Protein AF-A0AAE0H343-F1 (afdb_monomer)

Secondary structure (DSSP, 8-state):
-----------------S--SS---PPPP-GGG--GGGSHHHHHHSEEEEEEEEEEETTSSBP-TT-S----TT-TT--HHHHHHTT-------SSSEEEEEEEEEETTEEEEEEEEEEPPPPHHHHHHSGGGG---TT-----TTT--EEEEEE--EEE-STTS-EEEEESSGGG-EEEEEEEETTTEEEEEEE---TTTTT-GGGGGGSS-EEEEEEEE--SSSEEEEEEEEE-TTT--EEEEEEEEEEEESSHHHHHHHHHHHHHHTT--TTTTT-B-TTSSBPSS-HHHHH--TTS---TT--HHHHTTT-GGGGTT------PPP--------------------S--GGG--GGGSHHHHHHSEEEEEEEEEEETTSSBP-TT-S----TT-TT--HHHHHHT-PPPP---SSSEEEEEEEEEETTEEEEEEEEEEPPPPHHHHHHSTTTT---TT-----TTTS-EEEEEE--EEE-STTS-EEEEEEETTEEEEEEEEEETTTEEEEEEE---TTTTT-GGGGGGTT-EEEEEEEE--SSSEEEEEEEEE-TTT--EEEEEEEEEEEESSHHHHHHHHHHHHHHTT--TTTTT-B-TTSSB--S-HHHHH--TTS---TT--HHHHTTT-GGGG-S-----PPP-PPPP-PPPPPPPPPPPPPPPPPPPPPPPP---PPP---------------------------------------

pLDDT: mean 74.4, std 22.51, range [24.56, 97.81]

Radius of gyration: 32.83 Å; Cα contacts (8 Å, |Δi|>4): 1287; chains: 1; bounding box: 78×116×108 Å

Nearest PDB structures (foldseek):
  4tq2-assembly1_A-2  TM=5.229E-01  e=1.300E-02  Guillardia theta CCMP2712
  3ggn-assembly3_B  TM=2.375E-01  e=1.293E-01  Deinococcus radiodurans R1 = ATCC 13939 = DSM 20539
  1z94-assembly1_A  TM=2.124E-01  e=4.634E-01  Chromobacterium violaceum ATCC 12472
  4nbe-assembly1_A  TM=2.542E-01  e=1.049E+00  Janthinobacterium sp. J3
  2de6-assembly1_B  TM=1.798E-01  e=9.000E-01  Janthinobacterium

Mean predicted aligned error: 14.12 Å

Sequence (727 aa):
MKLRSALPYQAIAVAVLCCATTKTCQAACDPSTVNLLDFTQWQEEEGFWWGEYTFLDGAGDPYTTGNATVCPDDAEYCDAQDKVDSGYPTWNFPYDHYWGFIRMKIVDNKLVQRNVFVYPPQDPSTCEQSKNATAGHPSNTRGSCGINGNEKVFKADQTASDCMGNLAGPYGSGMTISDTTTTLIGNHSILYAVKTPDYAAMGVPSYSAYSELYIQNQLTTLPGNGIRVRTAQGFAFGTQQPNSVSYYREYRVADEDAWLEKLQEVRSSANIHSEDMCAFDSDGAVADPNCYEHFQMGDGTLDGSVTCEDMNGGDASRCSSSSALSSPPPSSTNASPSSSAQPSASVTIEDCDPSTVNLLDFTQWQEEEGFWWGEYTFLDGAGDPYTTGNATVCPDDAEYCDAQDKVDSGYPTWNFPYDHYWGFIRMKIVDNKLVQRNVFVYPPQDPSTCEQSKNATAGHPSNTRGSCGINGNEKVFKADQTASDCMGNLAGPYGSGMTISDTTTTLIGNHSILYAVKTPDYAAMGVPSYSAYSELYIQNQLTTLPGNGIRVRTAQGFAFGTQQPNSVSYYREYRVADEDAWLEKLQEVRSSANIHSEDMCAFDSDGAVADPNCYEHFQMGDGTLDGSVTCEDMNGGDASRCSSSSPSLPPPLPRAPSFPHPPPSPSPLLPRPPPPSPSPSTTPFSPPLVQCGNKYGIACSDNGSWCSLRAAHILLVFASLVVSVAF

Structure (mmCIF, N/CA/C/O backbone):
data_AF-A0AAE0H343-F1
#
_entry.id   AF-A0AAE0H343-F1
#
loop_
_atom_site.group_PDB
_atom_site.id
_atom_site.type_symbol
_atom_site.label_atom_id
_atom_site.label_alt_id
_atom_site.label_comp_id
_atom_site.label_asym_id
_atom_site.label_entity_id
_atom_site.label_seq_id
_atom_site.pdbx_PDB_ins_code
_atom_site.Cartn_x
_atom_site.Cartn_y
_atom_site.Cartn_z
_atom_site.occupancy
_atom_site.B_iso_or_equiv
_atom_site.auth_seq_id
_atom_site.auth_comp_id
_atom_site.auth_asym_id
_atom_site.auth_atom_id
_atom_site.pdbx_PDB_model_num
ATOM 1 N N . MET A 1 1 ? 28.003 79.803 -14.399 1.00 39.81 1 MET A N 1
ATOM 2 C CA . MET A 1 1 ? 27.004 80.266 -15.391 1.00 39.81 1 MET A CA 1
ATOM 3 C C . MET A 1 1 ? 27.313 79.642 -16.753 1.00 39.81 1 MET A C 1
ATOM 5 O O . MET A 1 1 ? 28.253 80.088 -17.391 1.00 39.81 1 MET A O 1
ATOM 9 N N . LYS A 1 2 ? 26.551 78.605 -17.140 1.00 36.12 2 LYS A N 1
ATOM 10 C CA . LYS A 1 2 ? 26.159 78.148 -18.498 1.00 36.12 2 LYS A CA 1
ATOM 11 C C . LYS A 1 2 ? 26.080 76.617 -18.569 1.00 36.12 2 LYS A C 1
ATOM 13 O O . LYS A 1 2 ? 27.077 75.924 -18.426 1.00 36.12 2 LYS A O 1
ATOM 18 N N . LEU A 1 3 ? 24.851 76.151 -18.791 1.00 39.78 3 LEU A N 1
ATOM 19 C CA . LEU A 1 3 ? 24.458 74.799 -19.186 1.00 39.78 3 LEU A CA 1
ATOM 20 C C . LEU A 1 3 ? 25.033 74.424 -20.567 1.00 39.78 3 LEU A C 1
ATOM 22 O O . LEU A 1 3 ? 25.027 75.281 -21.452 1.00 39.78 3 LEU A O 1
ATOM 26 N N . ARG A 1 4 ? 25.317 73.132 -20.809 1.00 41.75 4 ARG A N 1
ATOM 27 C CA . ARG A 1 4 ? 24.468 72.210 -21.612 1.00 41.75 4 ARG A CA 1
ATOM 28 C C . ARG A 1 4 ? 25.149 70.858 -21.900 1.00 41.75 4 ARG A C 1
ATOM 30 O O . ARG A 1 4 ? 26.367 70.775 -21.964 1.00 41.75 4 ARG A O 1
ATOM 37 N N . SER A 1 5 ? 24.280 69.890 -22.221 1.00 35.41 5 SER A N 1
ATOM 38 C CA . SER A 1 5 ? 24.470 68.552 -22.822 1.00 35.41 5 SER A CA 1
ATOM 39 C C . SER A 1 5 ? 24.813 67.437 -21.822 1.00 35.41 5 SER A C 1
ATOM 41 O O . SER A 1 5 ? 25.785 67.566 -21.096 1.00 35.41 5 SER A O 1
ATOM 43 N N . ALA A 1 6 ? 23.972 66.433 -21.543 1.00 36.34 6 ALA A N 1
ATOM 44 C CA . ALA A 1 6 ? 23.120 65.510 -22.323 1.00 36.34 6 ALA A CA 1
ATOM 45 C C . ALA A 1 6 ? 23.694 64.076 -22.212 1.00 36.34 6 ALA A C 1
ATOM 47 O O . ALA A 1 6 ? 24.827 63.821 -22.596 1.00 36.34 6 ALA A O 1
ATOM 48 N N . LEU A 1 7 ? 22.865 63.206 -21.627 1.00 39.62 7 LEU A N 1
ATOM 49 C CA . LEU A 1 7 ? 22.916 61.744 -21.412 1.00 39.62 7 LEU A CA 1
ATOM 50 C C . LEU A 1 7 ? 23.342 60.923 -22.667 1.00 39.62 7 LEU A C 1
ATOM 52 O O . LEU A 1 7 ? 23.186 61.448 -23.770 1.00 39.62 7 LEU A O 1
ATOM 56 N N . PRO A 1 8 ? 23.830 59.656 -22.546 1.00 47.38 8 PRO A N 1
ATOM 57 C CA . PRO A 1 8 ? 22.989 58.545 -22.071 1.00 47.38 8 PRO A CA 1
ATOM 58 C C . PRO A 1 8 ? 23.614 57.492 -21.137 1.00 47.38 8 PRO A C 1
ATOM 60 O O . PRO A 1 8 ? 24.764 57.087 -21.252 1.00 47.38 8 PRO A O 1
ATOM 63 N N . TYR A 1 9 ? 22.741 57.043 -20.229 1.00 45.16 9 TYR A N 1
ATOM 64 C CA . TYR A 1 9 ? 22.574 55.691 -19.696 1.00 45.16 9 TYR A CA 1
ATOM 65 C C . TYR A 1 9 ? 23.446 54.594 -20.333 1.00 45.16 9 TYR A C 1
ATOM 67 O O . TYR A 1 9 ? 23.238 54.216 -21.485 1.00 45.16 9 TYR A O 1
ATOM 75 N N . GLN A 1 10 ? 24.298 53.975 -19.515 1.00 37.31 10 GLN A N 1
ATOM 76 C CA . GLN A 1 10 ? 24.611 52.555 -19.636 1.00 37.31 10 GLN A CA 1
ATOM 77 C C . GLN A 1 10 ? 24.318 51.877 -18.300 1.00 37.31 10 GLN A C 1
ATOM 79 O O . GLN A 1 10 ? 24.795 52.296 -17.247 1.00 37.31 10 GLN A O 1
ATOM 84 N N . ALA A 1 11 ? 23.459 50.864 -18.380 1.00 40.16 11 ALA A N 1
ATOM 85 C CA . ALA A 1 11 ? 23.068 49.987 -17.298 1.00 40.16 11 ALA A CA 1
ATOM 86 C C . ALA A 1 11 ? 24.300 49.248 -16.762 1.00 40.16 11 ALA A C 1
ATOM 88 O O . ALA A 1 11 ? 24.875 48.403 -17.445 1.00 40.16 11 ALA A O 1
ATOM 89 N N . ILE A 1 12 ? 24.703 49.581 -15.538 1.00 37.00 12 ILE A N 1
ATOM 90 C CA . ILE A 1 12 ? 25.661 48.791 -14.771 1.00 37.00 12 ILE A CA 1
ATOM 91 C C . ILE A 1 12 ? 24.849 47.767 -13.982 1.00 37.00 12 ILE A C 1
ATOM 93 O O . ILE A 1 12 ? 24.055 48.121 -13.115 1.00 37.00 12 ILE A O 1
ATOM 97 N N . ALA A 1 13 ? 25.039 46.514 -14.387 1.00 38.81 13 ALA A N 1
ATOM 98 C CA . ALA A 1 13 ? 24.705 45.257 -13.732 1.00 38.81 13 ALA A CA 1
ATOM 99 C C . ALA A 1 13 ? 24.130 45.362 -12.305 1.00 38.81 13 ALA A C 1
ATOM 101 O O . ALA A 1 13 ? 24.859 45.507 -11.324 1.00 38.81 13 ALA A O 1
ATOM 102 N N . VAL A 1 14 ? 22.815 45.162 -12.194 1.00 38.62 14 VAL A N 1
ATOM 103 C CA . VAL A 1 14 ? 22.187 44.630 -10.980 1.00 38.62 14 VAL A CA 1
ATOM 104 C C . VAL A 1 14 ? 22.307 43.113 -11.072 1.00 38.62 14 VAL A C 1
ATOM 106 O O . VAL A 1 14 ? 21.448 42.449 -11.638 1.00 38.62 14 VAL A O 1
ATOM 109 N N . ALA A 1 15 ? 23.425 42.572 -10.597 1.00 44.25 15 ALA A N 1
ATOM 110 C CA . ALA A 1 15 ? 23.619 41.128 -10.501 1.00 44.25 15 ALA A CA 1
ATOM 111 C C . ALA A 1 15 ? 24.517 40.749 -9.320 1.00 44.25 15 ALA A C 1
ATOM 113 O O . ALA A 1 15 ? 25.361 39.883 -9.462 1.00 44.25 15 ALA A O 1
ATOM 114 N N . VAL A 1 16 ? 24.377 41.395 -8.158 1.00 45.94 16 VAL A N 1
ATOM 115 C CA . VAL A 1 16 ? 24.915 40.859 -6.895 1.00 45.94 16 VAL A CA 1
ATOM 116 C C . VAL A 1 16 ? 24.067 41.382 -5.735 1.00 45.94 16 VAL A C 1
ATOM 118 O O . VAL A 1 16 ? 24.443 42.355 -5.091 1.00 45.94 16 VAL A O 1
ATOM 121 N N . LEU A 1 17 ? 22.897 40.787 -5.477 1.00 46.62 17 LEU A N 1
ATOM 122 C CA . LEU A 1 17 ? 22.226 40.943 -4.178 1.00 46.62 17 LEU A CA 1
ATOM 123 C C . LEU A 1 17 ? 21.163 39.854 -3.942 1.00 46.62 17 LEU A C 1
ATOM 125 O O . LEU A 1 17 ? 19.974 40.136 -3.991 1.00 46.62 17 LEU A O 1
ATOM 129 N N . CYS A 1 18 ? 21.588 38.607 -3.706 1.00 41.28 18 CYS A N 1
ATOM 130 C CA . CYS A 1 18 ? 20.756 37.541 -3.114 1.00 41.28 18 CYS A CA 1
ATOM 131 C C . CYS A 1 18 ? 21.630 36.380 -2.584 1.00 41.28 18 CYS A C 1
ATOM 133 O O . CYS A 1 18 ? 21.561 35.273 -3.089 1.00 41.28 18 CYS A O 1
ATOM 135 N N . CYS A 1 19 ? 22.512 36.617 -1.608 1.00 41.75 19 CYS A N 1
ATOM 136 C CA . CYS A 1 19 ? 23.011 35.555 -0.704 1.00 41.75 19 CYS A CA 1
ATOM 137 C C . CYS A 1 19 ? 23.639 36.275 0.517 1.00 41.75 19 CYS A C 1
ATOM 139 O O . CYS A 1 19 ? 24.851 36.320 0.691 1.00 41.75 19 CYS A O 1
ATOM 141 N N . ALA A 1 20 ? 22.806 36.984 1.294 1.00 41.88 20 ALA A N 1
ATOM 142 C CA . ALA A 1 20 ? 23.193 37.652 2.547 1.00 41.88 20 ALA A CA 1
ATOM 143 C C . ALA A 1 20 ? 22.276 37.215 3.702 1.00 41.88 20 ALA A C 1
ATOM 145 O O . ALA A 1 20 ? 21.811 38.016 4.503 1.00 41.88 20 ALA A O 1
ATOM 146 N N . THR A 1 21 ? 22.017 35.916 3.755 1.00 49.59 21 THR A N 1
ATOM 147 C CA . THR A 1 21 ? 21.672 35.145 4.948 1.00 49.59 21 THR A CA 1
ATOM 148 C C . THR A 1 21 ? 22.441 33.835 4.797 1.00 49.59 21 THR A C 1
ATOM 150 O O . THR A 1 21 ? 22.607 33.345 3.684 1.00 49.59 21 THR A O 1
ATOM 153 N N . THR A 1 22 ? 22.997 33.310 5.881 1.00 46.59 22 THR A N 1
ATOM 154 C CA . THR A 1 22 ? 23.996 32.223 5.959 1.00 46.59 22 THR A CA 1
ATOM 155 C C . THR A 1 22 ? 23.553 30.846 5.436 1.00 46.59 22 THR A C 1
ATOM 157 O O . THR A 1 22 ? 24.187 29.844 5.754 1.00 46.59 22 THR A O 1
ATOM 160 N N . LYS A 1 23 ? 22.524 30.764 4.584 1.00 48.12 23 LYS A N 1
ATOM 161 C CA . LYS A 1 23 ? 22.318 29.597 3.727 1.00 48.12 23 LYS A CA 1
ATOM 162 C C . LYS A 1 23 ? 23.424 29.607 2.683 1.00 48.12 23 LYS A C 1
ATOM 164 O O . LYS A 1 23 ? 23.391 30.387 1.735 1.00 48.12 23 LYS A O 1
ATOM 169 N N . THR A 1 24 ? 24.427 28.759 2.885 1.00 49.50 24 THR A N 1
ATOM 170 C CA . THR A 1 24 ? 25.334 28.331 1.823 1.00 49.50 24 THR A CA 1
ATOM 171 C C . THR A 1 24 ? 24.496 28.050 0.585 1.00 49.50 24 THR A C 1
ATOM 173 O O . THR A 1 24 ? 23.651 27.159 0.606 1.00 49.50 24 THR A O 1
ATOM 176 N N . CYS A 1 25 ? 24.682 28.873 -0.446 1.00 49.59 25 CYS A N 1
ATOM 177 C CA . CYS A 1 25 ? 24.152 28.670 -1.782 1.00 49.59 25 CYS A CA 1
ATOM 178 C C . CYS A 1 25 ? 24.709 27.301 -2.257 1.00 49.59 25 CYS A C 1
ATOM 180 O O . CYS A 1 25 ? 25.812 27.231 -2.798 1.00 49.59 25 CYS A O 1
ATOM 182 N N . GLN A 1 26 ? 24.017 26.204 -1.922 1.00 57.53 26 GLN A N 1
ATOM 183 C CA . GLN A 1 26 ? 24.361 24.844 -2.331 1.00 57.53 26 GLN A CA 1
ATOM 184 C C . GLN A 1 26 ? 24.352 24.868 -3.858 1.00 57.53 26 GLN A C 1
ATOM 186 O O . GLN A 1 26 ? 23.385 25.347 -4.454 1.00 57.53 26 GLN A O 1
ATOM 191 N N . ALA A 1 27 ? 25.472 24.492 -4.481 1.00 71.31 27 ALA A N 1
ATOM 192 C CA . ALA A 1 27 ? 25.565 24.467 -5.933 1.00 71.31 27 ALA A CA 1
ATOM 193 C C . ALA A 1 27 ? 24.358 23.690 -6.472 1.00 71.31 27 ALA A C 1
ATOM 195 O O . ALA A 1 27 ? 24.044 22.622 -5.944 1.00 71.31 27 ALA A O 1
ATOM 196 N N . ALA A 1 28 ? 23.653 24.266 -7.450 1.00 81.75 28 ALA A N 1
ATOM 197 C CA . ALA A 1 28 ? 22.517 23.609 -8.079 1.00 81.75 28 ALA A CA 1
ATOM 198 C C . ALA A 1 28 ? 22.971 22.219 -8.531 1.00 81.75 28 ALA A C 1
ATOM 200 O O . ALA A 1 28 ? 23.944 22.105 -9.277 1.00 81.75 28 ALA A O 1
ATOM 201 N N . CYS A 1 29 ? 22.336 21.183 -7.995 1.00 90.12 29 CYS A N 1
ATOM 202 C CA . CYS A 1 29 ? 22.712 19.824 -8.322 1.00 90.12 29 CYS A CA 1
ATOM 203 C C . CYS A 1 29 ? 22.149 19.446 -9.697 1.00 90.12 29 CYS A C 1
ATOM 205 O O . CYS A 1 29 ? 21.059 19.893 -10.052 1.00 90.12 29 CYS A O 1
ATOM 207 N N . ASP A 1 30 ? 22.904 18.666 -10.470 1.00 94.88 30 ASP A N 1
ATOM 208 C CA . ASP A 1 30 ? 22.519 18.195 -11.799 1.00 94.88 30 ASP A CA 1
ATOM 209 C C . ASP A 1 30 ? 22.030 16.736 -11.710 1.00 94.88 30 ASP A C 1
ATOM 211 O O . ASP A 1 30 ? 22.864 15.835 -11.553 1.00 94.88 30 ASP A O 1
ATOM 215 N N . PRO A 1 31 ? 20.711 16.471 -11.831 1.00 95.25 31 PRO A N 1
ATOM 216 C CA . PRO A 1 31 ? 20.156 15.118 -11.744 1.00 95.25 31 PRO A CA 1
ATOM 217 C C . PRO A 1 31 ? 20.710 14.153 -12.800 1.00 95.25 31 PRO A C 1
ATOM 219 O O . PRO A 1 31 ? 20.667 12.940 -12.611 1.00 95.25 31 PRO A O 1
ATOM 222 N N . SER A 1 32 ? 21.266 14.663 -13.907 1.00 95.62 32 SER A N 1
ATOM 223 C CA . SER A 1 32 ? 21.888 13.823 -14.940 1.00 95.62 32 SER A CA 1
ATOM 224 C C . SER A 1 32 ? 23.198 13.170 -14.499 1.00 95.62 32 SER A C 1
ATOM 226 O O . SER A 1 32 ? 23.645 12.207 -15.115 1.00 95.62 32 SER A O 1
ATOM 228 N N . THR A 1 33 ? 23.799 13.672 -13.417 1.00 95.25 33 THR A N 1
ATOM 229 C CA . THR A 1 33 ? 25.069 13.176 -12.868 1.00 95.25 33 THR A CA 1
ATOM 230 C C . THR A 1 33 ? 24.889 12.227 -11.684 1.00 95.25 33 THR A C 1
ATOM 232 O O . THR A 1 33 ? 25.872 11.717 -11.149 1.00 95.25 33 THR A O 1
ATOM 235 N N . VAL A 1 34 ? 23.645 12.002 -11.259 1.00 96.12 34 VAL A N 1
ATOM 236 C CA . VAL A 1 34 ? 23.316 11.165 -10.105 1.00 96.12 34 VAL A CA 1
ATOM 237 C C . VAL A 1 34 ? 23.567 9.705 -10.444 1.00 96.12 34 VAL A C 1
ATOM 239 O O . VAL A 1 34 ? 23.012 9.182 -11.409 1.00 96.12 34 VAL A O 1
ATOM 242 N N . ASN A 1 35 ? 24.365 9.037 -9.616 1.00 95.94 35 ASN A N 1
ATOM 243 C CA . ASN A 1 35 ? 24.489 7.590 -9.644 1.00 95.94 35 ASN A CA 1
ATOM 244 C C . ASN A 1 35 ? 23.405 6.984 -8.747 1.00 95.94 35 ASN A C 1
ATOM 246 O O . ASN A 1 35 ? 23.486 7.078 -7.523 1.00 95.94 35 ASN A O 1
ATOM 250 N N . LEU A 1 36 ? 22.387 6.356 -9.338 1.00 95.94 36 LEU A N 1
ATOM 251 C CA . LEU A 1 36 ? 21.299 5.754 -8.558 1.00 95.94 36 LEU A CA 1
ATOM 252 C C . LEU A 1 36 ? 21.791 4.607 -7.664 1.00 95.94 36 LEU A C 1
ATOM 254 O O . LEU A 1 36 ? 21.212 4.366 -6.612 1.00 95.94 36 LEU A O 1
ATOM 258 N N . LEU A 1 37 ? 22.909 3.963 -8.005 1.00 96.06 37 LEU A N 1
ATOM 259 C CA . LEU A 1 37 ? 23.514 2.935 -7.159 1.00 96.06 37 LEU A CA 1
ATOM 260 C C . LEU A 1 37 ? 24.167 3.491 -5.889 1.00 96.06 37 LEU A C 1
ATOM 262 O O . LEU A 1 37 ? 24.632 2.705 -5.074 1.00 96.06 37 LEU A O 1
ATOM 266 N N . ASP A 1 38 ? 24.186 4.806 -5.667 1.00 95.69 38 ASP A N 1
ATOM 267 C CA . ASP A 1 38 ? 24.590 5.374 -4.375 1.00 95.69 38 ASP A CA 1
ATOM 268 C C . ASP A 1 38 ? 23.482 5.238 -3.306 1.00 95.69 38 ASP A C 1
ATOM 270 O O . ASP A 1 38 ? 23.733 5.471 -2.123 1.00 95.69 38 ASP A O 1
ATOM 274 N N . PHE A 1 39 ? 22.270 4.829 -3.701 1.00 95.81 39 PHE A N 1
ATOM 275 C CA . PHE A 1 39 ? 21.119 4.657 -2.816 1.00 95.81 39 PHE A CA 1
ATOM 276 C C . PHE A 1 39 ? 20.788 3.171 -2.643 1.00 95.81 39 PHE A C 1
ATOM 278 O O . PHE A 1 39 ? 20.558 2.457 -3.621 1.00 95.81 39 PHE A O 1
ATOM 285 N N . THR A 1 40 ? 20.720 2.708 -1.392 1.00 95.00 40 THR A N 1
ATOM 286 C CA . THR A 1 40 ? 20.466 1.298 -1.045 1.00 95.00 40 THR A CA 1
ATOM 287 C C . THR A 1 40 ? 19.197 0.757 -1.698 1.00 95.00 40 THR A C 1
ATOM 289 O O . THR A 1 40 ? 19.207 -0.349 -2.224 1.00 95.00 40 THR A O 1
ATOM 292 N N . GLN A 1 41 ? 18.134 1.558 -1.758 1.00 95.69 41 GLN A N 1
ATOM 293 C CA . GLN A 1 41 ? 16.867 1.173 -2.373 1.00 95.69 41 GLN A CA 1
ATOM 294 C C . GLN A 1 41 ? 17.024 0.766 -3.839 1.00 95.69 41 GLN A C 1
ATOM 296 O O . GLN A 1 41 ? 16.446 -0.229 -4.262 1.00 95.69 41 GLN A O 1
ATOM 301 N N . TRP A 1 42 ? 17.819 1.506 -4.615 1.00 96.44 42 TRP A N 1
ATOM 302 C CA . TRP A 1 42 ? 18.028 1.200 -6.030 1.00 96.44 42 TRP A CA 1
ATOM 303 C C . TRP A 1 42 ? 18.961 0.009 -6.235 1.00 96.44 42 TRP A C 1
ATOM 305 O O . TRP A 1 42 ? 18.756 -0.759 -7.171 1.00 96.44 42 TRP A O 1
ATOM 315 N N . GLN A 1 43 ? 19.936 -0.194 -5.342 1.00 95.12 43 GLN A N 1
ATOM 316 C CA . GLN A 1 43 ? 20.743 -1.422 -5.321 1.00 95.12 43 GLN A CA 1
ATOM 317 C C . GLN A 1 43 ? 19.882 -2.660 -5.014 1.00 95.12 43 GLN A C 1
ATOM 319 O O . GLN A 1 43 ? 20.091 -3.744 -5.570 1.00 95.12 43 GLN A O 1
ATOM 324 N N . GLU A 1 44 ? 18.924 -2.503 -4.097 1.00 94.62 44 GLU A N 1
ATOM 325 C CA . GLU A 1 44 ? 17.987 -3.552 -3.718 1.00 94.62 44 GLU A CA 1
ATOM 326 C C . GLU A 1 44 ? 17.018 -3.847 -4.860 1.00 94.62 44 GLU A C 1
ATOM 328 O O . GLU A 1 44 ? 16.874 -5.020 -5.186 1.00 94.62 44 GLU A O 1
ATOM 333 N N . GLU A 1 45 ? 16.442 -2.821 -5.500 1.00 94.56 45 GLU A N 1
ATOM 334 C CA . GLU A 1 45 ? 15.539 -2.932 -6.654 1.00 94.56 45 GLU A CA 1
ATOM 335 C C . GLU A 1 45 ? 16.209 -3.540 -7.892 1.00 94.56 45 GLU A C 1
ATOM 337 O O . GLU A 1 45 ? 15.607 -4.385 -8.546 1.00 94.56 45 GLU A O 1
ATOM 342 N N . GLU A 1 46 ? 17.438 -3.158 -8.242 1.00 94.88 46 GLU A N 1
ATOM 343 C CA . GLU A 1 46 ? 18.086 -3.649 -9.464 1.00 94.88 46 GLU A CA 1
ATOM 344 C C . GLU A 1 46 ? 18.142 -5.187 -9.524 1.00 94.88 46 GLU A C 1
ATOM 346 O O . GLU A 1 46 ? 18.550 -5.847 -8.570 1.00 94.88 46 GLU A O 1
ATOM 351 N N . GLY A 1 47 ? 17.777 -5.772 -10.671 1.00 94.81 47 GLY A N 1
ATOM 352 C CA . GLY A 1 47 ? 17.901 -7.207 -10.919 1.00 94.81 47 GLY A CA 1
ATOM 353 C C . GLY A 1 47 ? 16.655 -7.858 -11.513 1.00 94.81 47 GLY A C 1
ATOM 354 O O . GLY A 1 47 ? 15.864 -7.235 -12.227 1.00 94.81 47 GLY A O 1
ATOM 355 N N . PHE A 1 48 ? 16.521 -9.152 -11.230 1.00 95.94 48 PHE A N 1
ATOM 356 C CA . PHE A 1 48 ? 15.508 -10.034 -11.793 1.00 95.94 48 PHE A CA 1
ATOM 357 C C . PHE A 1 48 ? 14.557 -10.506 -10.705 1.00 95.94 48 PHE A C 1
ATOM 359 O O . PHE A 1 48 ? 14.980 -11.066 -9.692 1.00 95.94 48 PHE A O 1
ATOM 366 N N . TRP A 1 49 ? 13.271 -10.297 -10.937 1.00 97.56 49 TRP A N 1
ATOM 367 C CA . TRP A 1 49 ? 12.217 -10.548 -9.972 1.00 97.56 49 TRP A CA 1
ATOM 368 C C . TRP A 1 49 ? 11.112 -11.374 -10.600 1.00 97.56 49 TRP A C 1
ATOM 370 O O . TRP A 1 49 ? 10.776 -11.201 -11.773 1.00 97.56 49 TRP A O 1
ATOM 380 N N . TRP A 1 50 ? 10.509 -12.231 -9.794 1.00 97.56 50 TRP A N 1
ATOM 381 C CA . TRP A 1 50 ? 9.259 -12.898 -10.125 1.00 97.56 50 TRP A CA 1
ATOM 382 C C . TRP A 1 50 ? 8.367 -12.933 -8.889 1.00 97.56 50 TRP A C 1
ATOM 384 O O . TRP A 1 50 ? 8.860 -12.793 -7.769 1.00 97.56 50 TRP A O 1
ATOM 394 N N . GLY A 1 51 ? 7.064 -13.090 -9.061 1.00 95.75 51 GLY A N 1
ATOM 395 C CA . GLY A 1 51 ? 6.162 -13.049 -7.922 1.00 95.75 51 GLY A CA 1
ATOM 396 C C . GLY A 1 51 ? 4.706 -13.284 -8.258 1.00 95.75 51 GLY A C 1
ATOM 397 O O . GLY A 1 51 ? 4.338 -13.370 -9.430 1.00 95.75 51 GLY A O 1
ATOM 398 N N . GLU A 1 52 ? 3.900 -13.337 -7.206 1.00 94.25 52 GLU A N 1
ATOM 399 C CA . GLU A 1 52 ? 2.445 -13.456 -7.259 1.00 94.25 52 GLU A CA 1
ATOM 400 C C . GLU A 1 52 ? 1.800 -12.080 -7.127 1.00 94.25 52 GLU A C 1
ATOM 402 O O . GLU A 1 52 ? 2.248 -11.229 -6.348 1.00 94.25 52 GLU A O 1
ATOM 407 N N . TYR A 1 53 ? 0.757 -11.869 -7.923 1.00 93.62 53 TYR A N 1
ATOM 408 C CA . TYR A 1 53 ? 0.104 -10.588 -8.092 1.00 93.62 53 TYR A CA 1
ATOM 409 C C . TYR A 1 53 ? -1.405 -10.758 -7.985 1.00 93.62 53 TYR A C 1
ATOM 411 O O . TYR A 1 53 ? -1.996 -11.650 -8.597 1.00 93.62 53 TYR A O 1
ATOM 419 N N . THR A 1 54 ? -2.012 -9.822 -7.268 1.00 91.25 54 THR A N 1
ATOM 420 C CA . THR A 1 54 ? -3.459 -9.676 -7.154 1.00 91.25 54 THR A CA 1
ATOM 421 C C . THR A 1 54 ? -3.806 -8.214 -7.414 1.00 91.25 54 THR A C 1
ATOM 423 O O . THR A 1 54 ? -3.139 -7.309 -6.907 1.00 91.25 54 THR A O 1
ATOM 426 N N . PHE A 1 55 ? -4.823 -7.962 -8.233 1.00 90.94 55 PHE A N 1
ATOM 427 C CA . PHE A 1 55 ? -5.373 -6.638 -8.505 1.00 90.94 55 PHE A CA 1
ATOM 428 C C . PHE A 1 55 ? -6.895 -6.713 -8.426 1.00 90.94 55 PHE A C 1
ATOM 430 O O . PHE A 1 55 ? -7.550 -7.380 -9.223 1.00 90.94 55 PHE A O 1
ATOM 437 N N . LEU A 1 56 ? -7.433 -6.040 -7.418 1.00 88.19 56 LEU A N 1
ATOM 438 C CA . LEU A 1 56 ? -8.839 -6.018 -7.061 1.00 88.19 56 LEU A CA 1
ATOM 439 C C . LEU A 1 56 ? -9.438 -4.665 -7.444 1.00 88.19 56 LEU A C 1
ATOM 441 O O . LEU A 1 56 ? -8.740 -3.648 -7.473 1.00 88.19 56 LEU A O 1
ATOM 445 N N . ASP A 1 57 ? -10.731 -4.642 -7.723 1.00 86.50 57 ASP A N 1
ATOM 446 C CA . ASP A 1 57 ? -11.491 -3.420 -7.936 1.00 86.50 57 ASP A CA 1
ATOM 447 C C . ASP A 1 57 ? -11.921 -2.760 -6.607 1.00 86.50 57 ASP A C 1
ATOM 449 O O . ASP A 1 57 ? -11.455 -3.103 -5.517 1.00 86.50 57 ASP A O 1
ATOM 453 N N . GLY A 1 58 ? -12.781 -1.744 -6.696 1.00 81.19 58 GLY A N 1
ATOM 454 C CA . GLY A 1 58 ? -13.268 -0.996 -5.541 1.00 81.19 58 GLY A CA 1
ATOM 455 C C . GLY A 1 58 ? -14.171 -1.810 -4.610 1.00 81.19 58 GLY A C 1
ATOM 456 O O . GLY A 1 58 ? -14.306 -1.424 -3.453 1.00 81.19 58 GLY A O 1
ATOM 457 N N . ALA A 1 59 ? -14.757 -2.915 -5.080 1.00 79.81 59 ALA A N 1
ATOM 458 C CA . ALA A 1 59 ? -15.531 -3.840 -4.256 1.00 79.81 59 ALA A CA 1
ATOM 459 C C . ALA A 1 59 ? -14.633 -4.861 -3.536 1.00 79.81 59 ALA A C 1
ATOM 461 O O . ALA A 1 59 ? -15.053 -5.457 -2.548 1.00 79.81 59 ALA A O 1
ATOM 462 N N . GLY A 1 60 ? -13.374 -4.996 -3.964 1.00 78.50 60 GLY A N 1
ATOM 463 C CA . GLY A 1 60 ? -12.474 -6.052 -3.502 1.00 78.50 60 GLY A CA 1
ATOM 464 C C . GLY A 1 60 ? -12.570 -7.323 -4.345 1.00 78.50 60 GLY A C 1
ATOM 465 O O . GLY A 1 60 ? -11.903 -8.301 -4.024 1.00 78.50 60 GLY A O 1
ATOM 466 N N . ASP A 1 61 ? -13.340 -7.297 -5.435 1.00 82.00 61 ASP A N 1
ATOM 467 C CA . ASP A 1 61 ? -13.406 -8.396 -6.388 1.00 82.00 61 ASP A CA 1
ATOM 468 C C . ASP A 1 61 ? -12.208 -8.340 -7.346 1.00 82.00 61 ASP A C 1
ATOM 470 O O . ASP A 1 61 ? -11.676 -7.257 -7.612 1.00 82.00 61 ASP A O 1
ATOM 474 N N . PRO A 1 62 ? -11.770 -9.475 -7.917 1.00 83.50 62 PRO A N 1
ATOM 475 C CA . PRO A 1 62 ? -10.730 -9.488 -8.936 1.00 83.50 62 PRO A CA 1
ATOM 476 C C . PRO A 1 62 ? -11.070 -8.540 -10.083 1.00 83.50 62 PRO A C 1
ATOM 478 O O . PRO A 1 62 ? -12.118 -8.657 -10.725 1.00 83.50 62 PRO A O 1
ATOM 481 N N . TYR A 1 63 ? -10.166 -7.606 -10.372 1.00 83.06 63 TYR A N 1
ATOM 482 C CA . TYR A 1 63 ? -10.393 -6.635 -11.428 1.00 83.06 63 TYR A CA 1
ATOM 483 C C . TYR A 1 63 ? -10.568 -7.366 -12.761 1.00 83.06 63 TYR A C 1
ATOM 485 O O . TYR A 1 63 ? -9.819 -8.287 -13.085 1.00 83.06 63 TYR A O 1
ATOM 493 N N . THR A 1 64 ? -11.532 -6.939 -13.573 1.00 74.56 64 THR A N 1
ATOM 494 C CA . THR A 1 64 ? -11.663 -7.396 -14.958 1.00 74.56 64 THR A CA 1
ATOM 495 C C . THR A 1 64 ? -11.811 -6.184 -15.866 1.00 74.56 64 THR A C 1
ATOM 497 O O . THR A 1 64 ? -12.649 -5.307 -15.657 1.00 74.56 64 THR A O 1
ATOM 500 N N . THR A 1 65 ? -11.019 -6.131 -16.935 1.00 63.97 65 THR A N 1
ATOM 501 C CA . THR A 1 65 ? -11.072 -5.049 -17.936 1.00 63.97 65 THR A CA 1
ATOM 502 C C . THR A 1 65 ? -12.418 -4.975 -18.676 1.00 63.97 65 THR A C 1
ATOM 504 O O . THR A 1 65 ? -12.685 -4.001 -19.376 1.00 63.97 65 THR A O 1
ATOM 507 N N . GLY A 1 66 ? -13.281 -5.987 -18.516 1.00 54.56 66 GLY A N 1
ATOM 508 C CA . GLY A 1 66 ? -14.631 -6.050 -19.079 1.00 54.56 66 GLY A CA 1
ATOM 509 C C . GLY A 1 66 ? -15.747 -5.468 -18.200 1.00 54.56 66 GLY A C 1
ATOM 510 O O . GLY A 1 66 ? -16.785 -5.105 -18.753 1.00 54.56 66 GLY A O 1
ATOM 511 N N . ASN A 1 67 ? -15.550 -5.324 -16.881 1.00 45.03 67 ASN A N 1
ATOM 512 C CA . ASN A 1 67 ? -16.607 -4.887 -15.950 1.00 45.03 67 ASN A CA 1
ATOM 513 C C . ASN A 1 67 ? -16.834 -3.370 -15.909 1.00 45.03 67 ASN A C 1
ATOM 515 O O . ASN A 1 67 ? -17.780 -2.902 -15.275 1.00 45.03 67 ASN A O 1
ATOM 519 N N . ALA A 1 68 ? -16.042 -2.582 -16.643 1.00 39.94 68 ALA A N 1
ATOM 520 C CA . ALA A 1 68 ? -16.324 -1.169 -16.870 1.00 39.94 68 ALA A CA 1
ATOM 521 C C . ALA A 1 68 ? -17.488 -1.018 -17.865 1.00 39.94 68 ALA A C 1
ATOM 523 O O . ALA A 1 68 ? -17.309 -0.758 -19.059 1.00 39.94 68 ALA A O 1
ATOM 524 N N . THR A 1 69 ? -18.690 -1.329 -17.390 1.00 42.84 69 THR A N 1
ATOM 525 C CA . THR A 1 69 ? -19.937 -0.556 -17.423 1.00 42.84 69 THR A CA 1
ATOM 526 C C . THR A 1 69 ? -21.028 -1.588 -17.146 1.00 42.84 69 THR A C 1
ATOM 528 O O . THR A 1 69 ? -21.473 -2.275 -18.066 1.00 42.84 69 THR A O 1
ATOM 531 N N . VAL A 1 70 ? -21.456 -1.719 -15.884 1.00 42.47 70 VAL A N 1
ATOM 532 C CA . VAL A 1 70 ? -22.823 -2.182 -15.613 1.00 42.47 70 VAL A CA 1
ATOM 533 C C . VAL A 1 70 ? -23.691 -1.248 -16.435 1.00 42.47 70 VAL A C 1
ATOM 535 O O . VAL A 1 70 ? -23.737 -0.047 -16.168 1.00 42.47 70 VAL A O 1
ATOM 538 N N . CYS A 1 71 ? -24.248 -1.762 -17.525 1.00 45.19 71 CYS A N 1
ATOM 539 C CA . CYS A 1 71 ? -25.221 -1.010 -18.289 1.00 45.19 71 CYS A CA 1
ATOM 540 C C . CYS A 1 71 ? -26.330 -0.707 -17.285 1.00 45.19 71 CYS A C 1
ATOM 542 O O . CYS A 1 71 ? -26.839 -1.660 -16.692 1.00 45.19 71 CYS A O 1
ATOM 544 N N . PRO A 1 72 ? -26.654 0.570 -17.015 1.00 49.66 72 PRO A N 1
ATOM 545 C CA . PRO A 1 72 ? -27.854 0.877 -16.255 1.00 49.66 72 PRO A CA 1
ATOM 546 C C . PRO A 1 72 ? -28.992 0.059 -16.868 1.00 49.66 72 PRO A C 1
ATOM 548 O O . PRO A 1 72 ? -29.055 -0.031 -18.100 1.00 49.66 72 PRO A O 1
ATOM 551 N N . ASP A 1 73 ? -29.836 -0.571 -16.048 1.00 51.84 73 ASP A N 1
ATOM 552 C CA . ASP A 1 73 ? -30.904 -1.488 -16.491 1.00 51.84 73 ASP A CA 1
ATOM 553 C C . ASP A 1 73 ? -31.869 -0.862 -17.536 1.00 51.84 73 ASP A C 1
ATOM 555 O O . ASP A 1 73 ? -32.723 -1.531 -18.116 1.00 51.84 73 ASP A O 1
ATOM 559 N N . ASP A 1 74 ? -31.723 0.436 -17.790 1.00 51.06 74 ASP A N 1
ATOM 560 C CA . ASP A 1 74 ? -32.493 1.332 -18.634 1.00 51.06 74 ASP A CA 1
ATOM 561 C C . ASP A 1 74 ? -31.702 1.990 -19.795 1.00 51.06 74 ASP A C 1
ATOM 563 O O . ASP A 1 74 ? -32.279 2.753 -20.576 1.00 51.06 74 ASP A O 1
ATOM 567 N N . ALA A 1 75 ? -30.413 1.681 -19.992 1.00 53.88 75 ALA A N 1
ATOM 568 C CA . ALA A 1 75 ? -29.652 2.157 -21.152 1.00 53.88 75 ALA A CA 1
ATOM 569 C C . ALA A 1 75 ? -29.917 1.284 -22.398 1.00 53.88 75 ALA A C 1
ATOM 571 O O . ALA A 1 75 ? -29.189 0.338 -22.685 1.00 53.88 75 ALA A O 1
ATOM 572 N N . GLU A 1 76 ? -30.930 1.658 -23.188 1.00 57.62 76 GLU A N 1
ATOM 573 C CA . GLU A 1 76 ? -31.349 1.034 -24.467 1.00 57.62 76 GLU A CA 1
ATOM 574 C C . GLU A 1 76 ? -30.230 0.927 -25.543 1.00 57.62 76 GLU A C 1
ATOM 576 O O . GLU A 1 76 ? -30.452 0.360 -26.606 1.00 57.62 76 GLU A O 1
ATOM 581 N N . TYR A 1 77 ? -29.021 1.447 -25.287 1.00 51.97 77 TYR A N 1
ATOM 582 C CA . TYR A 1 77 ? -27.928 1.603 -26.262 1.00 51.97 77 TYR A CA 1
ATOM 583 C C . TYR A 1 77 ? -26.573 1.007 -25.845 1.00 51.97 77 TYR A C 1
ATOM 585 O O . TYR A 1 77 ? -25.554 1.312 -26.457 1.00 51.97 77 TYR A O 1
ATOM 593 N N . CYS A 1 78 ? -26.525 0.170 -24.811 1.00 51.03 78 CYS A N 1
ATOM 594 C CA . CYS A 1 78 ? -25.314 -0.580 -24.476 1.00 51.03 78 CYS A CA 1
ATOM 595 C C . CYS A 1 78 ? -25.620 -2.071 -24.510 1.00 51.03 78 CYS A C 1
ATOM 597 O O . CYS A 1 78 ? -25.594 -2.743 -23.480 1.00 51.03 78 CYS A O 1
ATOM 599 N N . ASP A 1 79 ? -25.957 -2.605 -25.685 1.00 50.47 79 ASP A N 1
ATOM 600 C CA . ASP A 1 79 ? -25.943 -4.053 -25.793 1.00 50.47 79 ASP A CA 1
ATOM 601 C C . ASP A 1 79 ? -24.475 -4.525 -25.756 1.00 50.47 79 ASP A C 1
ATOM 603 O O . ASP A 1 79 ? -23.543 -3.889 -26.252 1.00 50.47 79 ASP A O 1
ATOM 607 N N . ALA A 1 80 ? -24.230 -5.648 -25.089 1.00 52.19 80 ALA A N 1
ATOM 608 C CA . ALA A 1 80 ? -22.920 -6.288 -25.130 1.00 52.19 80 ALA A CA 1
ATOM 609 C C . ALA A 1 80 ? -22.530 -6.698 -26.570 1.00 52.19 80 ALA A C 1
ATOM 611 O O . ALA A 1 80 ? -21.369 -7.024 -26.813 1.00 52.19 80 ALA A O 1
ATOM 612 N N . GLN A 1 81 ? -23.484 -6.671 -27.510 1.00 52.75 81 GLN A N 1
ATOM 613 C CA . GLN A 1 81 ? -23.280 -6.977 -28.918 1.00 52.75 81 GLN A CA 1
ATOM 614 C C . GLN A 1 81 ? -22.458 -5.880 -29.606 1.00 52.75 81 GLN A C 1
ATOM 616 O O . GLN A 1 81 ? -21.581 -6.232 -30.372 1.00 52.75 81 GLN A O 1
ATOM 621 N N . ASP A 1 82 ? -22.591 -4.601 -29.251 1.00 55.12 82 ASP A N 1
ATOM 622 C CA . ASP A 1 82 ? -21.817 -3.494 -29.828 1.00 55.12 82 ASP A CA 1
ATOM 623 C C . ASP A 1 82 ? -20.324 -3.596 -29.473 1.00 55.12 82 ASP A C 1
ATOM 625 O O . ASP A 1 82 ? -19.461 -3.291 -30.298 1.00 55.12 82 ASP A O 1
ATOM 629 N N . LYS A 1 83 ? -19.974 -4.093 -28.274 1.00 52.16 83 LYS A N 1
ATOM 630 C CA . LYS A 1 83 ? -18.568 -4.394 -27.929 1.00 52.16 83 LYS A CA 1
ATOM 631 C C . LYS A 1 83 ? -18.044 -5.597 -28.720 1.00 52.16 83 LYS A C 1
ATOM 633 O O . LYS A 1 83 ? -16.920 -5.542 -29.213 1.00 52.16 83 LYS A O 1
ATOM 638 N N . VAL A 1 84 ? -18.857 -6.638 -28.901 1.00 52.31 84 VAL A N 1
ATOM 639 C CA . VAL A 1 84 ? -18.512 -7.806 -29.734 1.00 52.31 84 VAL A CA 1
ATOM 640 C C . VAL A 1 84 ? -18.372 -7.416 -31.216 1.00 52.31 84 VAL A C 1
ATOM 642 O O . VAL A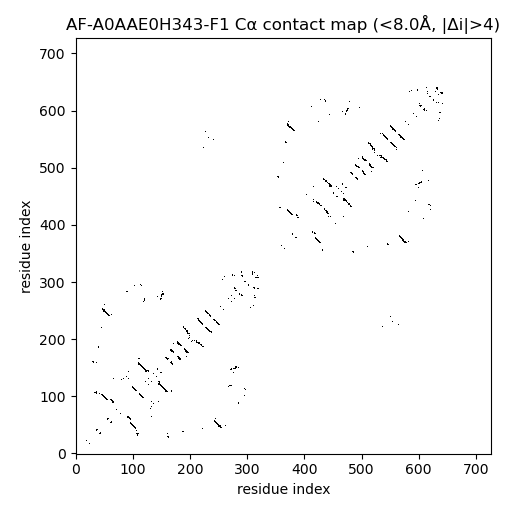 1 84 ? -17.426 -7.836 -31.881 1.00 52.31 84 VAL A O 1
ATOM 645 N N . ASP A 1 85 ? -19.251 -6.551 -31.715 1.00 54.81 85 ASP A N 1
ATOM 646 C CA . ASP A 1 85 ? -19.314 -6.090 -33.103 1.00 54.81 85 ASP A CA 1
ATOM 647 C C . ASP A 1 85 ? -18.216 -5.059 -33.413 1.00 54.81 85 ASP A C 1
ATOM 649 O O . ASP A 1 85 ? -17.785 -4.935 -34.562 1.00 54.81 85 ASP A O 1
ATOM 653 N N . SER A 1 86 ? -17.700 -4.361 -32.392 1.00 54.84 86 SER A N 1
ATOM 654 C CA . SER A 1 86 ? -16.577 -3.424 -32.531 1.00 54.84 86 SER A CA 1
ATOM 655 C C . SER A 1 86 ? -15.237 -4.099 -32.857 1.00 54.84 86 SER A C 1
ATOM 657 O O . SER A 1 86 ? -14.305 -3.423 -33.293 1.00 54.84 86 SER A O 1
ATOM 659 N N . GLY A 1 87 ? -15.129 -5.423 -32.674 1.00 54.44 87 GLY A N 1
ATOM 660 C CA . GLY A 1 87 ? -13.939 -6.201 -33.028 1.00 54.44 87 GLY A CA 1
ATOM 661 C C . GLY A 1 87 ? -12.690 -5.900 -32.190 1.00 54.44 87 GLY A C 1
ATOM 662 O O . GLY A 1 87 ? -11.605 -6.363 -32.540 1.00 54.44 87 GLY A O 1
ATOM 663 N N . TYR A 1 88 ? -12.802 -5.143 -31.095 1.00 53.97 88 TYR A N 1
ATOM 664 C CA . TYR A 1 88 ? -11.672 -4.919 -30.197 1.00 53.97 88 TYR A CA 1
ATOM 665 C C . TYR A 1 88 ? -11.428 -6.171 -29.341 1.00 53.97 88 TYR A C 1
ATOM 667 O O . TYR A 1 88 ? -12.366 -6.655 -28.706 1.00 53.97 88 TYR A O 1
ATOM 675 N N . PRO A 1 89 ? -10.194 -6.711 -29.300 1.00 55.41 89 PRO A N 1
ATOM 676 C CA . PRO A 1 89 ? -9.875 -7.818 -28.411 1.00 55.41 89 PRO A CA 1
ATOM 677 C C . PRO A 1 89 ? -10.086 -7.369 -26.961 1.00 55.41 89 PRO A C 1
ATOM 679 O O . PRO A 1 89 ? -9.413 -6.464 -26.475 1.00 55.41 89 PRO A O 1
ATOM 682 N N . THR A 1 90 ? -11.046 -7.978 -26.268 1.00 63.09 90 THR A N 1
ATOM 683 C CA . THR A 1 90 ? -11.267 -7.717 -24.845 1.00 63.09 90 THR A CA 1
ATOM 684 C C . THR A 1 90 ? -10.447 -8.694 -24.026 1.00 63.09 90 THR A C 1
ATOM 686 O O . THR A 1 90 ? -10.625 -9.906 -24.142 1.00 63.09 90 THR A O 1
ATOM 689 N N . TRP A 1 91 ? -9.580 -8.168 -23.168 1.00 74.56 91 TRP A N 1
ATOM 690 C CA . TRP A 1 91 ? -8.864 -8.978 -22.196 1.00 74.56 91 TRP A CA 1
ATOM 691 C C . TRP A 1 91 ? -9.849 -9.642 -21.227 1.00 74.56 91 TRP A C 1
ATOM 693 O O . TRP A 1 91 ? -10.634 -8.964 -20.559 1.00 74.56 91 TRP A O 1
ATOM 703 N N . ASN A 1 92 ? -9.835 -10.972 -21.197 1.00 72.56 92 ASN A N 1
ATOM 704 C CA . ASN A 1 92 ? -10.808 -11.783 -20.475 1.00 72.56 92 ASN A CA 1
ATOM 705 C C . ASN A 1 92 ? -10.277 -12.329 -19.146 1.00 72.56 92 ASN A C 1
ATOM 707 O O . ASN A 1 92 ? -11.098 -12.754 -18.345 1.00 72.56 92 ASN A O 1
ATOM 711 N N . PHE A 1 93 ? -8.964 -12.348 -18.899 1.00 79.12 93 PHE A N 1
ATOM 712 C CA . PHE A 1 93 ? -8.389 -12.962 -17.696 1.00 79.12 93 PHE A CA 1
ATOM 713 C C . PHE A 1 93 ? -8.601 -12.094 -16.444 1.00 79.12 93 PHE A C 1
ATOM 715 O O . PHE A 1 93 ? -8.281 -10.898 -16.492 1.00 79.12 93 PHE A O 1
ATOM 722 N N . PRO A 1 94 ? -9.118 -12.667 -15.338 1.00 81.69 94 PRO A N 1
ATOM 723 C CA . PRO A 1 94 ? -9.217 -11.970 -14.064 1.00 81.69 94 PRO A CA 1
ATOM 724 C C . PRO A 1 94 ? -7.829 -11.709 -13.477 1.00 81.69 94 PRO A C 1
ATOM 726 O O . PRO A 1 94 ? -6.832 -12.319 -13.865 1.00 81.69 94 PRO A O 1
ATOM 729 N N . TYR A 1 95 ? -7.778 -10.759 -12.551 1.00 86.06 95 TYR A N 1
ATOM 730 C CA . TYR A 1 95 ? -6.551 -10.348 -11.882 1.00 86.06 95 TYR A CA 1
ATOM 731 C C . TYR A 1 95 ? -6.498 -10.831 -10.415 1.00 86.06 95 TYR A C 1
ATOM 733 O O . TYR A 1 95 ? -5.962 -10.142 -9.551 1.00 86.06 95 TYR A O 1
ATOM 741 N N . ASP A 1 96 ? -7.054 -12.005 -10.119 1.00 78.56 96 ASP A N 1
ATOM 742 C CA . ASP A 1 96 ? -7.063 -12.616 -8.781 1.00 78.56 96 ASP A CA 1
ATOM 743 C C . ASP A 1 96 ? -5.701 -13.210 -8.401 1.00 78.56 96 ASP A C 1
ATOM 745 O O . ASP A 1 96 ? -5.156 -12.872 -7.349 1.00 78.56 96 ASP A O 1
ATOM 749 N N . HIS A 1 97 ? -5.123 -14.035 -9.279 1.00 83.62 97 HIS A N 1
ATOM 750 C CA . HIS A 1 97 ? -3.863 -14.743 -9.043 1.00 83.62 97 HIS A CA 1
ATOM 751 C C . HIS A 1 97 ? -3.078 -14.916 -10.346 1.00 83.62 97 HIS A C 1
ATOM 753 O O . HIS A 1 97 ? -3.167 -15.933 -11.039 1.00 83.62 97 HIS A O 1
ATOM 759 N N . TYR A 1 98 ? -2.282 -13.906 -10.684 1.00 92.75 98 TYR A N 1
ATOM 760 C CA . TYR A 1 98 ? -1.398 -13.942 -11.846 1.00 92.75 98 TYR A CA 1
ATOM 761 C C . TYR A 1 98 ? 0.061 -13.795 -11.424 1.00 92.75 98 TYR A C 1
ATOM 763 O O . TYR A 1 98 ? 0.383 -13.341 -10.324 1.00 92.75 98 TYR A O 1
ATOM 771 N N . TRP A 1 99 ? 0.962 -14.206 -12.307 1.00 96.38 99 TRP A N 1
ATOM 772 C CA . TRP A 1 99 ? 2.395 -14.133 -12.061 1.00 96.38 99 TRP A CA 1
ATOM 773 C C . TRP A 1 99 ? 2.976 -12.917 -12.753 1.00 96.38 99 TRP A C 1
ATOM 775 O O . TRP A 1 99 ? 2.593 -12.598 -13.874 1.00 96.38 99 TRP A O 1
ATOM 785 N N . GLY A 1 100 ? 3.928 -12.247 -12.120 1.00 96.25 100 GLY A N 1
ATOM 786 C CA . GLY A 1 100 ? 4.663 -11.146 -12.728 1.00 96.25 100 GLY A CA 1
ATOM 787 C C . GLY A 1 100 ? 6.150 -11.421 -12.700 1.00 96.25 100 GLY A C 1
ATOM 788 O O . GLY A 1 100 ? 6.683 -11.877 -11.694 1.00 96.25 100 GLY A O 1
ATOM 789 N N . PHE A 1 101 ? 6.810 -11.114 -13.805 1.00 97.19 101 PHE A N 1
ATOM 790 C CA . PHE A 1 101 ? 8.238 -11.266 -14.009 1.00 97.19 101 PHE A CA 1
ATOM 791 C C . PHE A 1 101 ? 8.802 -9.913 -14.420 1.00 97.19 101 PHE A C 1
ATOM 793 O O . PHE A 1 101 ? 8.418 -9.356 -15.449 1.00 97.19 101 PHE A O 1
ATOM 800 N N . ILE A 1 102 ? 9.689 -9.369 -13.593 1.00 96.06 102 ILE A N 1
ATOM 801 C CA . ILE A 1 102 ? 10.197 -8.007 -13.712 1.00 96.06 102 ILE A CA 1
ATOM 802 C C . ILE A 1 102 ? 11.716 -8.034 -13.841 1.00 96.06 102 ILE A C 1
ATOM 804 O O . ILE A 1 102 ? 12.418 -8.576 -12.991 1.00 96.06 102 ILE A O 1
ATOM 808 N N . ARG A 1 103 ? 12.216 -7.392 -14.894 1.00 94.38 103 ARG A N 1
ATOM 809 C CA . ARG A 1 103 ? 13.630 -7.082 -15.090 1.00 94.38 103 ARG A CA 1
ATOM 810 C C . ARG A 1 103 ? 13.825 -5.586 -14.897 1.00 94.38 103 ARG A C 1
ATOM 812 O O . ARG A 1 103 ? 13.189 -4.789 -15.591 1.00 94.38 103 ARG A O 1
ATOM 819 N N . MET A 1 104 ? 14.722 -5.206 -13.993 1.00 94.06 104 MET A N 1
ATOM 820 C CA . MET A 1 104 ? 15.116 -3.812 -13.796 1.00 94.06 104 MET A CA 1
ATOM 821 C C . MET A 1 104 ? 16.622 -3.663 -13.856 1.00 94.06 104 MET A C 1
ATOM 823 O O . MET A 1 104 ? 17.360 -4.492 -13.326 1.00 94.06 104 MET A O 1
ATOM 827 N N . LYS A 1 105 ? 17.063 -2.579 -14.485 1.00 93.69 105 LYS A N 1
ATOM 828 C CA . LYS A 1 105 ? 18.476 -2.233 -14.608 1.00 93.69 105 LYS A CA 1
ATOM 829 C C . LYS A 1 105 ? 18.654 -0.745 -14.378 1.00 93.69 105 LYS A C 1
ATOM 831 O O . LYS A 1 105 ? 17.881 0.055 -14.915 1.00 93.69 105 LYS A O 1
ATOM 836 N N . ILE A 1 106 ? 19.693 -0.392 -13.631 1.00 94.25 106 ILE A N 1
ATOM 837 C CA . ILE A 1 106 ? 20.137 0.990 -13.526 1.00 94.25 106 ILE A CA 1
ATOM 838 C C . ILE A 1 106 ? 21.105 1.266 -14.678 1.00 94.25 106 ILE A C 1
ATOM 840 O O . ILE A 1 106 ? 22.108 0.577 -14.860 1.00 94.25 106 ILE A O 1
ATOM 844 N N . VAL A 1 107 ? 20.785 2.268 -15.494 1.00 91.88 107 VAL A N 1
ATOM 845 C CA . VAL A 1 107 ? 21.634 2.724 -16.600 1.00 91.88 107 VAL A CA 1
ATOM 846 C C . VAL A 1 107 ? 21.854 4.217 -16.427 1.00 91.88 107 VAL A C 1
ATOM 848 O O . VAL A 1 107 ? 20.938 5.012 -16.631 1.00 91.88 107 VAL A O 1
ATOM 851 N N . ASP A 1 108 ? 23.070 4.588 -16.033 1.00 90.81 108 ASP A N 1
ATOM 852 C CA . ASP A 1 108 ? 23.423 5.953 -15.642 1.00 90.81 108 ASP A CA 1
ATOM 853 C C . ASP A 1 108 ? 22.489 6.469 -14.527 1.00 90.81 108 ASP A C 1
ATOM 855 O O . ASP A 1 108 ? 22.422 5.898 -13.439 1.00 90.81 108 ASP A O 1
ATOM 859 N N . ASN A 1 109 ? 21.733 7.530 -14.808 1.00 95.00 109 ASN A N 1
ATOM 860 C CA . ASN A 1 109 ? 20.762 8.133 -13.904 1.00 95.00 109 ASN A CA 1
ATOM 861 C C . ASN A 1 109 ? 19.321 7.645 -14.165 1.00 95.00 109 ASN A C 1
ATOM 863 O O . ASN A 1 109 ? 18.363 8.352 -13.842 1.00 95.00 109 ASN A O 1
ATOM 867 N N . LYS A 1 110 ? 19.145 6.483 -14.809 1.00 95.19 110 LYS A N 1
ATOM 868 C CA . LYS A 1 110 ? 17.839 5.946 -15.218 1.00 95.19 110 LYS A CA 1
ATOM 869 C C . LYS A 1 110 ? 17.569 4.572 -14.629 1.00 95.19 110 LYS A C 1
ATOM 871 O O . LYS A 1 110 ? 18.452 3.720 -14.605 1.00 95.19 110 LYS A O 1
ATOM 876 N N . LEU A 1 111 ? 16.313 4.346 -14.263 1.00 95.00 111 LEU A N 1
ATOM 877 C CA . LEU A 1 111 ? 15.752 3.025 -14.022 1.00 95.00 111 LEU A CA 1
ATOM 878 C C . LEU A 1 111 ? 15.054 2.572 -15.304 1.00 95.00 111 LEU A C 1
ATOM 880 O O . LEU A 1 111 ? 14.128 3.232 -15.777 1.00 95.00 111 LEU A O 1
ATOM 884 N N . VAL A 1 112 ? 15.507 1.456 -15.868 1.00 93.06 112 VAL A N 1
ATOM 885 C CA . VAL A 1 112 ? 14.859 0.809 -17.012 1.00 93.06 112 VAL A CA 1
ATOM 886 C C . VAL A 1 112 ? 14.128 -0.423 -16.506 1.00 93.06 112 VAL A C 1
ATOM 888 O O . VAL A 1 112 ? 14.765 -1.305 -15.932 1.00 93.06 112 VAL A O 1
ATOM 891 N N . GLN A 1 113 ? 12.816 -0.500 -16.733 1.00 93.12 113 GLN A N 1
ATOM 892 C CA . GLN A 1 113 ? 11.974 -1.588 -16.228 1.00 93.12 113 GLN A CA 1
ATOM 893 C C . GLN A 1 113 ? 11.188 -2.265 -17.352 1.00 93.12 113 GLN A C 1
ATOM 895 O O . GLN A 1 113 ? 10.522 -1.609 -18.161 1.00 93.12 113 GLN A O 1
ATOM 900 N N . ARG A 1 114 ? 11.234 -3.599 -17.380 1.00 92.44 114 ARG A N 1
ATOM 901 C CA . ARG A 1 114 ? 10.481 -4.455 -18.302 1.00 92.44 114 ARG A CA 1
ATOM 902 C C . ARG A 1 114 ? 9.761 -5.534 -17.513 1.00 92.44 114 ARG A C 1
ATOM 904 O O . ARG A 1 114 ? 10.397 -6.286 -16.780 1.00 92.44 114 ARG A O 1
ATOM 911 N N . ASN A 1 115 ? 8.452 -5.622 -17.699 1.00 94.38 115 ASN A N 1
ATOM 912 C CA . ASN A 1 115 ? 7.614 -6.596 -17.015 1.00 94.38 115 ASN A CA 1
ATOM 913 C C . ASN A 1 115 ? 6.917 -7.493 -18.037 1.00 94.38 115 ASN A C 1
ATOM 915 O O . ASN A 1 115 ? 6.520 -7.011 -19.103 1.00 94.38 115 ASN A O 1
ATOM 919 N N . VAL A 1 116 ? 6.711 -8.757 -17.679 1.00 94.12 116 VAL A N 1
ATOM 920 C CA . VAL A 1 116 ? 5.702 -9.630 -18.282 1.00 94.12 116 VAL A CA 1
ATOM 921 C C . VAL A 1 116 ? 4.835 -10.214 -17.176 1.00 94.12 116 VAL A C 1
ATOM 923 O O . VAL A 1 116 ? 5.337 -10.606 -16.126 1.00 94.12 116 VAL A O 1
ATOM 926 N N . PHE A 1 117 ? 3.533 -10.241 -17.405 1.00 94.94 117 PHE A N 1
ATOM 927 C CA . PHE A 1 117 ? 2.543 -10.811 -16.510 1.00 94.94 117 PHE A CA 1
ATOM 928 C C . PHE A 1 117 ? 1.925 -12.028 -17.179 1.00 94.94 117 PHE A C 1
ATOM 930 O O . PHE A 1 117 ? 1.460 -11.915 -18.310 1.00 94.94 117 PHE A O 1
ATOM 937 N N . VAL A 1 118 ? 1.939 -13.169 -16.496 1.00 94.81 118 VAL A N 1
ATOM 938 C CA . VAL A 1 118 ? 1.449 -14.459 -16.981 1.00 94.81 118 VAL A CA 1
ATOM 939 C C . VAL A 1 118 ? 0.144 -14.786 -16.273 1.00 94.81 118 VAL A C 1
ATOM 941 O O . VAL A 1 118 ? 0.094 -14.862 -15.044 1.00 94.81 118 VAL A O 1
ATOM 944 N N . TYR A 1 119 ? -0.901 -15.001 -17.060 1.00 92.38 119 TYR A N 1
ATOM 945 C CA . TYR A 1 119 ? -2.247 -15.269 -16.578 1.00 92.38 119 TYR A CA 1
ATOM 946 C C . TYR A 1 119 ? -2.619 -16.711 -16.903 1.00 92.38 119 TYR A C 1
ATOM 948 O O . TYR A 1 119 ? -2.511 -17.100 -18.069 1.00 92.38 119 TYR A O 1
ATOM 956 N N . PRO A 1 120 ? -3.041 -17.512 -15.913 1.00 91.12 120 PRO A N 1
ATOM 957 C CA . PRO A 1 120 ? -3.420 -18.898 -16.144 1.00 91.12 120 PRO A CA 1
ATOM 958 C C . PRO A 1 120 ? -4.699 -19.012 -16.992 1.00 91.12 120 PRO A C 1
ATOM 960 O O . PRO A 1 120 ? -5.460 -18.047 -17.107 1.00 91.12 120 PRO A O 1
ATOM 963 N N . PRO A 1 121 ? -4.971 -20.190 -17.585 1.00 86.94 121 PRO A N 1
ATOM 964 C CA . PRO A 1 121 ? -6.242 -20.452 -18.240 1.00 86.94 121 PRO A CA 1
ATOM 965 C C . PRO A 1 121 ? -7.381 -20.280 -17.234 1.00 86.94 121 PRO A C 1
ATOM 967 O O . PRO A 1 121 ? -7.285 -20.722 -16.090 1.00 86.94 121 PRO A O 1
ATOM 970 N N . GLN A 1 122 ? -8.474 -19.665 -17.670 1.00 80.62 122 GLN A N 1
ATOM 971 C CA . GLN A 1 122 ? -9.675 -19.569 -16.844 1.00 80.62 122 GLN A CA 1
ATOM 972 C C . GLN A 1 122 ? -10.383 -20.912 -16.709 1.00 80.62 122 GLN A C 1
ATOM 974 O O . GLN A 1 122 ? -10.227 -21.795 -17.551 1.00 80.62 122 GLN A O 1
ATOM 979 N N . ASP A 1 123 ? -11.230 -21.036 -15.691 1.00 81.38 123 ASP A N 1
ATOM 980 C CA . ASP A 1 123 ? -12.179 -22.138 -15.643 1.00 81.38 123 ASP A CA 1
ATOM 981 C C . ASP A 1 123 ? -13.141 -22.059 -16.852 1.00 81.38 123 ASP A C 1
ATOM 983 O O . ASP A 1 123 ? -13.686 -20.983 -17.139 1.00 81.38 123 ASP A O 1
ATOM 987 N N . PRO A 1 124 ? -13.380 -23.168 -17.578 1.00 78.69 124 PRO A N 1
ATOM 988 C CA . PRO A 1 124 ? -14.286 -23.178 -18.724 1.00 78.69 124 PRO A CA 1
ATOM 989 C C . PRO A 1 124 ? -15.695 -22.646 -18.418 1.00 78.69 124 PRO A C 1
ATOM 991 O O . PRO A 1 124 ? -16.312 -22.029 -19.284 1.00 78.69 124 PRO A O 1
ATOM 994 N N . SER A 1 125 ? -16.204 -22.824 -17.195 1.00 74.50 125 SER A N 1
ATOM 995 C CA . SER A 1 125 ? -17.520 -22.306 -16.802 1.00 74.50 125 SER A CA 1
ATOM 996 C C . SER A 1 125 ? -17.542 -20.778 -16.673 1.00 74.50 125 SER A C 1
ATOM 998 O O . SER A 1 125 ? -18.544 -20.150 -17.019 1.00 74.50 125 SER A O 1
ATOM 1000 N N . THR A 1 126 ? -16.427 -20.158 -16.275 1.00 70.69 126 THR A N 1
ATOM 1001 C CA . THR A 1 126 ? -16.252 -18.695 -16.265 1.00 70.69 126 THR A CA 1
ATOM 1002 C C . THR A 1 126 ? -16.202 -18.140 -17.689 1.00 70.69 126 THR A C 1
ATOM 1004 O O . THR A 1 126 ? -16.748 -17.070 -17.978 1.00 70.69 126 THR A O 1
ATOM 1007 N N . CYS A 1 127 ? -15.622 -18.900 -18.619 1.00 68.12 127 CYS A N 1
ATOM 1008 C CA . CYS A 1 127 ? -15.654 -18.572 -20.041 1.00 68.12 127 CYS A CA 1
ATOM 1009 C C . CYS A 1 127 ? -17.082 -18.611 -20.603 1.00 68.12 127 CYS A C 1
ATOM 1011 O O . CYS A 1 127 ? -17.479 -17.708 -21.323 1.00 68.12 127 CYS A O 1
ATOM 1013 N N . GLU A 1 128 ? -17.904 -19.597 -20.245 1.00 64.00 128 GLU A N 1
ATOM 1014 C CA . GLU A 1 128 ? -19.296 -19.645 -20.722 1.00 64.00 128 GLU A CA 1
ATOM 1015 C C . GLU A 1 128 ? -20.158 -18.485 -20.189 1.00 64.00 128 GLU A C 1
ATOM 1017 O O . GLU A 1 128 ? -21.057 -18.003 -20.884 1.00 64.00 128 GLU A O 1
ATOM 1022 N N . GLN A 1 129 ? -19.884 -18.023 -18.964 1.00 56.47 129 GLN A N 1
ATOM 1023 C CA . GLN A 1 129 ? -20.620 -16.931 -18.318 1.00 56.47 129 GLN A CA 1
ATOM 1024 C C . GLN A 1 129 ? -20.174 -15.548 -18.796 1.00 56.47 129 GLN A C 1
ATOM 1026 O O . GLN A 1 129 ? -21.002 -14.649 -18.982 1.00 56.47 129 GLN A O 1
ATOM 1031 N N . SER A 1 130 ? -18.875 -15.368 -19.037 1.00 56.69 130 SER A N 1
ATOM 1032 C CA . SER A 1 130 ? -18.376 -14.165 -19.684 1.00 56.69 130 SER A CA 1
ATOM 1033 C C . SER A 1 130 ? -18.755 -14.228 -21.164 1.00 56.69 130 SER A C 1
ATOM 1035 O O . SER A 1 130 ? -18.121 -14.889 -21.977 1.00 56.69 130 SER A O 1
ATOM 1037 N N . LYS A 1 131 ? -19.783 -13.477 -21.577 1.00 50.78 131 LYS A N 1
ATOM 1038 C CA . LYS A 1 131 ? -20.135 -13.314 -23.008 1.00 50.78 131 LYS A CA 1
ATOM 1039 C C . LYS A 1 131 ? -18.951 -12.844 -23.886 1.00 50.78 131 LYS A C 1
ATOM 1041 O O . LYS A 1 131 ? -19.044 -12.881 -25.110 1.00 50.78 131 LYS A O 1
ATOM 1046 N N . ASN A 1 132 ? -17.837 -12.458 -23.261 1.00 49.44 132 ASN A N 1
ATOM 1047 C CA . ASN A 1 132 ? -16.547 -12.125 -23.856 1.00 49.44 132 ASN A CA 1
ATOM 1048 C C . ASN A 1 132 ? -15.718 -13.342 -24.324 1.00 49.44 132 ASN A C 1
ATOM 1050 O O . ASN A 1 132 ? -14.766 -13.150 -25.075 1.00 49.44 132 ASN A O 1
ATOM 1054 N N . ALA A 1 133 ? -16.050 -14.586 -23.953 1.00 43.22 133 ALA A N 1
ATOM 1055 C CA . ALA A 1 133 ? -15.253 -15.764 -24.330 1.00 43.22 133 ALA A CA 1
ATOM 1056 C C . ALA A 1 133 ? -15.316 -16.140 -25.819 1.00 43.22 133 ALA A C 1
ATOM 1058 O O . ALA A 1 133 ? -14.489 -16.916 -26.293 1.00 43.22 133 ALA A O 1
ATOM 1059 N N . THR A 1 134 ? -16.268 -15.584 -26.575 1.00 40.75 134 THR A N 1
ATOM 1060 C CA . THR A 1 134 ? -16.447 -15.905 -28.004 1.00 40.75 134 THR A CA 1
ATOM 1061 C C . THR A 1 134 ? -15.810 -14.894 -28.958 1.00 40.75 134 THR A C 1
ATOM 1063 O O . THR A 1 134 ? -15.803 -15.129 -30.163 1.00 40.75 134 THR A O 1
ATOM 1066 N N . ALA A 1 135 ? -15.258 -13.786 -28.456 1.00 42.03 135 ALA A N 1
ATOM 1067 C CA . ALA A 1 135 ? -14.682 -12.727 -29.284 1.00 42.03 135 ALA A CA 1
ATOM 1068 C C . ALA A 1 135 ? -13.147 -12.794 -29.321 1.00 42.03 135 ALA A C 1
ATOM 1070 O O . ALA A 1 135 ? -12.456 -11.783 -29.207 1.00 42.03 135 ALA A O 1
ATOM 1071 N N . GLY A 1 136 ? -12.594 -13.989 -29.544 1.00 42.50 136 GLY A N 1
ATOM 1072 C CA . GLY A 1 136 ? -11.327 -14.050 -30.261 1.00 42.50 136 GLY A CA 1
ATOM 1073 C C . GLY A 1 136 ? -11.580 -13.401 -31.617 1.00 42.50 136 GLY A C 1
ATOM 1074 O O . GLY A 1 136 ? -12.387 -13.910 -32.398 1.00 42.50 136 GLY A O 1
ATOM 1075 N N . HIS A 1 137 ? -10.972 -12.242 -31.880 1.00 43.41 137 HIS A N 1
ATOM 1076 C CA . HIS A 1 137 ? -11.016 -11.651 -33.213 1.00 43.41 137 HIS A CA 1
ATOM 1077 C C . HIS A 1 137 ? -10.682 -12.774 -34.212 1.00 43.41 137 HIS A C 1
ATOM 1079 O O . HIS A 1 137 ? -9.699 -13.483 -33.994 1.00 43.41 137 HIS A O 1
ATOM 1085 N N . PRO A 1 138 ? -11.445 -12.988 -35.299 1.00 47.34 138 PRO A N 1
ATOM 1086 C CA . PRO A 1 138 ? -11.259 -14.148 -36.178 1.00 47.34 138 PRO A CA 1
ATOM 1087 C C . PRO A 1 138 ? -9.872 -14.218 -36.850 1.00 47.34 138 PRO A C 1
ATOM 1089 O O . PRO A 1 138 ? -9.559 -15.200 -37.517 1.00 47.34 138 PRO A O 1
ATOM 1092 N N . SER A 1 139 ? -9.030 -13.193 -36.674 1.00 49.69 139 SER A N 1
ATOM 1093 C CA . SER A 1 139 ? -7.622 -13.175 -37.088 1.00 49.69 139 SER A CA 1
ATOM 1094 C C . SER A 1 139 ? -6.593 -13.226 -35.944 1.00 49.69 139 SER A C 1
ATOM 1096 O O . SER A 1 139 ? -5.405 -13.124 -36.234 1.00 49.69 139 SER A O 1
ATOM 1098 N N . ASN A 1 140 ? -7.004 -13.330 -34.676 1.00 51.97 140 ASN A N 1
ATOM 1099 C CA . ASN A 1 140 ? -6.109 -13.410 -33.521 1.00 51.97 140 ASN A CA 1
ATOM 1100 C C . ASN A 1 140 ? -6.482 -14.620 -32.651 1.00 51.97 140 ASN A C 1
ATOM 1102 O O . ASN A 1 140 ? -7.338 -14.536 -31.778 1.00 51.97 140 ASN A O 1
ATOM 1106 N N . THR A 1 141 ? -5.842 -15.758 -32.916 1.00 54.41 141 THR A N 1
ATOM 1107 C CA . THR A 1 141 ? -6.010 -17.029 -32.188 1.00 54.41 141 THR A CA 1
ATOM 1108 C C . THR A 1 141 ? -5.261 -17.073 -30.849 1.00 54.41 141 THR A C 1
ATOM 1110 O O . THR A 1 141 ? -5.099 -18.155 -30.294 1.00 54.41 141 THR A O 1
ATOM 1113 N N . ARG A 1 142 ? -4.760 -15.935 -30.348 1.00 64.50 142 ARG A N 1
ATOM 1114 C CA . ARG A 1 142 ? -3.917 -15.870 -29.146 1.00 64.50 142 ARG A CA 1
ATOM 1115 C C . ARG A 1 142 ? -4.779 -15.835 -27.880 1.00 64.50 142 ARG A C 1
ATOM 1117 O O . ARG A 1 142 ? -5.540 -14.889 -27.689 1.00 64.50 142 ARG A O 1
ATOM 1124 N N . GLY A 1 143 ? -4.629 -16.848 -27.030 1.00 60.97 143 GLY A N 1
ATOM 1125 C CA . GLY A 1 143 ? -5.373 -17.080 -25.794 1.00 60.97 143 GLY A CA 1
ATOM 1126 C C . GLY A 1 143 ? -6.808 -17.531 -26.040 1.00 60.97 143 GLY A C 1
ATOM 1127 O O . GLY A 1 143 ? -7.710 -16.712 -26.195 1.00 60.97 143 GLY A O 1
ATOM 1128 N N . SER A 1 144 ? -7.049 -18.839 -26.038 1.00 68.06 144 SER A N 1
ATOM 1129 C CA . SER A 1 144 ? -8.402 -19.392 -26.016 1.00 68.06 144 SER A CA 1
ATOM 1130 C C . SER A 1 144 ? -8.863 -19.544 -24.566 1.00 68.06 144 SER A C 1
ATOM 1132 O O . SER A 1 144 ? -8.285 -20.313 -23.795 1.00 68.06 144 SER A O 1
ATOM 1134 N N . CYS A 1 145 ? -9.921 -18.816 -24.193 1.00 71.00 145 CYS A N 1
ATOM 1135 C CA . CYS A 1 145 ? -10.514 -18.903 -22.856 1.00 71.00 145 CYS A CA 1
ATOM 1136 C C . CYS A 1 145 ? -10.805 -20.366 -22.493 1.00 71.00 145 CYS A C 1
ATOM 1138 O O . CYS A 1 145 ? -11.389 -21.098 -23.293 1.00 71.00 145 CYS A O 1
ATOM 1140 N N . GLY A 1 146 ? -10.397 -20.795 -21.298 1.00 71.44 146 GLY A N 1
ATOM 1141 C CA . GLY A 1 146 ? -10.644 -22.157 -20.823 1.00 71.44 146 GLY A CA 1
ATOM 1142 C C . GLY A 1 146 ? -9.671 -23.207 -21.354 1.00 71.44 146 GLY A C 1
ATOM 1143 O O . GLY A 1 146 ? -9.769 -24.368 -20.963 1.00 71.44 146 GLY A O 1
ATOM 1144 N N . ILE A 1 147 ? -8.748 -22.830 -22.246 1.00 80.88 147 ILE A N 1
ATOM 1145 C CA . ILE A 1 147 ? -7.803 -23.755 -22.881 1.00 80.88 147 ILE A CA 1
ATOM 1146 C C . ILE A 1 147 ? -6.370 -23.403 -22.486 1.00 80.88 147 ILE A C 1
ATOM 1148 O O . ILE A 1 147 ? -5.665 -24.243 -21.932 1.00 80.88 147 ILE A O 1
ATOM 1152 N N . ASN A 1 148 ? -5.942 -22.172 -22.746 1.00 85.31 148 ASN A N 1
ATOM 1153 C CA . ASN A 1 148 ? -4.589 -21.680 -22.495 1.00 85.31 148 ASN A CA 1
ATOM 1154 C C . ASN A 1 148 ? -4.623 -20.321 -21.789 1.00 85.31 148 ASN A C 1
ATOM 1156 O O . ASN A 1 148 ? -5.605 -19.579 -21.867 1.00 85.31 148 ASN A O 1
ATOM 1160 N N . GLY A 1 149 ? -3.548 -20.030 -21.060 1.00 89.94 149 GLY A N 1
ATOM 1161 C CA . GLY A 1 149 ? -3.330 -18.732 -20.444 1.00 89.94 149 GLY A CA 1
ATOM 1162 C C . GLY A 1 149 ? -2.880 -17.678 -21.460 1.00 89.94 149 GLY A C 1
ATOM 1163 O O . GLY A 1 149 ? -2.902 -17.906 -22.671 1.00 89.94 149 GLY A O 1
ATOM 1164 N N . ASN A 1 150 ? -2.446 -16.517 -20.969 1.00 89.62 150 ASN A N 1
ATOM 1165 C CA . ASN A 1 150 ? -1.908 -15.457 -21.824 1.00 89.62 150 ASN A CA 1
ATOM 1166 C C . ASN A 1 150 ? -0.892 -14.562 -21.103 1.00 89.62 150 ASN A C 1
ATOM 1168 O O . ASN A 1 150 ? -0.723 -14.659 -19.887 1.00 89.62 150 ASN A O 1
ATOM 1172 N N . GLU A 1 151 ? -0.244 -13.661 -21.846 1.00 91.00 151 GLU A N 1
ATOM 1173 C CA . GLU A 1 151 ? 0.745 -12.728 -21.309 1.00 91.00 151 GLU A CA 1
ATOM 1174 C C . GLU A 1 151 ? 0.481 -11.264 -21.663 1.00 91.00 151 GLU A C 1
ATOM 1176 O O . GLU A 1 151 ? 0.160 -10.927 -22.806 1.00 91.00 151 GLU A O 1
ATOM 1181 N N . LYS A 1 152 ? 0.725 -10.382 -20.685 1.00 88.75 152 LYS A N 1
ATOM 1182 C CA . LYS A 1 152 ? 0.801 -8.928 -20.879 1.00 88.75 152 LYS A CA 1
ATOM 1183 C C . LYS A 1 152 ? 2.197 -8.401 -20.624 1.00 88.75 152 LYS A C 1
ATOM 1185 O O . LYS A 1 152 ? 2.801 -8.724 -19.607 1.00 88.75 152 LYS A O 1
ATOM 1190 N N . VAL A 1 153 ? 2.676 -7.524 -21.496 1.00 90.00 153 VAL A N 1
ATOM 1191 C CA . VAL A 1 153 ? 3.947 -6.822 -21.319 1.00 90.00 153 VAL A CA 1
ATOM 1192 C C . VAL A 1 153 ? 3.752 -5.366 -20.916 1.00 90.00 153 VAL A C 1
ATOM 1194 O O . VAL A 1 153 ? 2.828 -4.692 -21.364 1.00 90.00 153 VAL A O 1
ATOM 1197 N N . PHE A 1 154 ? 4.653 -4.864 -20.071 1.00 88.25 154 PHE A N 1
ATOM 1198 C CA . PHE A 1 154 ? 4.627 -3.486 -19.577 1.00 88.25 154 PHE A CA 1
ATOM 1199 C C . PHE A 1 154 ? 6.042 -2.903 -19.448 1.00 88.25 154 PHE A C 1
ATOM 1201 O O . PHE A 1 154 ? 6.997 -3.627 -19.150 1.00 88.25 154 PHE A O 1
ATOM 1208 N N . LYS A 1 155 ? 6.182 -1.593 -19.686 1.00 88.94 155 LYS A N 1
ATOM 1209 C CA . LYS A 1 155 ? 7.443 -0.839 -19.581 1.00 88.94 155 LYS A CA 1
ATOM 1210 C C . LYS A 1 155 ? 7.246 0.367 -18.666 1.00 88.94 155 LYS A C 1
ATOM 1212 O O . LYS A 1 155 ? 6.228 1.042 -18.777 1.00 88.94 155 LYS A O 1
ATOM 1217 N N . ALA A 1 156 ? 8.235 0.663 -17.827 1.00 89.38 156 ALA A N 1
ATOM 1218 C CA . ALA A 1 156 ? 8.230 1.850 -16.969 1.00 89.38 156 ALA A CA 1
ATOM 1219 C C . ALA A 1 156 ? 9.645 2.408 -16.803 1.00 89.38 156 ALA A C 1
ATOM 1221 O O . ALA A 1 156 ? 10.328 2.136 -15.823 1.00 89.38 156 ALA A O 1
ATOM 1222 N N . ASP A 1 157 ? 10.091 3.187 -17.784 1.00 92.00 157 ASP A N 1
ATOM 1223 C CA . ASP A 1 157 ? 11.397 3.837 -17.707 1.00 92.00 157 ASP A CA 1
ATOM 1224 C C . ASP A 1 157 ? 11.268 5.176 -16.982 1.00 92.00 157 ASP A C 1
ATOM 1226 O O . ASP A 1 157 ? 10.431 6.012 -17.334 1.00 92.00 157 ASP A O 1
ATOM 1230 N N . GLN A 1 158 ? 12.127 5.392 -15.989 1.00 94.75 158 GLN A N 1
ATOM 1231 C CA . GLN A 1 158 ? 12.186 6.630 -15.221 1.00 94.75 158 GLN A CA 1
ATOM 1232 C C . GLN A 1 158 ? 13.623 7.150 -15.156 1.00 94.75 158 GLN A C 1
ATOM 1234 O O . GLN A 1 158 ? 14.594 6.412 -15.308 1.00 94.75 158 GLN A O 1
ATOM 1239 N N . THR A 1 159 ? 13.768 8.454 -14.963 1.00 96.44 159 THR A N 1
ATOM 1240 C CA . THR A 1 159 ? 15.056 9.153 -14.884 1.00 96.44 159 THR A CA 1
ATOM 1241 C C . THR A 1 159 ? 15.122 9.945 -13.586 1.00 96.44 159 THR A C 1
ATOM 1243 O O . THR A 1 159 ? 14.093 10.424 -13.115 1.00 96.44 159 THR A O 1
ATOM 1246 N N . ALA A 1 160 ? 16.318 10.103 -13.021 1.00 96.94 160 ALA A N 1
ATOM 1247 C CA . ALA A 1 160 ? 16.538 10.923 -11.838 1.00 96.94 160 ALA A CA 1
ATOM 1248 C C . ALA A 1 160 ? 15.956 12.331 -12.027 1.00 96.94 160 ALA A C 1
ATOM 1250 O O . ALA A 1 160 ? 16.309 13.044 -12.971 1.00 96.94 160 ALA A O 1
ATOM 1251 N N . SER A 1 161 ? 15.055 12.719 -11.127 1.00 95.19 161 SER A N 1
ATOM 1252 C CA . SER A 1 161 ? 14.416 14.037 -11.097 1.00 95.19 161 SER A CA 1
ATOM 1253 C C . SER A 1 161 ? 15.156 15.014 -10.187 1.00 95.19 161 SER A C 1
ATOM 1255 O O . SER A 1 161 ? 15.041 16.227 -10.348 1.00 95.19 161 SER A O 1
ATOM 1257 N N . ASP A 1 162 ? 15.928 14.492 -9.235 1.00 94.81 162 ASP A N 1
ATOM 1258 C CA . ASP A 1 162 ? 16.763 15.262 -8.324 1.00 94.81 162 ASP A CA 1
ATOM 1259 C C . ASP A 1 162 ? 18.011 14.473 -7.897 1.00 94.81 162 ASP A C 1
ATOM 1261 O O . ASP A 1 162 ? 18.269 13.368 -8.367 1.00 94.81 162 ASP A O 1
ATOM 1265 N N . CYS A 1 163 ? 18.800 15.061 -6.999 1.00 94.62 163 CYS A N 1
ATOM 1266 C CA . CYS A 1 163 ? 20.013 14.448 -6.460 1.00 94.62 163 CYS A CA 1
ATOM 1267 C C . CYS A 1 163 ? 19.825 13.687 -5.153 1.00 94.62 163 CYS A C 1
ATOM 1269 O O . CYS A 1 163 ? 20.806 13.273 -4.540 1.00 94.62 163 CYS A O 1
ATOM 1271 N N . MET A 1 164 ? 18.577 13.514 -4.732 1.00 95.38 164 MET A N 1
ATOM 1272 C CA . MET A 1 164 ? 18.209 12.665 -3.605 1.00 95.38 164 MET A CA 1
ATOM 1273 C C . MET A 1 164 ? 17.841 11.255 -4.076 1.00 95.38 164 MET A C 1
ATOM 1275 O O . MET A 1 164 ? 17.376 10.454 -3.274 1.00 95.38 164 MET A O 1
ATOM 1279 N N . GLY A 1 165 ? 18.054 10.956 -5.364 1.00 95.56 165 GLY A N 1
ATOM 1280 C CA . GLY A 1 165 ? 17.772 9.655 -5.956 1.00 95.56 165 GLY A CA 1
ATOM 1281 C C . GLY A 1 165 ? 16.306 9.470 -6.334 1.00 95.56 165 GLY A C 1
ATOM 1282 O O . GLY A 1 165 ? 15.927 8.354 -6.675 1.00 95.56 165 GLY A O 1
ATOM 1283 N N . ASN A 1 166 ? 15.483 10.523 -6.288 1.00 96.75 166 ASN A N 1
ATOM 1284 C CA . ASN A 1 166 ? 14.096 10.429 -6.731 1.00 96.75 166 ASN A CA 1
ATOM 1285 C C . ASN A 1 166 ? 14.037 10.337 -8.259 1.00 96.75 166 ASN A C 1
ATOM 1287 O O . ASN A 1 166 ? 14.874 10.921 -8.955 1.00 96.75 166 ASN A O 1
ATOM 1291 N N . LEU A 1 167 ? 13.045 9.616 -8.780 1.00 96.88 167 LEU A N 1
ATOM 1292 C CA . LEU A 1 167 ? 12.842 9.420 -10.214 1.00 96.88 167 LEU A CA 1
ATOM 1293 C C . LEU A 1 167 ? 11.528 10.039 -10.687 1.00 96.88 167 LEU A C 1
ATOM 1295 O O . LEU A 1 167 ? 10.562 10.150 -9.931 1.00 96.88 167 LEU A O 1
ATOM 1299 N N . ALA A 1 168 ? 11.480 10.374 -11.973 1.00 94.88 168 ALA A N 1
ATOM 1300 C CA . ALA A 1 168 ? 10.258 10.703 -12.686 1.00 94.88 168 ALA A CA 1
ATOM 1301 C C . ALA A 1 168 ? 10.281 10.143 -14.113 1.00 94.88 168 ALA A C 1
ATOM 1303 O O . ALA A 1 168 ? 11.340 9.895 -14.695 1.00 94.88 168 ALA A O 1
ATOM 1304 N N . GLY A 1 169 ? 9.105 9.943 -14.693 1.00 90.94 169 GLY A N 1
ATOM 1305 C CA . GLY A 1 169 ? 8.958 9.418 -16.049 1.00 90.94 169 GLY A CA 1
ATOM 1306 C C . GLY A 1 169 ? 7.513 9.489 -16.534 1.00 90.94 169 GLY A C 1
ATOM 1307 O O . GLY A 1 169 ? 6.613 9.638 -15.712 1.00 90.94 169 GLY A O 1
ATOM 1308 N N . PRO A 1 170 ? 7.264 9.377 -17.843 1.00 87.88 170 PRO A N 1
ATOM 1309 C CA . PRO A 1 170 ? 5.920 9.505 -18.392 1.00 87.88 170 PRO A CA 1
ATOM 1310 C C . PRO A 1 170 ? 5.021 8.314 -18.017 1.00 87.88 170 PRO A C 1
ATOM 1312 O O . PRO A 1 170 ? 5.461 7.165 -18.003 1.00 87.88 170 PRO A O 1
ATOM 1315 N N . TYR A 1 171 ? 3.740 8.593 -17.787 1.00 83.50 171 TYR A N 1
ATOM 1316 C CA . TYR A 1 171 ? 2.659 7.628 -17.599 1.00 83.50 171 TYR A CA 1
ATOM 1317 C C . TYR A 1 171 ? 1.518 7.905 -18.576 1.00 83.50 171 TYR A C 1
ATOM 1319 O O . TYR A 1 171 ? 1.017 9.027 -18.654 1.00 83.50 171 TYR A O 1
ATOM 1327 N N . GLY A 1 172 ? 1.064 6.864 -19.274 1.00 75.81 172 GLY A N 1
ATOM 1328 C CA . GLY A 1 172 ? -0.031 6.946 -20.239 1.00 75.81 172 GLY A CA 1
ATOM 1329 C C . GLY A 1 172 ? 0.380 7.504 -21.605 1.00 75.81 172 GLY A C 1
ATOM 1330 O O . GLY A 1 172 ? 1.556 7.722 -21.899 1.00 75.81 172 GLY A O 1
ATOM 1331 N N . SER A 1 173 ? -0.613 7.713 -22.471 1.00 61.69 173 SER A N 1
ATOM 1332 C CA . SER A 1 173 ? -0.434 8.229 -23.831 1.00 61.69 173 SER A CA 1
ATOM 1333 C C . SER A 1 173 ? -1.393 9.394 -24.123 1.00 61.69 173 SER A C 1
ATOM 1335 O O . SER A 1 173 ? -2.436 9.552 -23.490 1.00 61.69 173 SER A O 1
ATOM 1337 N N . GLY A 1 174 ? -1.038 10.254 -25.082 1.00 64.25 174 GLY A N 1
ATOM 1338 C CA . GLY A 1 174 ? -1.906 11.347 -25.542 1.00 64.25 174 GLY A CA 1
ATOM 1339 C C . GLY A 1 174 ? -1.959 12.573 -24.618 1.00 64.25 174 GLY A C 1
ATOM 1340 O O . GLY A 1 174 ? -0.941 13.021 -24.104 1.00 64.25 174 GLY A O 1
ATOM 1341 N N . MET A 1 175 ? -3.144 13.181 -24.464 1.00 50.81 175 MET A N 1
ATOM 1342 C CA . MET A 1 175 ? -3.334 14.402 -23.651 1.00 50.81 175 MET A CA 1
ATOM 1343 C C . MET A 1 175 ? -3.351 14.143 -22.135 1.00 50.81 175 MET A C 1
ATOM 1345 O O . MET A 1 175 ? -3.414 15.092 -21.361 1.00 50.81 175 MET A O 1
ATOM 1349 N N . THR A 1 176 ? -3.297 12.878 -21.719 1.00 63.00 176 THR A N 1
ATOM 1350 C CA . THR A 1 176 ? -3.300 12.425 -20.321 1.00 63.00 176 THR A CA 1
ATOM 1351 C C . THR A 1 176 ? -1.933 11.889 -19.899 1.00 63.00 176 THR A C 1
ATOM 1353 O O . THR A 1 176 ? -1.866 10.998 -19.059 1.00 63.00 176 THR A O 1
ATOM 1356 N N . ILE A 1 177 ? -0.843 12.385 -20.502 1.00 71.75 177 ILE A N 1
ATOM 1357 C CA . ILE A 1 177 ? 0.501 12.058 -20.018 1.00 71.75 177 ILE A CA 1
ATOM 1358 C C . ILE A 1 177 ? 0.663 12.707 -18.646 1.00 71.75 177 ILE A C 1
ATOM 1360 O O . ILE A 1 177 ? 0.729 13.929 -18.525 1.00 71.75 177 ILE A O 1
ATOM 1364 N N . SER A 1 178 ? 0.688 11.857 -17.633 1.00 80.56 178 SER A N 1
ATOM 1365 C CA . SER A 1 178 ? 1.016 12.201 -16.259 1.00 80.56 178 SER A CA 1
ATOM 1366 C C . SER A 1 178 ? 2.481 11.890 -16.016 1.00 80.56 178 SER A C 1
ATOM 1368 O O . SER A 1 178 ? 2.983 10.896 -16.534 1.00 80.56 178 SER A O 1
ATOM 1370 N N . ASP A 1 179 ? 3.166 12.685 -15.204 1.00 82.44 179 ASP A N 1
ATOM 1371 C CA . ASP A 1 179 ? 4.476 12.269 -14.719 1.00 82.44 179 ASP A CA 1
ATOM 1372 C C . ASP A 1 179 ? 4.280 11.330 -13.527 1.00 82.44 179 ASP A C 1
ATOM 1374 O O . ASP A 1 179 ? 3.578 11.625 -12.556 1.00 82.44 179 ASP A O 1
ATOM 1378 N N . THR A 1 180 ? 4.901 10.164 -13.627 1.00 91.50 180 THR A N 1
ATOM 1379 C CA . THR A 1 180 ? 5.203 9.329 -12.473 1.00 91.50 180 THR A CA 1
ATOM 1380 C C . THR A 1 180 ? 6.227 10.047 -11.612 1.00 91.50 180 THR A C 1
ATOM 1382 O O . THR A 1 180 ? 7.148 10.686 -12.125 1.00 91.50 180 THR A O 1
ATOM 1385 N N . THR A 1 181 ? 6.105 9.897 -10.304 1.00 94.38 181 THR A N 1
ATOM 1386 C CA . THR A 1 181 ? 7.141 10.277 -9.352 1.00 94.38 181 THR A CA 1
ATOM 1387 C C . THR A 1 181 ? 7.487 9.073 -8.505 1.00 94.38 181 THR A C 1
ATOM 1389 O O . THR A 1 181 ? 6.638 8.238 -8.190 1.00 94.38 181 THR A O 1
ATOM 1392 N N . THR A 1 182 ? 8.762 8.928 -8.172 1.00 96.44 182 THR A N 1
ATOM 1393 C CA . THR A 1 182 ? 9.225 7.846 -7.316 1.00 96.44 182 THR A CA 1
ATOM 1394 C C . THR A 1 182 ? 10.199 8.382 -6.294 1.00 96.44 182 THR A C 1
ATOM 1396 O O . THR A 1 182 ? 11.241 8.929 -6.643 1.00 96.44 182 THR A O 1
ATOM 1399 N N . THR A 1 183 ? 9.818 8.265 -5.027 1.00 95.81 183 THR A N 1
ATOM 1400 C CA . THR A 1 183 ? 10.507 8.883 -3.900 1.00 95.81 183 THR A CA 1
ATOM 1401 C C . THR A 1 183 ? 11.081 7.826 -2.976 1.00 95.81 183 THR A C 1
ATOM 1403 O O . THR A 1 183 ? 10.401 6.862 -2.618 1.00 95.81 183 THR A O 1
ATOM 1406 N N . LEU A 1 184 ? 12.329 8.028 -2.566 1.00 95.38 184 LEU A N 1
ATOM 1407 C CA . LEU A 1 184 ? 12.988 7.180 -1.581 1.00 95.38 184 LEU A CA 1
ATOM 1408 C C . LEU A 1 184 ? 12.487 7.508 -0.171 1.00 95.38 184 LEU A C 1
ATOM 1410 O O . LEU A 1 184 ? 12.466 8.672 0.229 1.00 95.38 184 LEU A O 1
ATOM 1414 N N . ILE A 1 185 ? 12.101 6.484 0.595 1.00 92.31 185 ILE A N 1
ATOM 1415 C CA . ILE A 1 185 ? 11.642 6.641 1.980 1.00 92.31 185 ILE A CA 1
ATOM 1416 C C . ILE A 1 185 ? 12.456 5.740 2.903 1.00 92.31 185 ILE A C 1
ATOM 1418 O O . ILE A 1 185 ? 12.483 4.516 2.756 1.00 92.31 185 ILE A O 1
ATOM 1422 N N . GLY A 1 186 ? 13.117 6.348 3.886 1.00 88.88 186 GLY A N 1
ATOM 1423 C CA . GLY A 1 186 ? 14.045 5.628 4.755 1.00 88.88 186 GLY A CA 1
ATOM 1424 C C . GLY A 1 186 ? 15.169 4.987 3.939 1.00 88.88 186 GLY A C 1
ATOM 1425 O O . GLY A 1 186 ? 15.699 5.630 3.040 1.00 88.88 186 GLY A O 1
ATOM 1426 N N . ASN A 1 187 ? 15.508 3.731 4.244 1.00 89.00 187 ASN A N 1
ATOM 1427 C CA . ASN A 1 187 ? 16.515 2.946 3.510 1.00 89.00 187 ASN A CA 1
ATOM 1428 C C . ASN A 1 187 ? 15.922 1.765 2.726 1.00 89.00 187 ASN A C 1
ATOM 1430 O O . ASN A 1 187 ? 16.612 1.184 1.900 1.00 89.00 187 ASN A O 1
ATOM 1434 N N . HIS A 1 188 ? 14.663 1.413 2.998 1.00 90.94 188 HIS A N 1
ATOM 1435 C CA . HIS A 1 188 ? 14.060 0.126 2.625 1.00 90.94 188 HIS A CA 1
ATOM 1436 C C . HIS A 1 188 ? 12.621 0.290 2.127 1.00 90.94 188 HIS A C 1
ATOM 1438 O O . HIS A 1 188 ? 11.779 -0.605 2.242 1.00 90.94 188 HIS A O 1
ATOM 1444 N N . SER A 1 189 ? 12.275 1.482 1.646 1.00 95.06 189 SER A N 1
ATOM 1445 C CA . SER A 1 189 ? 10.960 1.745 1.080 1.00 95.06 189 SER A CA 1
ATOM 1446 C C . SER A 1 189 ? 11.037 2.758 -0.053 1.00 95.06 189 SER A C 1
ATOM 1448 O O . SER A 1 189 ? 11.882 3.657 -0.063 1.00 95.06 189 SER A O 1
ATOM 1450 N N . ILE A 1 190 ? 10.136 2.594 -1.013 1.00 96.06 190 ILE A N 1
ATOM 1451 C CA . ILE A 1 190 ? 9.989 3.463 -2.177 1.00 96.06 190 ILE A CA 1
ATOM 1452 C C . ILE A 1 190 ? 8.501 3.762 -2.352 1.00 96.06 190 ILE A C 1
ATOM 1454 O O . ILE A 1 190 ? 7.671 2.858 -2.252 1.00 96.06 190 ILE A O 1
ATOM 1458 N N . LEU A 1 191 ? 8.161 5.020 -2.626 1.00 96.44 191 LEU A N 1
ATOM 1459 C CA . LEU A 1 191 ? 6.806 5.436 -2.981 1.00 96.44 191 LEU A CA 1
ATOM 1460 C C . LEU A 1 191 ? 6.759 5.831 -4.446 1.00 96.44 191 LEU A C 1
ATOM 1462 O O . LEU A 1 191 ? 7.423 6.781 -4.842 1.00 96.44 191 LEU A O 1
ATOM 1466 N N . TYR A 1 192 ? 5.953 5.126 -5.227 1.00 96.12 192 TYR A N 1
ATOM 1467 C CA . TYR A 1 192 ? 5.624 5.474 -6.602 1.00 96.12 192 TYR A CA 1
ATOM 1468 C C . TYR A 1 192 ? 4.243 6.128 -6.637 1.00 96.12 192 TYR A C 1
ATOM 1470 O O . TYR A 1 192 ? 3.284 5.560 -6.125 1.00 96.12 192 TYR A O 1
ATOM 1478 N N . ALA A 1 193 ? 4.115 7.290 -7.265 1.00 94.88 193 ALA A N 1
ATOM 1479 C CA . ALA A 1 193 ? 2.841 7.977 -7.417 1.00 94.88 193 ALA A CA 1
ATOM 1480 C C . ALA A 1 193 ? 2.636 8.446 -8.856 1.00 94.88 193 ALA A C 1
ATOM 1482 O O . ALA A 1 193 ? 3.577 8.796 -9.566 1.00 94.88 193 ALA A O 1
ATOM 1483 N N . VAL A 1 194 ? 1.373 8.490 -9.267 1.00 93.12 194 VAL A N 1
ATOM 1484 C CA . VAL A 1 194 ? 0.939 9.066 -10.537 1.00 93.12 194 VAL A CA 1
ATOM 1485 C C . VAL A 1 194 ? -0.161 10.062 -10.239 1.00 93.12 194 VAL A C 1
ATOM 1487 O O . VAL A 1 194 ? -1.176 9.712 -9.628 1.00 93.12 194 VAL A O 1
ATOM 1490 N N . LYS A 1 195 ? 0.031 11.299 -10.693 1.00 91.75 195 LYS A N 1
ATOM 1491 C CA . LYS A 1 195 ? -0.960 12.365 -10.575 1.00 91.75 195 LYS A CA 1
ATOM 1492 C C . LYS A 1 195 ? -1.264 12.969 -11.928 1.00 91.75 195 LYS A C 1
ATOM 1494 O O . LYS A 1 195 ? -0.408 13.022 -12.807 1.00 91.75 195 LYS A O 1
ATOM 1499 N N . THR A 1 196 ? -2.483 13.448 -12.105 1.00 90.81 196 THR A N 1
ATOM 1500 C CA . THR A 1 196 ? -2.820 14.308 -13.240 1.00 90.81 196 THR A CA 1
ATOM 1501 C C . THR A 1 196 ? -1.936 15.559 -13.233 1.00 90.81 196 THR A C 1
ATOM 1503 O O . THR A 1 196 ? -1.701 16.099 -12.148 1.00 90.81 196 THR A O 1
ATOM 1506 N N . PRO A 1 197 ? -1.500 16.063 -14.399 1.00 89.25 197 PRO A N 1
ATOM 1507 C CA . PRO A 1 197 ? -0.680 17.268 -14.464 1.00 89.25 197 PRO A CA 1
ATOM 1508 C C . PRO A 1 197 ? -1.351 18.471 -13.804 1.00 89.25 197 PRO A C 1
ATOM 1510 O O . PRO A 1 197 ? -2.581 18.567 -13.788 1.00 89.25 197 PRO A O 1
ATOM 1513 N N . ASP A 1 198 ? -0.562 19.446 -13.357 1.00 90.50 198 ASP A N 1
ATOM 1514 C CA . ASP A 1 198 ? -1.105 20.756 -13.013 1.00 90.50 198 ASP A CA 1
ATOM 1515 C C . ASP A 1 198 ? -1.543 21.519 -14.281 1.00 90.50 198 ASP A C 1
ATOM 1517 O O . ASP A 1 198 ? -0.820 22.342 -14.854 1.00 90.50 198 ASP A O 1
ATOM 1521 N N . TYR A 1 199 ? -2.779 21.267 -14.713 1.00 88.50 199 TYR A N 1
ATOM 1522 C CA . TYR A 1 199 ? -3.403 21.917 -15.862 1.00 88.50 199 TYR A CA 1
ATOM 1523 C C . TYR A 1 199 ? -3.464 23.443 -15.734 1.00 88.50 199 TYR A C 1
ATOM 1525 O O . TYR A 1 199 ? -3.458 24.141 -16.752 1.00 88.50 199 TYR A O 1
ATOM 1533 N N . ALA A 1 200 ? -3.502 23.989 -14.513 1.00 89.38 200 ALA A N 1
ATOM 1534 C CA . ALA A 1 200 ? -3.464 25.431 -14.305 1.00 89.38 200 ALA A CA 1
ATOM 1535 C C . ALA A 1 200 ? -2.079 25.994 -14.653 1.00 89.38 200 ALA A C 1
ATOM 1537 O O . ALA A 1 200 ? -1.994 26.959 -15.420 1.00 89.38 200 ALA A O 1
ATOM 1538 N N . ALA A 1 201 ? -1.007 25.357 -14.171 1.00 90.19 201 ALA A N 1
ATOM 1539 C CA . ALA A 1 201 ? 0.367 25.719 -14.527 1.00 90.19 201 ALA A CA 1
ATOM 1540 C C . ALA A 1 201 ? 0.658 25.530 -16.025 1.00 90.19 201 ALA A C 1
ATOM 1542 O O . ALA A 1 201 ? 1.396 26.319 -16.617 1.00 90.19 201 ALA A O 1
ATOM 1543 N N . MET A 1 202 ? 0.017 24.549 -16.668 1.00 89.31 202 MET A N 1
ATOM 1544 C CA . MET A 1 202 ? 0.105 24.327 -18.118 1.00 89.31 202 MET A CA 1
ATOM 1545 C C . MET A 1 202 ? -0.709 25.327 -18.960 1.00 89.31 202 MET A C 1
ATOM 1547 O O . MET A 1 202 ? -0.666 25.276 -20.189 1.00 89.31 202 MET A O 1
ATOM 1551 N N . GLY A 1 203 ? -1.460 26.244 -18.338 1.00 92.06 203 GLY A N 1
ATOM 1552 C CA . GLY A 1 203 ? -2.263 27.239 -19.053 1.00 92.06 203 GLY A CA 1
ATOM 1553 C C . GLY A 1 203 ? -3.565 26.690 -19.643 1.00 92.06 203 GLY A C 1
ATOM 1554 O O . GLY A 1 203 ? -4.112 27.284 -20.574 1.00 92.06 203 GLY A O 1
ATOM 1555 N N . VAL A 1 204 ? -4.089 25.591 -19.090 1.00 90.94 204 VAL A N 1
ATOM 1556 C CA . VAL A 1 204 ? -5.363 24.967 -19.479 1.00 90.94 204 VAL A CA 1
ATOM 1557 C C . VAL A 1 204 ? -6.382 25.055 -18.326 1.00 90.94 204 VAL A C 1
ATOM 1559 O O . VAL A 1 204 ? -6.844 24.041 -17.800 1.00 90.94 204 VAL A O 1
ATOM 1562 N N . PRO A 1 205 ? -6.784 26.272 -17.907 1.00 90.06 205 PRO A N 1
ATOM 1563 C CA . PRO A 1 205 ? -7.562 26.486 -16.684 1.00 90.06 205 PRO A CA 1
ATOM 1564 C C . PRO A 1 205 ? -8.957 25.847 -16.699 1.00 90.06 205 PRO A C 1
ATOM 1566 O O . PRO A 1 205 ? -9.557 25.690 -15.644 1.00 90.06 205 PRO A O 1
ATOM 1569 N N . SER A 1 206 ? -9.487 25.447 -17.861 1.00 92.19 206 SER A N 1
ATOM 1570 C CA . SER A 1 206 ? -10.740 24.683 -17.933 1.00 92.19 206 SER A CA 1
ATOM 1571 C C . SER A 1 206 ? -10.655 23.309 -17.257 1.00 92.19 206 SER A C 1
ATOM 1573 O O . SER A 1 206 ? -11.697 22.734 -16.961 1.00 92.19 206 SER A O 1
ATOM 1575 N N . TYR A 1 207 ? -9.442 22.797 -17.014 1.00 89.19 207 TYR A N 1
ATOM 1576 C CA . TYR A 1 207 ? -9.188 21.515 -16.355 1.00 89.19 207 TYR A CA 1
ATOM 1577 C C . TYR A 1 207 ? -8.512 21.656 -14.985 1.00 89.19 207 TYR A C 1
ATOM 1579 O O . TYR A 1 207 ? -8.089 20.655 -14.425 1.00 89.19 207 TYR A O 1
ATOM 1587 N N . SER A 1 208 ? -8.429 22.858 -14.400 1.00 89.88 208 SER A N 1
ATOM 1588 C CA . SER A 1 208 ? -7.740 23.051 -13.111 1.00 89.88 208 SER A CA 1
ATOM 1589 C C . SER A 1 208 ? -8.375 22.288 -11.943 1.00 89.88 208 SER A C 1
ATOM 1591 O O . SER A 1 208 ? -7.688 21.956 -10.986 1.00 89.88 208 SER A O 1
ATOM 1593 N N . ALA A 1 209 ? -9.672 21.971 -12.023 1.00 89.81 209 ALA A N 1
ATOM 1594 C CA . ALA A 1 209 ? -10.347 21.102 -11.054 1.00 89.81 209 ALA A CA 1
ATOM 1595 C C . ALA A 1 209 ? -9.833 19.648 -11.085 1.00 89.81 209 ALA A C 1
ATOM 1597 O O . ALA A 1 209 ? -10.095 18.887 -10.161 1.00 89.81 209 ALA A O 1
ATOM 1598 N N . TYR A 1 210 ? -9.113 19.281 -12.147 1.00 89.38 210 TYR A N 1
ATOM 1599 C CA . TYR A 1 210 ? -8.481 17.984 -12.340 1.00 89.38 210 TYR A CA 1
ATOM 1600 C C . TYR A 1 210 ? -6.956 18.063 -12.236 1.00 89.38 210 TYR A C 1
ATOM 1602 O O . TYR A 1 210 ? -6.297 17.154 -12.717 1.00 89.38 210 TYR A O 1
ATOM 1610 N N . SER A 1 211 ? -6.385 19.145 -11.695 1.00 90.44 211 SER A N 1
ATOM 1611 C CA . SER A 1 211 ? -4.945 19.226 -11.428 1.00 90.44 211 SER A CA 1
ATOM 1612 C C . SER A 1 211 ? -4.576 18.381 -10.208 1.00 90.44 211 SER A C 1
ATOM 1614 O O . SER A 1 211 ? -5.322 18.373 -9.232 1.00 90.44 211 SER A O 1
ATOM 1616 N N . GLU A 1 212 ? -3.403 17.736 -10.231 1.00 89.44 212 GLU A N 1
ATOM 1617 C CA . GLU A 1 212 ? -2.794 17.063 -9.064 1.00 89.44 212 GLU A CA 1
ATOM 1618 C C . GLU A 1 212 ? -3.643 15.959 -8.396 1.00 89.44 212 GLU A C 1
ATOM 1620 O O . GLU A 1 212 ? -3.362 15.528 -7.275 1.00 89.44 212 GLU A O 1
ATOM 1625 N N . LEU A 1 213 ? -4.662 15.464 -9.095 1.00 90.94 213 LEU A N 1
ATOM 1626 C CA . LEU A 1 213 ? -5.483 14.334 -8.697 1.00 90.94 213 LEU A CA 1
ATOM 1627 C C . LEU A 1 213 ? -4.679 13.035 -8.793 1.00 90.94 213 LEU A C 1
ATOM 1629 O O . LEU A 1 213 ? -4.032 12.774 -9.808 1.00 90.94 213 LEU A O 1
ATOM 1633 N N . TYR A 1 214 ? -4.749 12.189 -7.767 1.00 91.62 214 TYR A N 1
ATOM 1634 C CA . TYR A 1 214 ? -4.142 10.864 -7.802 1.00 91.62 214 TYR A CA 1
ATOM 1635 C C . TYR A 1 214 ? -4.805 9.998 -8.871 1.00 91.62 214 TYR A C 1
ATOM 1637 O O . TYR A 1 214 ? -6.027 9.942 -8.987 1.00 91.62 214 TYR A O 1
ATOM 1645 N N . ILE A 1 215 ? -3.982 9.300 -9.642 1.00 91.94 215 ILE A N 1
ATOM 1646 C CA . ILE A 1 215 ? -4.396 8.192 -10.506 1.00 91.94 215 ILE A CA 1
ATOM 1647 C C . ILE A 1 215 ? -4.018 6.886 -9.814 1.00 91.94 215 ILE A C 1
ATOM 1649 O O . ILE A 1 215 ? -4.833 5.971 -9.705 1.00 91.94 215 ILE A O 1
ATOM 1653 N N . GLN A 1 216 ? -2.791 6.834 -9.295 1.00 93.06 216 GLN A N 1
ATOM 1654 C CA . GLN A 1 216 ? -2.257 5.683 -8.589 1.00 93.06 216 GLN A CA 1
ATOM 1655 C C . GLN A 1 216 ? -1.270 6.126 -7.507 1.00 93.06 216 GLN A C 1
ATOM 1657 O O . GLN A 1 216 ? -0.550 7.111 -7.679 1.00 93.06 216 GLN A O 1
ATOM 1662 N N . ASN A 1 217 ? -1.206 5.375 -6.413 1.00 95.31 217 ASN A N 1
ATOM 1663 C CA . ASN A 1 217 ? -0.158 5.497 -5.405 1.00 95.31 217 ASN A CA 1
ATOM 1664 C C . ASN A 1 217 ? 0.294 4.104 -4.957 1.00 95.31 217 ASN A C 1
ATOM 1666 O O . ASN A 1 217 ? -0.551 3.246 -4.728 1.00 95.31 217 ASN A O 1
ATOM 1670 N N . GLN A 1 218 ? 1.594 3.848 -4.848 1.00 96.25 218 GLN A N 1
ATOM 1671 C CA . GLN A 1 218 ? 2.151 2.524 -4.580 1.00 96.25 218 GLN A CA 1
ATOM 1672 C C . GLN A 1 218 ? 3.317 2.593 -3.600 1.00 96.25 218 GLN A C 1
ATOM 1674 O O . GLN A 1 218 ? 4.309 3.271 -3.851 1.00 96.25 218 GLN A O 1
ATOM 1679 N N . LEU A 1 219 ? 3.237 1.800 -2.535 1.00 97.50 219 LEU A N 1
ATOM 1680 C CA . LEU A 1 219 ? 4.335 1.572 -1.602 1.00 97.50 219 LEU A CA 1
ATOM 1681 C C . LEU A 1 219 ? 5.051 0.268 -1.938 1.00 97.50 219 LEU A C 1
ATOM 1683 O O . LEU A 1 219 ? 4.413 -0.785 -1.959 1.00 97.50 219 LEU A O 1
ATOM 1687 N N . THR A 1 220 ? 6.368 0.336 -2.105 1.00 97.12 220 THR A N 1
ATOM 1688 C CA . THR A 1 220 ? 7.266 -0.821 -2.142 1.00 97.12 220 THR A CA 1
ATOM 1689 C C . THR A 1 220 ? 8.060 -0.896 -0.844 1.00 97.12 220 THR A C 1
ATOM 1691 O O . THR A 1 220 ? 8.702 0.083 -0.466 1.00 97.12 220 THR A O 1
ATOM 1694 N N . THR A 1 221 ? 8.054 -2.055 -0.189 1.00 96.62 221 THR A N 1
ATOM 1695 C CA . THR A 1 221 ? 8.903 -2.368 0.968 1.00 96.62 221 THR A CA 1
ATOM 1696 C C . THR A 1 221 ? 9.979 -3.365 0.556 1.00 96.62 221 THR A C 1
ATOM 1698 O O . THR A 1 221 ? 9.674 -4.368 -0.093 1.00 96.62 221 THR A O 1
ATOM 1701 N N . LEU A 1 222 ? 11.221 -3.101 0.966 1.00 93.56 222 LEU A N 1
ATOM 1702 C CA . LEU A 1 222 ? 12.418 -3.867 0.624 1.00 93.56 222 LEU A CA 1
ATOM 1703 C C . LEU A 1 222 ? 13.095 -4.392 1.904 1.00 93.56 222 LEU A C 1
ATOM 1705 O O . LEU A 1 222 ? 13.989 -3.743 2.437 1.00 93.56 222 LEU A O 1
ATOM 1709 N N . PRO A 1 223 ? 12.705 -5.559 2.445 1.00 88.12 223 PRO A N 1
ATOM 1710 C CA . PRO A 1 223 ? 13.283 -6.071 3.693 1.00 88.12 223 PRO A CA 1
ATOM 1711 C C . PRO A 1 223 ? 14.760 -6.513 3.605 1.00 88.12 223 PRO A C 1
ATOM 1713 O O . PRO A 1 223 ? 15.297 -7.019 4.588 1.00 88.12 223 PRO A O 1
ATOM 1716 N N . GLY A 1 224 ? 15.419 -6.385 2.446 1.00 85.88 224 GLY A N 1
ATOM 1717 C CA . GLY A 1 224 ? 16.845 -6.697 2.263 1.00 85.88 224 GLY A CA 1
ATOM 1718 C C . GLY A 1 224 ? 17.196 -8.191 2.156 1.00 85.88 224 GLY A C 1
ATOM 1719 O O . GLY A 1 224 ? 18.368 -8.550 2.076 1.00 85.88 224 GLY A O 1
ATOM 1720 N N . ASN A 1 225 ? 16.208 -9.087 2.123 1.00 87.38 225 ASN A N 1
ATOM 1721 C CA . ASN A 1 225 ? 16.385 -10.548 2.087 1.00 87.38 225 ASN A CA 1
ATOM 1722 C C . ASN A 1 225 ? 16.083 -11.171 0.708 1.00 87.38 225 ASN A C 1
ATOM 1724 O O . ASN A 1 225 ? 15.732 -12.347 0.623 1.00 87.38 225 ASN A O 1
ATOM 1728 N N . GLY A 1 226 ? 16.192 -10.387 -0.370 1.00 92.50 226 GLY A N 1
ATOM 1729 C CA . GLY A 1 226 ? 15.812 -10.825 -1.719 1.00 92.50 226 GLY A CA 1
ATOM 1730 C C . GLY A 1 226 ? 14.299 -10.959 -1.909 1.00 92.50 226 GLY A C 1
ATOM 1731 O O . GLY A 1 226 ? 13.856 -11.614 -2.846 1.00 92.50 226 GLY A O 1
ATOM 1732 N N . ILE A 1 227 ? 13.511 -10.349 -1.028 1.00 92.88 227 ILE A N 1
ATOM 1733 C CA . ILE A 1 227 ? 12.059 -10.246 -1.137 1.00 92.88 227 ILE A CA 1
ATOM 1734 C C . ILE A 1 227 ? 11.712 -8.775 -1.254 1.00 92.88 227 ILE A C 1
ATOM 1736 O O . ILE A 1 227 ? 12.405 -7.915 -0.707 1.00 92.88 227 ILE A O 1
ATOM 1740 N N . ARG A 1 228 ? 10.615 -8.486 -1.939 1.00 94.31 228 ARG A N 1
ATOM 1741 C CA . ARG A 1 228 ? 9.957 -7.194 -1.837 1.00 94.31 228 ARG A CA 1
ATOM 1742 C C . ARG A 1 228 ? 8.456 -7.356 -1.922 1.00 94.31 228 ARG A C 1
ATOM 1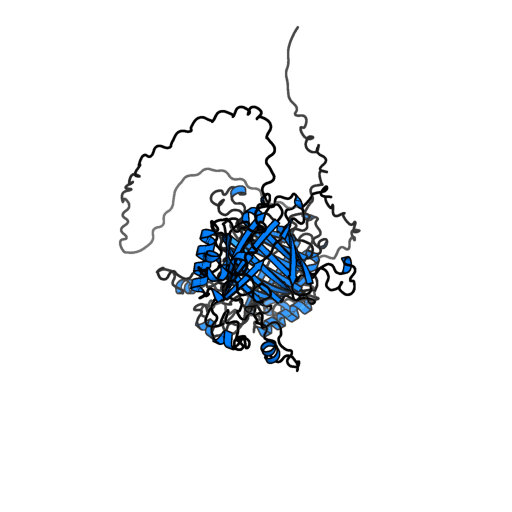744 O O . ARG A 1 228 ? 7.935 -8.344 -2.441 1.00 94.31 228 ARG A O 1
ATOM 1751 N N . VAL A 1 229 ? 7.775 -6.362 -1.382 1.00 95.12 229 VAL A N 1
ATOM 1752 C CA . VAL A 1 229 ? 6.324 -6.348 -1.292 1.00 95.12 229 VAL A CA 1
ATOM 1753 C C . VAL A 1 229 ? 5.830 -5.009 -1.785 1.00 95.12 229 VAL A C 1
ATOM 1755 O O . VAL A 1 229 ? 6.369 -3.970 -1.403 1.00 95.12 229 VAL A O 1
ATOM 1758 N N . ARG A 1 230 ? 4.799 -5.022 -2.627 1.00 95.31 230 ARG A N 1
ATOM 1759 C CA . ARG A 1 230 ? 4.178 -3.800 -3.125 1.00 95.31 230 ARG A CA 1
ATOM 1760 C C . ARG A 1 230 ? 2.687 -3.802 -2.889 1.00 95.31 230 ARG A C 1
ATOM 1762 O O . ARG A 1 230 ? 2.022 -4.811 -3.084 1.00 95.31 230 ARG A O 1
ATOM 1769 N N . THR A 1 231 ? 2.164 -2.639 -2.539 1.00 96.00 231 THR A N 1
ATOM 1770 C CA . THR A 1 231 ? 0.727 -2.380 -2.511 1.00 96.00 231 THR A CA 1
ATOM 1771 C C . THR A 1 231 ? 0.448 -1.113 -3.284 1.00 96.00 231 THR A C 1
ATOM 1773 O O . THR A 1 231 ? 1.060 -0.090 -2.969 1.00 96.00 231 THR A O 1
ATOM 1776 N N . ALA A 1 232 ? -0.464 -1.157 -4.252 1.00 95.12 232 ALA A N 1
ATOM 1777 C CA . ALA A 1 232 ? -0.902 0.036 -4.970 1.00 95.12 232 ALA A CA 1
ATOM 1778 C C . ALA A 1 232 ? -2.386 0.318 -4.763 1.00 95.12 232 ALA A C 1
ATOM 1780 O O . ALA A 1 232 ? -3.187 -0.595 -4.602 1.00 95.12 232 ALA A O 1
ATOM 1781 N N . GLN A 1 233 ? -2.734 1.594 -4.810 1.00 94.94 233 GLN A N 1
ATOM 1782 C CA . GLN A 1 233 ? -4.065 2.160 -4.657 1.00 94.94 233 GLN A CA 1
ATOM 1783 C C . GLN A 1 233 ? -4.394 2.892 -5.956 1.00 94.94 233 GLN A C 1
ATOM 1785 O O . GLN A 1 233 ? -3.612 3.748 -6.376 1.00 94.94 233 GLN A O 1
ATOM 1790 N N . GLY A 1 234 ? -5.510 2.553 -6.595 1.00 93.31 234 GLY A N 1
ATOM 1791 C CA . GLY A 1 234 ? -6.003 3.233 -7.790 1.00 93.31 234 GLY A CA 1
ATOM 1792 C C . GLY A 1 234 ? -7.204 4.122 -7.486 1.00 93.31 234 GLY A C 1
ATOM 1793 O O . GLY A 1 234 ? -8.027 3.818 -6.615 1.00 93.31 234 GLY A O 1
ATOM 1794 N N . PHE A 1 235 ? -7.299 5.227 -8.221 1.00 92.56 235 PHE A N 1
ATOM 1795 C CA . PHE A 1 235 ? -8.339 6.233 -8.047 1.00 92.56 235 PHE A CA 1
ATOM 1796 C C . PHE A 1 235 ? -9.055 6.499 -9.369 1.00 92.56 235 PHE A C 1
ATOM 1798 O O . PHE A 1 235 ? -8.441 6.647 -10.427 1.00 92.56 235 PHE A O 1
ATOM 1805 N N . ALA A 1 236 ? -10.380 6.601 -9.307 1.00 88.75 236 ALA A N 1
ATOM 1806 C CA . ALA A 1 236 ? -11.190 6.965 -10.453 1.00 88.75 236 ALA A CA 1
ATOM 1807 C C . ALA A 1 236 ? -10.896 8.409 -10.886 1.00 88.75 236 ALA A C 1
ATOM 1809 O O . ALA A 1 236 ? -10.934 9.356 -10.086 1.00 88.75 236 ALA A O 1
ATOM 1810 N N . PHE A 1 237 ? -10.634 8.576 -12.183 1.00 84.25 237 PHE A N 1
ATOM 1811 C CA . PHE A 1 237 ? -10.370 9.879 -12.778 1.00 84.25 237 PHE A CA 1
ATOM 1812 C C . PHE A 1 237 ? -11.550 10.835 -12.545 1.00 84.25 237 PHE A C 1
ATOM 1814 O O . PHE A 1 237 ? -12.711 10.489 -12.762 1.00 84.25 237 PHE A O 1
ATOM 1821 N N . GLY A 1 238 ? -11.249 12.051 -12.088 1.00 83.12 238 GLY A N 1
ATOM 1822 C CA . GLY A 1 238 ? -12.227 13.115 -11.856 1.00 83.12 238 GLY A CA 1
ATOM 1823 C C . GLY A 1 238 ? -12.995 13.056 -10.533 1.00 83.12 238 GLY A C 1
ATOM 1824 O O . GLY A 1 238 ? -13.355 14.112 -10.023 1.00 83.12 238 GLY A O 1
ATOM 1825 N N . THR A 1 239 ? -13.216 11.876 -9.945 1.00 84.88 239 THR A N 1
ATOM 1826 C CA . THR A 1 239 ? -13.938 11.751 -8.661 1.00 84.88 239 THR A CA 1
ATOM 1827 C C . THR A 1 239 ? -13.020 11.525 -7.466 1.00 84.88 239 THR A C 1
ATOM 1829 O O . THR A 1 239 ? -13.437 11.787 -6.339 1.00 84.88 239 THR A O 1
ATOM 1832 N N . GLN A 1 240 ? -11.791 11.038 -7.697 1.00 89.19 240 GLN A N 1
ATOM 1833 C CA . GLN A 1 240 ? -10.858 10.619 -6.639 1.00 89.19 240 GLN A CA 1
ATOM 1834 C C . GLN A 1 240 ? -11.432 9.538 -5.712 1.00 89.19 240 GLN A C 1
ATOM 1836 O O . GLN A 1 240 ? -10.962 9.361 -4.590 1.00 89.19 240 GLN A O 1
ATOM 1841 N N . GLN A 1 241 ? -12.448 8.806 -6.178 1.00 90.25 241 GLN A N 1
ATOM 1842 C CA . GLN A 1 241 ? -12.951 7.637 -5.468 1.00 90.25 241 GLN A CA 1
ATOM 1843 C C . GLN A 1 241 ? -11.944 6.493 -5.623 1.00 90.25 241 GLN A C 1
ATOM 1845 O O . GLN A 1 241 ? -11.509 6.247 -6.754 1.00 90.25 241 GLN A O 1
ATOM 1850 N N . PRO A 1 242 ? -11.574 5.785 -4.544 1.00 90.56 242 PRO A N 1
ATOM 1851 C CA . PRO A 1 242 ? -10.826 4.542 -4.665 1.00 90.56 242 PRO A CA 1
ATOM 1852 C C . PRO A 1 242 ? -11.590 3.578 -5.565 1.00 90.56 242 PRO A C 1
ATOM 1854 O O . PRO A 1 242 ? -12.785 3.363 -5.372 1.00 90.56 242 PRO A O 1
ATOM 1857 N N . ASN A 1 243 ? -10.912 3.015 -6.558 1.00 89.75 243 ASN A N 1
ATOM 1858 C CA . ASN A 1 243 ? -11.546 2.103 -7.511 1.00 89.75 243 ASN A CA 1
ATOM 1859 C C . ASN A 1 243 ? -10.800 0.784 -7.684 1.00 89.75 243 ASN A C 1
ATOM 1861 O O . ASN A 1 243 ? -11.274 -0.071 -8.427 1.00 89.75 243 ASN A O 1
ATOM 1865 N N . SER A 1 244 ? -9.624 0.655 -7.076 1.00 90.94 244 SER A N 1
ATOM 1866 C CA . SER A 1 244 ? -8.825 -0.553 -7.169 1.00 90.94 244 SER A CA 1
ATOM 1867 C C . SER A 1 244 ? -7.694 -0.579 -6.147 1.00 90.94 244 SER A C 1
ATOM 1869 O O . SER A 1 244 ? -7.235 0.458 -5.652 1.00 90.94 244 SER A O 1
ATOM 1871 N N . VAL A 1 245 ? -7.224 -1.786 -5.856 1.00 92.75 245 VAL A N 1
ATOM 1872 C CA . VAL A 1 245 ? -6.050 -2.056 -5.031 1.00 92.75 245 VAL A CA 1
ATOM 1873 C C . VAL A 1 245 ? -5.266 -3.203 -5.643 1.00 92.75 245 VAL A C 1
ATOM 1875 O O . VAL A 1 245 ? -5.835 -4.108 -6.236 1.00 92.75 245 VAL A O 1
ATOM 1878 N N . SER A 1 246 ? -3.949 -3.193 -5.500 1.00 92.75 246 SER A N 1
ATOM 1879 C CA . SER A 1 246 ? -3.123 -4.338 -5.874 1.00 92.75 246 SER A CA 1
ATOM 1880 C C . SER A 1 246 ? -2.131 -4.696 -4.790 1.00 92.75 246 SER A C 1
ATOM 1882 O O . SER A 1 246 ? -1.718 -3.836 -4.009 1.00 92.75 246 SER A O 1
ATOM 1884 N N . TYR A 1 247 ? -1.746 -5.966 -4.777 1.00 93.19 247 TYR A N 1
ATOM 1885 C CA . TYR A 1 247 ? -0.767 -6.531 -3.871 1.00 93.19 247 TYR A CA 1
ATOM 1886 C C . TYR A 1 247 ? 0.175 -7.460 -4.626 1.00 93.19 247 TYR A C 1
ATOM 1888 O O . TYR A 1 247 ? -0.280 -8.371 -5.319 1.00 93.19 247 TYR A O 1
ATOM 1896 N N . TYR A 1 248 ? 1.480 -7.223 -4.490 1.00 93.88 248 TYR A N 1
ATOM 1897 C CA . TYR A 1 248 ? 2.526 -7.971 -5.180 1.00 93.88 248 TYR A CA 1
ATOM 1898 C C . TYR A 1 248 ? 3.543 -8.496 -4.170 1.00 93.88 248 TYR A C 1
ATOM 1900 O O . TYR A 1 248 ? 4.050 -7.734 -3.341 1.00 93.88 248 TYR A O 1
ATOM 1908 N N . ARG A 1 249 ? 3.856 -9.790 -4.266 1.00 93.25 249 ARG A N 1
ATOM 1909 C CA . ARG A 1 249 ? 4.881 -10.469 -3.463 1.00 93.25 249 ARG A CA 1
ATOM 1910 C C . ARG A 1 249 ? 5.936 -11.004 -4.402 1.00 93.25 249 ARG A C 1
ATOM 1912 O O . ARG A 1 249 ? 5.629 -11.849 -5.237 1.00 93.25 249 ARG A O 1
ATOM 1919 N N . GLU A 1 250 ? 7.160 -10.514 -4.284 1.00 95.44 250 GLU A N 1
ATOM 1920 C CA . GLU A 1 250 ? 8.188 -10.811 -5.271 1.00 95.44 250 GLU A CA 1
ATOM 1921 C C . GLU A 1 250 ? 9.488 -11.272 -4.646 1.00 95.44 250 GLU A C 1
ATOM 1923 O O . GLU A 1 250 ? 9.907 -10.808 -3.586 1.00 95.44 250 GLU A O 1
ATOM 1928 N N . TYR A 1 251 ? 10.154 -12.141 -5.391 1.00 96.19 251 TYR A N 1
ATOM 1929 C CA . TYR A 1 251 ? 11.386 -12.801 -5.031 1.00 96.19 251 TYR A CA 1
ATOM 1930 C C . TYR A 1 251 ? 12.445 -12.477 -6.075 1.00 96.19 251 TYR A C 1
ATOM 1932 O O . TYR A 1 251 ? 12.229 -12.626 -7.283 1.00 96.19 251 TYR A O 1
ATOM 1940 N N . ARG A 1 252 ? 13.601 -12.031 -5.594 1.00 96.38 252 ARG A N 1
ATOM 1941 C CA . ARG A 1 252 ? 14.783 -11.792 -6.409 1.00 96.38 252 ARG A CA 1
ATOM 1942 C C . ARG A 1 252 ? 15.438 -13.126 -6.726 1.00 96.38 252 ARG A C 1
ATOM 1944 O O . ARG A 1 252 ? 15.609 -13.968 -5.845 1.00 96.38 252 ARG A O 1
ATOM 1951 N N . VAL A 1 253 ? 15.843 -13.302 -7.973 1.00 95.44 253 VAL A N 1
ATOM 1952 C CA . VAL A 1 253 ? 16.671 -14.437 -8.398 1.00 95.44 253 VAL A CA 1
ATOM 1953 C C . VAL A 1 253 ? 18.091 -13.974 -8.698 1.00 95.44 253 VAL A C 1
ATOM 1955 O O . VAL A 1 253 ? 18.356 -12.779 -8.837 1.00 95.44 253 VAL A O 1
ATOM 1958 N N . ALA A 1 254 ? 19.022 -14.928 -8.709 1.00 91.56 254 ALA A N 1
ATOM 1959 C CA . ALA A 1 254 ? 20.451 -14.637 -8.764 1.00 91.56 254 ALA A CA 1
ATOM 1960 C C . ALA A 1 254 ? 20.876 -13.990 -10.091 1.00 91.56 254 ALA A C 1
ATOM 1962 O O . ALA A 1 254 ? 21.707 -13.083 -10.087 1.00 91.56 254 ALA A O 1
ATOM 1963 N N . ASP A 1 255 ? 20.302 -14.449 -11.202 1.00 92.25 255 ASP A N 1
ATOM 1964 C CA . ASP A 1 255 ? 20.694 -14.069 -12.555 1.00 92.25 255 ASP A CA 1
ATOM 1965 C C . ASP A 1 255 ? 19.541 -14.235 -13.563 1.00 92.25 255 ASP A C 1
ATOM 1967 O O . ASP A 1 255 ? 18.428 -14.652 -13.222 1.00 92.25 255 ASP A O 1
ATOM 1971 N N . GLU A 1 256 ? 19.819 -13.839 -14.806 1.00 91.94 256 GLU A N 1
ATOM 1972 C CA . GLU A 1 256 ? 18.868 -13.842 -15.919 1.00 91.94 256 GLU A CA 1
ATOM 1973 C C . GLU A 1 256 ? 18.444 -15.263 -16.325 1.00 91.94 256 GLU A C 1
ATOM 1975 O O . GLU A 1 256 ? 17.280 -15.480 -16.663 1.00 91.94 256 GLU A O 1
ATOM 1980 N N . ASP A 1 257 ? 19.352 -16.238 -16.232 1.00 92.31 257 ASP A N 1
ATOM 1981 C CA . ASP A 1 257 ? 19.085 -17.629 -16.605 1.00 92.31 257 ASP A CA 1
ATOM 1982 C C . ASP A 1 257 ? 18.088 -18.268 -15.621 1.00 92.31 257 ASP A C 1
ATOM 1984 O O . ASP A 1 257 ? 17.095 -18.859 -16.047 1.00 92.31 257 ASP A O 1
ATOM 1988 N N . ALA A 1 258 ? 18.286 -18.084 -14.308 1.00 94.75 258 ALA A N 1
ATOM 1989 C CA . ALA A 1 258 ? 17.353 -18.559 -13.281 1.00 94.75 258 ALA A CA 1
ATOM 1990 C C . ALA A 1 258 ? 15.978 -17.875 -13.381 1.00 94.75 258 ALA A C 1
ATOM 1992 O O . ALA A 1 258 ? 14.937 -18.496 -13.146 1.00 94.75 258 ALA A O 1
ATOM 1993 N N . TRP A 1 259 ? 15.960 -16.590 -13.745 1.00 95.69 259 TRP A N 1
ATOM 1994 C CA . TRP A 1 259 ? 14.722 -15.854 -14.000 1.00 95.69 259 TRP A CA 1
ATOM 1995 C C . TRP A 1 259 ? 13.953 -16.429 -15.190 1.00 95.69 259 TRP A C 1
ATOM 1997 O O . TRP A 1 259 ? 12.744 -16.650 -15.099 1.00 95.69 259 TRP A O 1
ATOM 2007 N N . LEU A 1 260 ? 14.656 -16.708 -16.289 1.00 94.38 260 LEU A N 1
ATOM 2008 C CA . LEU A 1 260 ? 14.062 -17.262 -17.496 1.00 94.38 260 LEU A CA 1
ATOM 2009 C C . LEU A 1 260 ? 13.601 -18.708 -17.298 1.00 94.38 260 LEU A C 1
ATOM 2011 O O . LEU A 1 260 ? 12.514 -19.058 -17.752 1.00 94.38 260 LEU A O 1
ATOM 2015 N N . GLU A 1 261 ? 14.372 -19.529 -16.581 1.00 95.25 261 GLU A N 1
ATOM 2016 C CA . GLU A 1 261 ? 13.961 -20.880 -16.183 1.00 95.25 261 GLU A CA 1
ATOM 2017 C C . GLU A 1 261 ? 12.627 -20.830 -15.432 1.00 95.25 261 GLU A C 1
ATOM 2019 O O . GLU A 1 261 ? 11.684 -21.542 -15.788 1.00 95.25 261 GLU A O 1
ATOM 2024 N N . LYS A 1 262 ? 12.501 -19.916 -14.459 1.00 97.12 262 LYS A N 1
ATOM 2025 C CA . LYS A 1 262 ? 11.259 -19.752 -13.703 1.00 97.12 262 LYS A CA 1
ATOM 2026 C C . LYS A 1 262 ? 10.104 -19.236 -14.563 1.00 97.12 262 LYS A C 1
ATOM 2028 O O . LYS A 1 262 ? 8.973 -19.698 -14.408 1.00 97.12 262 LYS A O 1
ATOM 2033 N N . LEU A 1 263 ? 10.370 -18.312 -15.488 1.00 96.25 263 LEU A N 1
ATOM 2034 C CA . LEU A 1 263 ? 9.370 -17.834 -16.446 1.00 96.25 263 LEU A CA 1
ATOM 2035 C C . LEU A 1 263 ? 8.853 -18.980 -17.321 1.00 96.25 263 LEU A C 1
ATOM 2037 O O . LEU A 1 263 ? 7.645 -19.108 -17.510 1.00 96.25 263 LEU A O 1
ATOM 2041 N N . GLN A 1 264 ? 9.740 -19.849 -17.808 1.00 95.56 264 GLN A N 1
ATOM 2042 C CA . GLN A 1 264 ? 9.351 -21.008 -18.612 1.00 95.56 264 GLN A CA 1
ATOM 2043 C C . GLN A 1 264 ? 8.590 -22.064 -17.799 1.00 95.56 264 GLN A C 1
ATOM 2045 O O . GLN A 1 264 ? 7.619 -22.634 -18.298 1.00 95.56 264 GLN A O 1
ATOM 2050 N N . GLU A 1 265 ? 8.962 -22.283 -16.535 1.00 96.50 265 GLU A N 1
ATOM 2051 C CA . GLU A 1 265 ? 8.210 -23.139 -15.610 1.00 96.50 265 GLU A CA 1
ATOM 2052 C C . GLU A 1 265 ? 6.755 -22.657 -15.464 1.00 96.50 265 GLU A C 1
ATOM 2054 O O . GLU A 1 265 ? 5.819 -23.441 -15.642 1.00 96.50 265 GLU A O 1
ATOM 2059 N N . VAL A 1 266 ? 6.556 -21.358 -15.205 1.00 96.62 266 VAL A N 1
ATOM 2060 C CA . VAL A 1 266 ? 5.219 -20.763 -15.034 1.00 96.62 266 VAL A CA 1
ATOM 2061 C C . VAL A 1 266 ? 4.434 -20.735 -16.346 1.00 96.62 266 VAL A C 1
ATOM 2063 O O . VAL A 1 266 ? 3.245 -21.043 -16.356 1.00 96.62 266 VAL A O 1
ATOM 2066 N N . ARG A 1 267 ? 5.080 -20.442 -17.480 1.00 95.38 267 ARG A N 1
ATOM 2067 C CA . ARG A 1 267 ? 4.454 -20.558 -18.810 1.00 95.38 267 ARG A CA 1
ATOM 2068 C C . ARG A 1 267 ? 3.935 -21.966 -19.064 1.00 95.38 267 ARG A C 1
ATOM 2070 O O . ARG A 1 267 ? 2.804 -22.136 -19.513 1.00 95.38 267 ARG A O 1
ATOM 2077 N N . SER A 1 268 ? 4.741 -22.977 -18.742 1.00 95.31 268 SER A N 1
ATOM 2078 C CA . SER A 1 268 ? 4.347 -24.374 -18.902 1.00 95.31 268 SER A CA 1
ATOM 2079 C C . SER A 1 268 ? 3.181 -24.749 -17.987 1.00 95.31 268 SER A C 1
ATOM 2081 O O . SER A 1 268 ? 2.295 -25.479 -18.429 1.00 95.31 268 SER A O 1
ATOM 2083 N N . SER A 1 269 ? 3.159 -24.283 -16.733 1.00 94.62 269 SER A N 1
ATOM 2084 C CA . SER A 1 269 ? 2.061 -24.582 -15.801 1.00 94.62 269 SER A CA 1
ATOM 2085 C C . SER A 1 269 ? 0.763 -23.857 -16.173 1.00 94.62 269 SER A C 1
ATOM 2087 O O . SER A 1 269 ? -0.318 -24.423 -16.023 1.00 94.62 269 SER A O 1
ATOM 2089 N N . ALA A 1 270 ? 0.869 -22.655 -16.744 1.00 93.12 270 ALA A N 1
ATOM 2090 C CA . ALA A 1 270 ? -0.244 -21.871 -17.276 1.00 93.12 270 ALA A CA 1
ATOM 2091 C C . ALA A 1 270 ? -0.639 -22.252 -18.720 1.00 93.12 270 ALA A C 1
ATOM 2093 O O . ALA A 1 270 ? -1.488 -21.591 -19.322 1.00 93.12 270 ALA A O 1
ATOM 2094 N N . ASN A 1 271 ? -0.053 -23.313 -19.290 1.00 93.38 271 ASN A N 1
ATOM 2095 C CA . ASN A 1 271 ? -0.318 -23.767 -20.660 1.00 93.38 271 ASN A CA 1
ATOM 2096 C C . ASN A 1 271 ? -0.195 -22.630 -21.703 1.00 93.38 271 ASN A C 1
ATOM 2098 O O . ASN A 1 271 ? -1.030 -22.521 -22.595 1.00 93.38 271 ASN A O 1
ATOM 2102 N N . ILE A 1 272 ? 0.811 -21.759 -21.568 1.00 90.56 272 ILE A N 1
ATOM 2103 C CA . ILE A 1 272 ? 1.084 -20.644 -22.492 1.00 90.56 272 ILE A CA 1
ATOM 2104 C C . ILE A 1 272 ? 1.810 -21.176 -23.725 1.00 90.56 272 ILE A C 1
ATOM 2106 O O . ILE A 1 272 ? 2.875 -21.787 -23.597 1.00 90.56 272 ILE A O 1
ATOM 2110 N N . HIS A 1 273 ? 1.268 -20.943 -24.922 1.00 89.25 273 HIS A N 1
ATOM 2111 C CA . HIS A 1 273 ? 1.912 -21.364 -26.171 1.00 89.25 273 HIS A CA 1
ATOM 2112 C C . HIS A 1 273 ? 2.762 -20.229 -26.740 1.00 89.25 273 HIS A C 1
ATOM 2114 O O . HIS A 1 273 ? 2.637 -19.073 -26.326 1.00 89.25 273 HIS A O 1
ATOM 2120 N N . SER A 1 274 ? 3.670 -20.537 -27.671 1.00 86.50 274 SER A N 1
ATOM 2121 C CA . SER A 1 274 ? 4.602 -19.530 -28.191 1.00 86.50 274 SER A CA 1
ATOM 2122 C C . SER A 1 274 ? 3.875 -18.375 -28.873 1.00 86.50 274 SER A C 1
ATOM 2124 O O . SER A 1 274 ? 4.376 -17.259 -28.839 1.00 86.50 274 SER A O 1
ATOM 2126 N N . GLU A 1 275 ? 2.690 -18.586 -29.443 1.00 83.06 275 GLU A N 1
ATOM 2127 C CA . GLU A 1 275 ? 1.843 -17.535 -30.008 1.00 83.06 275 GLU A CA 1
ATOM 2128 C C . GLU A 1 275 ? 1.224 -16.590 -28.963 1.00 83.06 275 GLU A C 1
ATOM 2130 O O . GLU A 1 275 ? 0.942 -15.440 -29.303 1.00 83.06 275 GLU A O 1
ATOM 2135 N N . ASP A 1 276 ? 1.057 -17.031 -27.712 1.00 86.12 276 ASP A N 1
ATOM 2136 C CA . ASP A 1 276 ? 0.448 -16.257 -26.618 1.00 86.12 276 ASP A CA 1
ATOM 2137 C C . ASP A 1 276 ? 1.482 -15.455 -25.818 1.00 86.12 276 ASP A C 1
ATOM 2139 O O . ASP A 1 276 ? 1.144 -14.513 -25.099 1.00 86.12 276 ASP A O 1
ATOM 2143 N N . MET A 1 277 ? 2.764 -15.806 -25.947 1.00 89.50 277 MET A N 1
ATOM 2144 C CA . MET A 1 277 ? 3.835 -15.135 -25.216 1.00 89.50 277 MET A CA 1
ATOM 2145 C C . MET A 1 277 ? 3.989 -13.680 -25.670 1.00 89.50 277 MET A C 1
ATOM 2147 O O . MET A 1 277 ? 4.141 -13.395 -26.867 1.00 89.50 277 MET A O 1
ATOM 2151 N N . CYS A 1 278 ? 3.986 -12.760 -24.707 1.00 86.62 278 CYS A N 1
ATOM 2152 C CA . CYS A 1 278 ? 3.986 -11.312 -24.914 1.00 86.62 278 CYS A CA 1
ATOM 2153 C C . CYS A 1 278 ? 2.986 -10.860 -25.987 1.00 86.62 278 CYS A C 1
ATOM 2155 O O . CYS A 1 278 ? 3.302 -10.006 -26.810 1.00 86.62 278 CYS A O 1
ATOM 2157 N N . ALA A 1 279 ? 1.809 -11.486 -26.044 1.00 81.88 279 ALA A N 1
ATOM 2158 C CA . ALA A 1 279 ? 0.838 -11.209 -27.092 1.00 81.88 279 ALA A CA 1
ATOM 2159 C C . ALA A 1 279 ? 0.149 -9.850 -26.921 1.00 81.88 279 ALA A C 1
ATOM 2161 O O . ALA A 1 279 ? -0.293 -9.281 -27.922 1.00 81.88 279 ALA A O 1
ATOM 2162 N N . PHE A 1 280 ? 0.074 -9.340 -25.688 1.00 81.75 280 PHE A N 1
ATOM 2163 C CA . PHE A 1 280 ? -0.667 -8.132 -25.343 1.00 81.75 280 PHE A CA 1
ATOM 2164 C C . PHE A 1 280 ? 0.215 -7.096 -24.653 1.00 81.75 280 PHE A C 1
ATOM 2166 O O . PHE A 1 280 ? 1.069 -7.441 -23.838 1.00 81.75 280 PHE A O 1
ATOM 2173 N N . ASP A 1 281 ? -0.007 -5.822 -24.957 1.00 79.81 281 ASP A N 1
ATOM 2174 C CA . ASP A 1 281 ? 0.566 -4.713 -24.200 1.00 79.81 281 ASP A CA 1
ATOM 2175 C C . ASP A 1 281 ? -0.308 -4.346 -22.985 1.00 79.81 281 ASP A C 1
ATOM 2177 O O . ASP A 1 281 ? -1.283 -5.030 -22.645 1.00 79.81 281 ASP A O 1
ATOM 2181 N N . SER A 1 282 ? 0.061 -3.263 -22.300 1.00 72.62 282 SER A N 1
ATOM 2182 C CA . SER A 1 282 ? -0.646 -2.773 -21.117 1.00 72.62 282 SER A CA 1
ATOM 2183 C C . SER A 1 282 ? -2.089 -2.362 -21.390 1.00 72.62 282 SER A C 1
ATOM 2185 O O . SER A 1 282 ? -2.936 -2.512 -20.509 1.00 72.62 282 SER A O 1
ATOM 2187 N N . ASP A 1 283 ? -2.372 -1.897 -22.606 1.00 65.75 283 ASP A N 1
ATOM 2188 C CA . ASP A 1 283 ? -3.694 -1.434 -23.027 1.00 65.75 283 ASP A CA 1
ATOM 2189 C C . ASP A 1 283 ? -4.554 -2.600 -23.547 1.00 65.75 283 ASP A C 1
ATOM 2191 O O . ASP A 1 283 ? -5.722 -2.423 -23.896 1.00 65.75 283 ASP A O 1
ATOM 2195 N N . GLY A 1 284 ? -3.997 -3.819 -23.576 1.00 60.62 284 GLY A N 1
ATOM 2196 C CA . GLY A 1 284 ? -4.649 -4.995 -24.143 1.00 60.62 284 GLY A CA 1
ATOM 2197 C C . GLY A 1 284 ? -4.683 -4.979 -25.671 1.00 60.62 284 GLY A C 1
ATOM 2198 O O . GLY A 1 284 ? -5.413 -5.772 -26.268 1.00 60.62 284 GLY A O 1
ATOM 2199 N N . ALA A 1 285 ? -3.900 -4.109 -26.314 1.00 66.31 285 ALA A N 1
ATOM 2200 C CA . ALA A 1 285 ? -3.660 -4.188 -27.744 1.00 66.31 285 ALA A CA 1
ATOM 2201 C C . ALA A 1 285 ? -2.619 -5.275 -28.034 1.00 66.31 285 ALA A C 1
ATOM 2203 O O . ALA A 1 285 ? -1.871 -5.705 -27.156 1.00 66.31 285 ALA A O 1
ATOM 2204 N N . VAL A 1 286 ? -2.587 -5.754 -29.278 1.00 66.44 286 VAL A N 1
ATOM 2205 C CA . VAL A 1 286 ? -1.571 -6.724 -29.697 1.00 66.44 286 VAL A CA 1
ATOM 2206 C C . VAL A 1 286 ? -0.202 -6.057 -29.595 1.00 66.44 286 VAL A C 1
ATOM 2208 O O . VAL A 1 286 ? 0.051 -5.069 -30.283 1.00 66.44 286 VAL A O 1
ATOM 2211 N N . ALA A 1 287 ? 0.672 -6.598 -28.749 1.00 64.31 287 ALA A N 1
ATOM 2212 C CA . ALA A 1 287 ? 2.032 -6.101 -28.618 1.00 64.31 287 ALA A CA 1
ATOM 2213 C C . ALA A 1 287 ? 2.826 -6.444 -29.890 1.00 64.31 287 ALA A C 1
ATOM 2215 O O . ALA A 1 287 ? 2.907 -7.605 -30.300 1.00 64.31 287 ALA A O 1
ATOM 2216 N N . ASP A 1 288 ? 3.378 -5.412 -30.533 1.00 57.09 288 ASP A N 1
ATOM 2217 C CA . ASP A 1 288 ? 4.128 -5.526 -31.793 1.00 57.09 288 ASP A CA 1
ATOM 2218 C C . ASP A 1 288 ? 5.634 -5.872 -31.652 1.00 57.09 288 ASP A C 1
ATOM 2220 O O . ASP A 1 288 ? 6.283 -6.083 -32.674 1.00 57.09 288 ASP A O 1
ATOM 2224 N N . PRO A 1 289 ? 6.228 -6.020 -30.447 1.00 64.12 289 PRO A N 1
ATOM 2225 C CA . PRO A 1 289 ? 7.466 -6.774 -30.288 1.00 64.12 289 PRO A CA 1
ATOM 2226 C C . PRO A 1 289 ? 7.207 -8.185 -29.745 1.00 64.12 289 PRO A C 1
ATOM 2228 O O . PRO A 1 289 ? 6.402 -8.400 -28.838 1.00 64.12 289 PRO A O 1
ATOM 2231 N N . ASN A 1 290 ? 7.968 -9.159 -30.246 1.00 77.44 290 ASN A N 1
ATOM 2232 C CA . ASN A 1 290 ? 8.141 -10.436 -29.552 1.00 77.44 290 ASN A CA 1
ATOM 2233 C C . ASN A 1 290 ? 8.743 -10.208 -28.144 1.00 77.44 290 ASN A C 1
ATOM 2235 O O . ASN A 1 290 ? 9.242 -9.124 -27.826 1.00 77.44 290 ASN A O 1
ATOM 2239 N N . CYS A 1 291 ? 8.736 -11.234 -27.290 1.00 85.31 291 CYS A N 1
ATOM 2240 C CA . CYS A 1 291 ? 9.239 -11.079 -25.922 1.00 85.31 291 CYS A CA 1
ATOM 2241 C C . CYS A 1 291 ? 10.691 -10.581 -25.867 1.00 85.31 291 CYS A C 1
ATOM 2243 O O . CYS A 1 291 ? 11.044 -9.781 -25.006 1.00 85.31 291 CYS A O 1
ATOM 2245 N N . TYR A 1 292 ? 11.529 -11.013 -26.808 1.00 87.06 292 TYR A N 1
ATOM 2246 C CA . TYR A 1 292 ? 12.937 -10.631 -26.857 1.00 87.06 292 TYR A CA 1
ATOM 2247 C C . TYR A 1 292 ? 13.126 -9.117 -27.016 1.00 87.06 292 TYR A C 1
ATOM 2249 O O . TYR A 1 292 ? 13.854 -8.503 -26.243 1.00 87.06 292 TYR A O 1
ATOM 2257 N N . GLU A 1 293 ? 12.435 -8.497 -27.973 1.00 84.44 293 GLU A N 1
ATOM 2258 C CA . GLU A 1 293 ? 12.505 -7.049 -28.203 1.00 84.44 293 GLU A CA 1
ATOM 2259 C C . GLU A 1 293 ? 11.934 -6.243 -27.034 1.00 84.44 293 GLU A C 1
ATOM 2261 O O . GLU A 1 293 ? 12.448 -5.172 -26.704 1.00 84.44 293 GLU A O 1
ATOM 2266 N N . HIS A 1 294 ? 10.890 -6.754 -26.374 1.00 87.44 294 HIS A N 1
ATOM 2267 C CA . HIS A 1 294 ? 10.358 -6.115 -25.174 1.00 87.44 294 HIS A CA 1
ATOM 2268 C C . HIS A 1 294 ? 11.414 -6.031 -24.071 1.00 87.44 294 HIS A C 1
ATOM 2270 O O . HIS A 1 294 ? 11.612 -4.956 -23.507 1.00 87.44 294 HIS A O 1
ATOM 2276 N N . PHE A 1 295 ? 12.118 -7.131 -23.799 1.00 88.12 295 PHE A N 1
ATOM 2277 C CA . PHE A 1 295 ? 13.052 -7.225 -22.678 1.00 88.12 295 PHE A CA 1
ATOM 2278 C C . PHE A 1 295 ? 14.448 -6.642 -22.936 1.00 88.12 295 PHE A C 1
ATOM 2280 O O . PHE A 1 295 ? 15.273 -6.644 -22.020 1.00 88.12 295 PHE A O 1
ATOM 2287 N N . GLN A 1 296 ? 14.725 -6.083 -24.117 1.00 84.44 296 GLN A N 1
ATOM 2288 C CA . GLN A 1 296 ? 15.954 -5.318 -24.345 1.00 84.44 296 GLN A CA 1
ATOM 2289 C C . GLN A 1 296 ? 16.023 -4.098 -23.407 1.00 84.44 296 GLN A C 1
ATOM 2291 O O . GLN A 1 296 ? 15.075 -3.306 -23.313 1.00 84.44 296 GLN A O 1
ATOM 2296 N N . MET A 1 297 ? 17.163 -3.928 -22.725 1.00 81.31 297 MET A N 1
ATOM 2297 C CA . MET A 1 297 ? 17.442 -2.708 -21.952 1.00 81.31 297 MET A CA 1
ATOM 2298 C C . MET A 1 297 ? 18.023 -1.627 -22.864 1.00 81.31 297 MET A C 1
ATOM 2300 O O . MET A 1 297 ? 18.322 -1.884 -24.025 1.00 81.31 297 MET A O 1
ATOM 2304 N N . GLY A 1 298 ? 18.185 -0.402 -22.356 1.00 67.69 298 GLY A N 1
ATOM 2305 C CA . GLY A 1 298 ? 18.645 0.761 -23.133 1.00 67.69 298 GLY A CA 1
ATOM 2306 C C . GLY A 1 298 ? 19.994 0.619 -23.864 1.00 67.69 298 GLY A C 1
ATOM 2307 O O . GLY A 1 298 ? 20.311 1.471 -24.688 1.00 67.69 298 GLY A O 1
ATOM 2308 N N . ASP A 1 299 ? 20.766 -0.442 -23.612 1.00 67.56 299 ASP A N 1
ATOM 2309 C CA . ASP A 1 299 ? 21.978 -0.812 -24.361 1.00 67.56 299 ASP A CA 1
ATOM 2310 C C . ASP A 1 299 ? 21.704 -1.728 -25.577 1.00 67.56 299 ASP A C 1
ATOM 2312 O O . ASP A 1 299 ? 22.626 -2.079 -26.312 1.00 67.56 299 ASP A O 1
ATOM 2316 N N . GLY A 1 300 ? 20.441 -2.098 -25.811 1.00 63.22 300 GLY A N 1
ATOM 2317 C CA . GLY A 1 300 ? 20.009 -3.004 -26.874 1.00 63.22 300 GLY A CA 1
ATOM 2318 C C . GLY A 1 300 ? 20.335 -4.475 -26.608 1.00 63.22 300 GLY A C 1
ATOM 2319 O O . GLY A 1 300 ? 20.200 -5.289 -27.519 1.00 63.22 300 GLY A O 1
ATOM 2320 N N . THR A 1 301 ? 20.770 -4.830 -25.393 1.00 57.47 301 THR A N 1
ATOM 2321 C CA . THR A 1 301 ? 21.229 -6.183 -25.062 1.00 57.47 301 THR A CA 1
ATOM 2322 C C . THR A 1 301 ? 20.406 -6.817 -23.932 1.00 57.47 301 THR A C 1
ATOM 2324 O O . THR A 1 301 ? 20.168 -6.243 -22.866 1.00 57.47 301 THR A O 1
ATOM 2327 N N . LEU A 1 302 ? 19.923 -8.033 -24.182 1.00 66.88 302 LEU A N 1
ATOM 2328 C CA . LEU A 1 302 ? 19.757 -9.038 -23.127 1.00 66.88 302 LEU A CA 1
ATOM 2329 C C . LEU A 1 302 ? 21.160 -9.518 -22.739 1.00 66.88 302 LEU A C 1
ATOM 2331 O O . LEU A 1 302 ? 22.073 -9.387 -23.564 1.00 66.88 302 LEU A O 1
ATOM 2335 N N . ASP A 1 303 ? 21.376 -9.981 -21.502 1.00 64.81 303 ASP A N 1
ATOM 2336 C CA . ASP A 1 303 ? 22.697 -10.542 -21.197 1.00 64.81 303 ASP A CA 1
ATOM 2337 C C . ASP A 1 303 ? 22.973 -11.674 -22.200 1.00 64.81 303 ASP A C 1
ATOM 2339 O O . ASP A 1 303 ? 22.060 -12.382 -22.626 1.00 64.81 303 ASP A O 1
ATOM 2343 N N . GLY A 1 304 ? 24.211 -11.774 -22.682 1.00 60.72 304 GLY A N 1
ATOM 2344 C CA . GLY A 1 304 ? 24.555 -12.505 -23.907 1.00 60.72 304 GLY A CA 1
ATOM 2345 C C . GLY A 1 304 ? 24.279 -14.016 -23.877 1.00 60.72 304 GLY A C 1
ATOM 2346 O O . GLY A 1 304 ? 24.577 -14.684 -24.870 1.00 60.72 304 GLY A O 1
ATOM 2347 N N . SER A 1 305 ? 23.754 -14.556 -22.770 1.00 72.88 305 SER A N 1
ATOM 2348 C CA . SER A 1 305 ? 23.285 -15.936 -22.624 1.00 72.88 305 SER A CA 1
ATOM 2349 C C . SER A 1 305 ? 21.871 -16.166 -23.166 1.00 72.88 305 SER A C 1
ATOM 2351 O O . SER A 1 305 ? 21.619 -17.251 -23.685 1.00 72.88 305 SER A O 1
ATOM 2353 N N . VAL A 1 306 ? 20.972 -15.172 -23.114 1.00 82.69 306 VAL A N 1
ATOM 2354 C CA . VAL A 1 306 ? 19.558 -15.349 -23.484 1.00 82.69 306 VAL A CA 1
ATOM 2355 C C . VAL A 1 306 ? 19.322 -15.033 -24.957 1.00 82.69 306 VAL A C 1
ATOM 2357 O O . VAL A 1 306 ? 19.514 -13.908 -25.432 1.00 82.69 306 VAL A O 1
ATOM 2360 N N . THR A 1 307 ? 18.854 -16.030 -25.707 1.00 87.25 307 THR A N 1
ATOM 2361 C CA . THR A 1 307 ? 18.520 -15.870 -27.122 1.00 87.25 307 THR A CA 1
ATOM 2362 C C . THR A 1 307 ? 17.065 -15.444 -27.321 1.00 87.25 307 THR A C 1
ATOM 2364 O O . THR A 1 307 ? 16.205 -15.558 -26.446 1.00 87.25 307 THR A O 1
ATOM 2367 N N . CYS A 1 308 ? 16.756 -14.962 -28.526 1.00 87.25 308 CYS A N 1
ATOM 2368 C CA . CYS A 1 308 ? 15.371 -14.708 -28.911 1.00 87.25 308 CYS A CA 1
ATOM 2369 C C . CYS A 1 308 ? 14.511 -15.980 -28.872 1.00 87.25 308 CYS A C 1
ATOM 2371 O O . CYS A 1 308 ? 13.333 -15.906 -28.524 1.00 87.25 308 CYS A O 1
ATOM 2373 N N . GLU A 1 309 ? 15.091 -17.135 -29.194 1.00 89.19 309 GLU A N 1
ATOM 2374 C CA . GLU A 1 309 ? 14.400 -18.420 -29.129 1.00 89.19 309 GLU A CA 1
ATOM 2375 C C . GLU A 1 309 ? 14.010 -18.751 -27.680 1.00 89.19 309 GLU A C 1
ATOM 2377 O O . GLU A 1 309 ? 12.850 -19.078 -27.425 1.00 89.19 309 GLU A O 1
ATOM 2382 N N . ASP A 1 310 ? 14.910 -18.530 -26.717 1.00 89.75 310 ASP A N 1
ATOM 2383 C CA . ASP A 1 310 ? 14.646 -18.799 -25.296 1.00 89.75 310 ASP A CA 1
ATOM 2384 C C . ASP A 1 310 ? 13.510 -17.921 -24.739 1.00 89.75 310 ASP A C 1
ATOM 2386 O O . ASP A 1 310 ? 12.623 -18.406 -24.035 1.00 89.75 310 ASP A O 1
ATOM 2390 N N . MET A 1 311 ? 13.467 -16.636 -25.113 1.00 89.31 311 MET A N 1
ATOM 2391 C CA . MET A 1 311 ? 12.406 -15.712 -24.677 1.00 89.31 311 MET A CA 1
ATOM 2392 C C . MET A 1 311 ? 11.030 -16.030 -25.272 1.00 89.31 311 MET A C 1
ATOM 2394 O O . MET A 1 311 ? 10.016 -15.649 -24.683 1.00 89.31 311 MET A O 1
ATOM 2398 N N . ASN A 1 312 ? 10.989 -16.727 -26.411 1.00 87.62 312 ASN A N 1
ATOM 2399 C CA . ASN A 1 312 ? 9.766 -17.109 -27.121 1.00 87.62 312 ASN A CA 1
ATOM 2400 C C . ASN A 1 312 ? 9.459 -18.614 -26.998 1.00 87.62 312 ASN A C 1
ATOM 2402 O O . ASN A 1 312 ? 8.816 -19.189 -27.875 1.00 87.62 312 ASN A O 1
ATOM 2406 N N . GLY A 1 313 ? 9.933 -19.266 -25.928 1.00 85.44 313 GLY A N 1
ATOM 2407 C CA . GLY A 1 313 ? 9.561 -20.650 -25.614 1.00 85.44 313 GLY A CA 1
ATOM 2408 C C . GLY A 1 313 ? 10.098 -21.684 -26.606 1.00 85.44 313 GLY A C 1
ATOM 2409 O O . GLY A 1 313 ? 9.452 -22.703 -26.836 1.00 85.44 313 GLY A O 1
ATOM 2410 N N . GLY A 1 314 ? 11.249 -21.419 -27.229 1.00 87.50 314 GLY A N 1
ATOM 2411 C CA . GLY A 1 314 ? 11.838 -22.297 -28.242 1.00 87.50 314 GLY A CA 1
ATOM 2412 C C . GLY A 1 314 ? 11.369 -22.018 -29.674 1.00 87.50 314 GLY A C 1
ATOM 2413 O O . GLY A 1 314 ? 11.762 -22.725 -30.599 1.00 87.50 314 GLY A O 1
ATOM 2414 N N . ASP A 1 315 ? 10.521 -21.010 -29.897 1.00 85.75 315 ASP A N 1
ATOM 2415 C CA . ASP A 1 315 ? 9.991 -20.710 -31.227 1.00 85.75 315 ASP A CA 1
ATOM 2416 C C . ASP A 1 315 ? 10.849 -19.685 -31.983 1.00 85.75 315 ASP A C 1
ATOM 2418 O O . ASP A 1 315 ? 10.579 -18.479 -32.012 1.00 85.75 315 ASP A O 1
ATOM 2422 N N . ALA A 1 316 ? 11.876 -20.186 -32.672 1.00 85.75 316 ALA A N 1
ATOM 2423 C CA . ALA A 1 316 ? 12.739 -19.375 -33.527 1.00 85.75 316 ALA A CA 1
ATOM 2424 C C . ALA A 1 316 ? 11.992 -18.664 -34.678 1.00 85.75 316 ALA A C 1
ATOM 2426 O O . ALA A 1 316 ? 12.520 -17.706 -35.252 1.00 85.75 316 ALA A O 1
ATOM 2427 N N . SER A 1 317 ? 10.767 -19.081 -35.038 1.00 84.06 317 SER A N 1
ATOM 2428 C CA . SER A 1 317 ? 10.007 -18.425 -36.113 1.00 84.06 317 SER A CA 1
ATOM 2429 C C . SER A 1 317 ? 9.626 -16.987 -35.750 1.00 84.06 317 SER A C 1
ATOM 2431 O O . SER A 1 317 ? 9.596 -16.117 -36.627 1.00 84.06 317 SER A O 1
ATOM 2433 N N . ARG A 1 318 ? 9.465 -16.699 -34.450 1.00 80.75 318 ARG A N 1
ATOM 2434 C CA . ARG A 1 318 ? 9.181 -15.356 -33.918 1.00 80.75 318 ARG A CA 1
ATOM 2435 C C . ARG A 1 318 ? 10.389 -14.416 -33.928 1.00 80.75 318 ARG A C 1
ATOM 2437 O O . ARG A 1 318 ? 10.231 -13.221 -33.691 1.00 80.75 318 ARG A O 1
ATOM 2444 N N . CYS A 1 319 ? 11.577 -14.925 -34.251 1.00 80.62 319 CYS A N 1
ATOM 2445 C CA . CYS A 1 319 ? 12.830 -14.165 -34.276 1.00 80.62 319 CYS A CA 1
ATOM 2446 C C . CYS A 1 319 ? 13.173 -13.579 -35.653 1.00 80.62 319 CYS A C 1
ATOM 2448 O O . CYS A 1 319 ? 14.250 -13.019 -35.845 1.00 80.62 319 CYS A O 1
ATOM 2450 N N . SER A 1 320 ? 12.278 -13.719 -36.633 1.00 66.88 320 SER A N 1
ATOM 2451 C CA . SER A 1 320 ? 12.575 -13.473 -38.047 1.00 66.88 320 SER A CA 1
ATOM 2452 C C . SER A 1 320 ? 12.330 -12.034 -38.546 1.00 66.88 320 SER A C 1
ATOM 2454 O O . SER A 1 320 ? 12.518 -11.775 -39.735 1.00 66.88 320 SER A O 1
ATOM 2456 N N . SER A 1 321 ? 11.978 -11.079 -37.672 1.00 55.56 321 SER A N 1
ATOM 2457 C CA . SER A 1 321 ? 11.662 -9.686 -38.053 1.00 55.56 321 SER A CA 1
ATOM 2458 C C . SER A 1 321 ? 12.667 -8.607 -37.627 1.00 55.56 321 SER A C 1
ATOM 2460 O O . SER A 1 321 ? 12.562 -7.481 -38.120 1.00 55.56 321 SER A O 1
ATOM 2462 N N . SER A 1 322 ? 13.687 -8.897 -36.814 1.00 48.69 322 SER A N 1
ATOM 2463 C CA . SER A 1 322 ? 14.703 -7.886 -36.502 1.00 48.69 322 SER A CA 1
ATOM 2464 C C . SER A 1 322 ? 15.748 -7.824 -37.621 1.00 48.69 322 SER A C 1
ATOM 2466 O O . SER A 1 322 ? 16.683 -8.615 -37.736 1.00 48.69 322 SER A O 1
ATOM 2468 N N . SER A 1 323 ? 15.536 -6.861 -38.517 1.00 40.06 323 SER A N 1
ATOM 2469 C CA . SER A 1 323 ? 16.517 -6.420 -39.506 1.00 40.06 323 SER A CA 1
ATOM 2470 C C . SER A 1 323 ? 17.900 -6.321 -38.867 1.00 40.06 323 SER A C 1
ATOM 2472 O O . SER A 1 323 ? 18.046 -5.708 -37.815 1.00 40.06 323 SER A O 1
ATOM 2474 N N . ALA A 1 324 ? 18.896 -6.908 -39.530 1.00 35.84 324 ALA A N 1
ATOM 2475 C CA . ALA A 1 324 ? 20.308 -6.865 -39.178 1.00 35.84 324 ALA A CA 1
ATOM 2476 C C . ALA A 1 324 ? 20.755 -5.478 -38.674 1.00 35.84 324 ALA A C 1
ATOM 2478 O O . ALA A 1 324 ? 21.111 -4.601 -39.463 1.00 35.84 324 ALA A O 1
ATOM 2479 N N . LEU A 1 325 ? 20.766 -5.291 -37.354 1.00 37.38 325 LEU A N 1
ATOM 2480 C CA . LEU A 1 325 ? 21.483 -4.206 -36.709 1.00 37.38 325 LEU A CA 1
ATOM 2481 C C . LEU A 1 325 ? 22.930 -4.665 -36.547 1.00 37.38 325 LEU A C 1
ATOM 2483 O O . LEU A 1 325 ? 23.254 -5.670 -35.919 1.00 37.38 325 LEU A O 1
ATOM 2487 N N . SER A 1 326 ? 23.773 -3.939 -37.266 1.00 35.53 326 SER A N 1
ATOM 2488 C CA . SER A 1 326 ? 25.218 -4.045 -37.372 1.00 35.53 326 SER A CA 1
ATOM 2489 C C . SER A 1 326 ? 25.930 -4.254 -36.036 1.00 35.53 326 SER A C 1
ATOM 2491 O O . SER A 1 326 ? 25.569 -3.663 -35.025 1.00 35.53 326 SER A O 1
ATOM 2493 N N . SER A 1 327 ? 26.997 -5.048 -36.107 1.00 32.81 327 SER A N 1
ATOM 2494 C CA . SER A 1 327 ? 27.961 -5.391 -35.061 1.00 32.81 327 SER A CA 1
ATOM 2495 C C . SER A 1 327 ? 28.310 -4.253 -34.082 1.00 32.81 327 SER A C 1
ATOM 2497 O O . SER A 1 327 ? 28.411 -3.097 -34.502 1.00 32.81 327 SER A O 1
ATOM 2499 N N . PRO A 1 328 ? 28.597 -4.578 -32.807 1.00 35.50 328 PRO A N 1
ATOM 2500 C CA . PRO A 1 328 ? 28.945 -3.586 -31.793 1.00 35.50 328 PRO A CA 1
ATOM 2501 C C . PRO A 1 328 ? 30.276 -2.883 -32.126 1.00 35.50 328 PRO A C 1
ATOM 2503 O O . PRO A 1 328 ? 31.199 -3.528 -32.639 1.00 35.50 328 PRO A O 1
ATOM 2506 N N . PRO A 1 329 ? 30.427 -1.575 -31.835 1.00 35.56 329 PRO A N 1
ATOM 2507 C CA . PRO A 1 329 ? 31.724 -0.912 -31.901 1.00 35.56 329 PRO A CA 1
ATOM 2508 C C . PRO A 1 329 ? 32.652 -1.445 -30.791 1.00 35.56 329 PRO A C 1
ATOM 2510 O O . PRO A 1 329 ? 32.176 -1.875 -29.738 1.00 35.56 329 PRO A O 1
ATOM 2513 N N . PRO A 1 330 ? 33.982 -1.439 -30.998 1.00 32.06 330 PRO A N 1
ATOM 2514 C CA . PRO A 1 330 ? 34.922 -1.991 -30.034 1.00 32.06 330 PRO A CA 1
ATOM 2515 C C . PRO A 1 330 ? 34.932 -1.175 -28.738 1.00 32.06 330 PRO A C 1
ATOM 2517 O O . PRO A 1 330 ? 35.000 0.054 -28.750 1.00 32.06 330 PRO A O 1
ATOM 2520 N N . SER A 1 331 ? 34.911 -1.901 -27.625 1.00 36.50 331 SER A N 1
ATOM 2521 C CA . SER A 1 331 ? 34.968 -1.418 -26.251 1.00 36.50 331 SER A CA 1
ATOM 2522 C C . SER A 1 331 ? 36.180 -0.504 -26.035 1.00 36.50 331 SER A C 1
ATOM 2524 O O . SER A 1 331 ? 37.327 -0.951 -26.112 1.00 36.50 331 SER A O 1
ATOM 2526 N N . SER A 1 332 ? 35.948 0.775 -25.726 1.00 30.19 332 SER A N 1
ATOM 2527 C CA . SER A 1 332 ? 36.996 1.635 -25.178 1.00 30.19 332 SER A CA 1
ATOM 2528 C C . SER A 1 332 ? 37.063 1.432 -23.669 1.00 30.19 332 SER A C 1
ATOM 2530 O O . SER A 1 332 ? 36.229 1.932 -22.918 1.00 30.19 332 SER A O 1
ATOM 2532 N N . THR A 1 333 ? 38.083 0.715 -23.216 1.00 41.22 333 THR A N 1
ATOM 2533 C CA . THR A 1 333 ? 38.546 0.769 -21.831 1.00 41.22 333 THR A CA 1
ATOM 2534 C C . THR A 1 333 ? 38.956 2.200 -21.496 1.00 41.22 333 THR A C 1
ATOM 2536 O O . THR A 1 333 ? 39.935 2.684 -22.065 1.00 41.22 333 THR A O 1
ATOM 2539 N N . ASN A 1 334 ? 38.261 2.860 -20.568 1.00 34.47 334 ASN A N 1
ATOM 2540 C CA . ASN A 1 334 ? 38.845 3.965 -19.816 1.00 34.47 334 ASN A CA 1
ATOM 2541 C C . ASN A 1 334 ? 38.207 4.162 -18.433 1.00 34.47 334 ASN A C 1
ATOM 2543 O O . ASN A 1 334 ? 37.014 4.388 -18.304 1.00 34.47 334 ASN A O 1
ATOM 2547 N N . ALA A 1 335 ? 39.115 4.141 -17.455 1.00 32.00 335 ALA A N 1
ATOM 2548 C CA . ALA A 1 335 ? 39.152 4.882 -16.199 1.00 32.00 335 ALA A CA 1
ATOM 2549 C C . ALA A 1 335 ? 38.022 4.696 -15.168 1.00 32.00 335 ALA A C 1
ATOM 2551 O O . ALA A 1 335 ? 36.976 5.329 -15.204 1.00 32.00 335 ALA A O 1
ATOM 2552 N N . SER A 1 336 ? 38.385 3.937 -14.133 1.00 36.41 336 SER A N 1
ATOM 2553 C CA . SER A 1 336 ? 37.858 4.014 -12.770 1.00 36.41 336 SER A CA 1
ATOM 2554 C C . SER A 1 336 ? 37.789 5.470 -12.270 1.00 36.41 336 SER A C 1
ATOM 2556 O O . SER A 1 336 ? 38.834 6.131 -12.230 1.00 36.41 336 SER A O 1
ATOM 2558 N N . PRO A 1 337 ? 36.635 5.967 -11.793 1.00 36.00 337 PRO A N 1
ATOM 2559 C CA . PRO A 1 337 ? 36.611 7.095 -10.884 1.00 36.00 337 PRO A CA 1
ATOM 2560 C C . PRO A 1 337 ? 36.892 6.590 -9.467 1.00 36.00 337 PRO A C 1
ATOM 2562 O O . PRO A 1 337 ? 36.304 5.627 -8.979 1.00 36.00 337 PRO A O 1
ATOM 2565 N N . SER A 1 338 ? 37.844 7.244 -8.813 1.00 34.09 338 SER A N 1
ATOM 2566 C CA . SER A 1 338 ? 38.073 7.134 -7.379 1.00 34.09 338 SER A CA 1
ATOM 2567 C C . SER A 1 338 ? 36.840 7.663 -6.647 1.00 34.09 338 SER A C 1
ATOM 2569 O O . SER A 1 338 ? 36.587 8.864 -6.678 1.00 34.09 338 SER A O 1
ATOM 2571 N N . SER A 1 339 ? 36.121 6.770 -5.968 1.00 34.75 339 SER A N 1
ATOM 2572 C CA . SER A 1 339 ? 35.073 7.077 -4.991 1.00 34.75 339 SER A CA 1
ATOM 2573 C C . SER A 1 339 ? 35.597 8.063 -3.937 1.00 34.75 339 SER A C 1
ATOM 2575 O O . SER A 1 339 ? 36.339 7.684 -3.026 1.00 34.75 339 SER A O 1
ATOM 2577 N N . SER A 1 340 ? 35.211 9.333 -4.043 1.00 34.94 340 SER A N 1
ATOM 2578 C CA . SER A 1 340 ? 35.203 10.252 -2.909 1.00 34.94 340 SER A CA 1
ATOM 2579 C C . SER A 1 340 ? 33.806 10.222 -2.306 1.00 34.94 340 SER A C 1
ATOM 2581 O O . SER A 1 340 ? 32.875 10.748 -2.908 1.00 34.94 340 SER A O 1
ATOM 2583 N N . ALA A 1 341 ? 33.676 9.601 -1.133 1.00 35.19 341 ALA A N 1
ATOM 2584 C CA . ALA A 1 341 ? 32.458 9.635 -0.337 1.00 35.19 341 ALA A CA 1
ATOM 2585 C C . ALA A 1 341 ? 32.034 11.095 -0.125 1.00 35.19 341 ALA A C 1
ATOM 2587 O O . ALA A 1 341 ? 32.755 11.887 0.492 1.00 35.19 341 ALA A O 1
ATOM 2588 N N . GLN A 1 342 ? 30.887 11.454 -0.692 1.00 34.28 342 GLN A N 1
ATOM 2589 C CA . GLN A 1 342 ? 30.272 12.751 -0.486 1.00 34.28 342 GLN A CA 1
ATOM 2590 C C . GLN A 1 342 ? 29.635 12.746 0.914 1.00 34.28 342 GLN A C 1
ATOM 2592 O O . GLN A 1 342 ? 28.940 11.790 1.259 1.00 34.28 342 GLN A O 1
ATOM 2597 N N . PRO A 1 343 ? 29.880 13.757 1.761 1.00 32.53 343 PRO A N 1
ATOM 2598 C CA . PRO A 1 343 ? 29.276 13.804 3.081 1.00 32.53 343 PRO A CA 1
ATOM 2599 C C . PRO A 1 343 ? 27.774 14.055 2.942 1.00 32.53 343 PRO A C 1
ATOM 2601 O O . PRO A 1 343 ? 27.363 15.099 2.431 1.00 32.53 343 PRO A O 1
ATOM 2604 N N . SER A 1 344 ? 26.962 13.117 3.431 1.00 36.88 344 SER A N 1
ATOM 2605 C CA . SER A 1 344 ? 25.553 13.357 3.731 1.00 36.88 344 SER A CA 1
ATOM 2606 C C . SER A 1 344 ? 25.491 14.519 4.714 1.00 36.88 344 SER A C 1
ATOM 2608 O O . SER A 1 344 ? 25.858 14.388 5.882 1.00 36.88 344 SER A O 1
ATOM 2610 N N . ALA A 1 345 ? 25.108 15.693 4.220 1.00 34.81 345 ALA A N 1
ATOM 2611 C CA . ALA A 1 345 ? 24.905 16.864 5.049 1.00 34.81 345 ALA A CA 1
ATOM 2612 C C . ALA A 1 345 ? 23.653 16.624 5.898 1.00 34.81 345 ALA A C 1
ATOM 2614 O O . ALA A 1 345 ? 22.544 16.977 5.507 1.00 34.81 345 ALA A O 1
ATOM 2615 N N . SER A 1 346 ? 23.832 16.005 7.065 1.00 42.78 346 SER A N 1
ATOM 2616 C CA . SER A 1 346 ? 22.860 16.094 8.144 1.00 42.78 346 SER A CA 1
ATOM 2617 C C . SER A 1 346 ? 22.747 17.574 8.491 1.00 42.78 346 SER A C 1
ATOM 2619 O O . SER A 1 346 ? 23.661 18.149 9.090 1.00 42.78 346 SER A O 1
ATOM 2621 N N . VAL A 1 347 ? 21.661 18.219 8.067 1.00 41.94 347 VAL A N 1
ATOM 2622 C CA . VAL A 1 347 ? 21.248 19.482 8.670 1.00 41.94 347 VAL A CA 1
ATOM 2623 C C . VAL A 1 347 ? 21.122 19.173 10.155 1.00 41.94 347 VAL A C 1
ATOM 2625 O O . VAL A 1 347 ? 20.250 18.409 10.557 1.00 41.94 347 VAL A O 1
ATOM 2628 N N . THR A 1 348 ? 22.047 19.683 10.964 1.00 47.50 348 THR A N 1
ATOM 2629 C CA . THR A 1 348 ? 21.882 19.687 12.412 1.00 47.50 348 THR A CA 1
ATOM 2630 C C . THR A 1 348 ? 20.700 20.603 12.669 1.00 47.50 348 THR A C 1
ATOM 2632 O O . THR A 1 348 ? 20.852 21.825 12.660 1.00 47.50 348 THR A O 1
ATOM 2635 N N . ILE A 1 349 ? 19.513 20.008 12.766 1.00 57.31 349 ILE A N 1
ATOM 2636 C CA . ILE A 1 349 ? 18.321 20.668 13.274 1.00 57.31 349 ILE A CA 1
ATOM 2637 C C . ILE A 1 349 ? 18.731 21.170 14.661 1.00 57.31 349 ILE A C 1
ATOM 2639 O O . ILE A 1 349 ? 19.001 20.366 15.550 1.00 57.31 349 ILE A O 1
ATOM 2643 N N . GLU A 1 350 ? 18.919 22.484 14.799 1.00 61.72 350 GLU A N 1
ATOM 2644 C CA . GLU A 1 350 ? 19.133 23.122 16.099 1.00 61.72 350 GLU A CA 1
ATOM 2645 C C . GLU A 1 350 ? 18.015 22.668 17.039 1.00 61.72 350 GLU A C 1
ATOM 2647 O O . GLU A 1 350 ? 16.853 22.799 16.662 1.00 61.72 350 GLU A O 1
ATOM 2652 N N . ASP A 1 351 ? 18.394 22.117 18.202 1.00 73.75 351 ASP A N 1
ATOM 2653 C CA . ASP A 1 351 ? 17.584 21.758 19.380 1.00 73.75 351 ASP A CA 1
ATOM 2654 C C . ASP A 1 351 ? 16.078 22.021 19.236 1.00 73.75 351 ASP A C 1
ATOM 2656 O O . ASP A 1 351 ? 15.517 22.945 19.832 1.00 73.75 351 ASP A O 1
ATOM 2660 N N . CYS A 1 352 ? 15.409 21.210 18.424 1.00 87.44 352 CYS A N 1
ATOM 2661 C CA . CYS A 1 352 ? 13.970 21.277 18.287 1.00 87.44 352 CYS A CA 1
ATOM 2662 C C . CYS A 1 352 ? 13.380 20.314 19.324 1.00 87.44 352 CYS A C 1
ATOM 2664 O O . CYS A 1 352 ? 13.829 19.174 19.442 1.00 87.44 352 CYS A O 1
ATOM 2666 N N . ASP A 1 353 ? 12.428 20.786 20.126 1.00 94.38 353 ASP A N 1
ATOM 2667 C CA . ASP A 1 353 ? 11.763 19.980 21.149 1.00 94.38 353 ASP A CA 1
ATOM 2668 C C . ASP A 1 353 ? 10.461 19.406 20.563 1.00 94.38 353 ASP A C 1
ATOM 2670 O O . ASP A 1 353 ? 9.505 20.172 20.380 1.00 94.38 353 ASP A O 1
ATOM 2674 N N . PRO A 1 354 ? 10.374 18.085 20.289 1.00 94.94 354 PRO A N 1
ATOM 2675 C CA . PRO A 1 354 ? 9.171 17.469 19.724 1.00 94.94 354 PRO A CA 1
ATOM 2676 C C . PRO A 1 354 ? 7.925 17.655 20.600 1.00 94.94 354 PRO A C 1
ATOM 2678 O O . PRO A 1 354 ? 6.802 17.576 20.107 1.00 94.94 354 PRO A O 1
ATOM 2681 N N . SER A 1 355 ? 8.091 17.946 21.897 1.00 95.56 355 SER A N 1
ATOM 2682 C CA . SER A 1 355 ? 6.968 18.234 22.795 1.00 95.56 355 SER A CA 1
ATOM 2683 C C . SER A 1 355 ? 6.265 19.563 22.508 1.00 95.56 355 SER A C 1
ATOM 2685 O O . SER A 1 355 ? 5.133 19.766 22.939 1.00 95.56 355 SER A O 1
ATOM 2687 N N . THR A 1 356 ? 6.915 20.454 21.753 1.00 95.38 356 THR A N 1
ATOM 2688 C CA . THR A 1 356 ? 6.389 21.779 21.389 1.00 95.38 356 THR A CA 1
ATOM 2689 C C . THR A 1 356 ? 5.751 21.826 20.002 1.00 95.38 356 THR A C 1
ATOM 2691 O O . THR A 1 356 ? 5.218 22.861 19.605 1.00 95.38 356 THR A O 1
ATOM 2694 N N . VAL A 1 357 ? 5.810 20.719 19.260 1.00 95.94 357 VAL A N 1
ATOM 2695 C CA . VAL A 1 357 ? 5.286 20.620 17.898 1.00 95.94 357 VAL A CA 1
ATOM 2696 C C . VAL A 1 357 ? 3.766 20.654 17.931 1.00 95.94 357 VAL A C 1
ATOM 2698 O O . VAL A 1 357 ? 3.135 19.843 18.603 1.00 95.94 357 VAL A O 1
ATOM 2701 N N . ASN A 1 358 ? 3.174 21.563 17.161 1.00 96.00 358 ASN A N 1
ATOM 2702 C CA . ASN A 1 358 ? 1.750 21.535 16.874 1.00 96.00 358 ASN A CA 1
ATOM 2703 C C . ASN A 1 358 ? 1.518 20.686 15.621 1.00 96.00 358 ASN A C 1
ATOM 2705 O O . ASN A 1 358 ? 1.856 21.107 14.515 1.00 96.00 358 ASN A O 1
ATOM 2709 N N . LEU A 1 359 ? 0.934 19.495 15.771 1.00 96.00 359 LEU A N 1
ATOM 2710 C CA . LEU A 1 359 ? 0.694 18.616 14.621 1.00 96.00 359 LEU A CA 1
ATOM 2711 C C . LEU A 1 359 ? -0.282 19.237 13.612 1.00 96.00 359 LEU A C 1
ATOM 2713 O O . LEU A 1 359 ? -0.179 18.964 12.422 1.00 96.00 359 LEU A O 1
ATOM 2717 N N . LEU A 1 360 ? -1.157 20.149 14.043 1.00 96.50 360 LEU A N 1
ATOM 2718 C CA . LEU A 1 360 ? -2.048 20.874 13.136 1.00 96.50 360 LEU A CA 1
ATOM 2719 C C . LEU A 1 360 ? -1.329 21.908 12.260 1.00 96.50 360 LEU A C 1
ATOM 2721 O O . LEU A 1 360 ? -1.982 22.527 11.428 1.00 96.50 360 LEU A O 1
ATOM 2725 N N . ASP A 1 361 ? -0.014 22.094 12.382 1.00 95.88 361 ASP A N 1
ATOM 2726 C CA . ASP A 1 361 ? 0.759 22.888 11.417 1.00 95.88 361 ASP A CA 1
ATOM 2727 C C . ASP A 1 361 ? 1.035 22.111 10.111 1.00 95.88 361 ASP A C 1
ATOM 2729 O O . ASP A 1 361 ? 1.462 22.700 9.116 1.00 95.88 361 ASP A O 1
ATOM 2733 N N . PHE A 1 362 ? 0.754 20.802 10.086 1.00 95.88 362 PHE A N 1
ATOM 2734 C CA . PHE A 1 362 ? 0.956 19.923 8.936 1.00 95.88 362 PHE A CA 1
ATOM 2735 C C . PHE A 1 362 ? -0.389 19.541 8.308 1.00 95.88 362 PHE A C 1
ATOM 2737 O O . PHE A 1 362 ? -1.286 19.035 8.986 1.00 95.88 362 PHE A O 1
ATOM 2744 N N . THR A 1 363 ? -0.532 19.756 6.998 1.00 95.38 363 THR A N 1
ATOM 2745 C CA . THR A 1 363 ? -1.781 19.507 6.252 1.00 95.38 363 THR A CA 1
ATOM 2746 C C . THR A 1 363 ? -2.280 18.073 6.403 1.00 95.38 363 THR A C 1
ATOM 2748 O O . THR A 1 363 ? -3.471 17.859 6.582 1.00 95.38 363 THR A O 1
ATOM 2751 N N . GLN A 1 364 ? -1.376 17.100 6.423 1.00 96.00 364 GLN A N 1
ATOM 2752 C CA . GLN A 1 364 ? -1.695 15.685 6.569 1.00 96.00 364 GLN A CA 1
ATOM 2753 C C . GLN A 1 364 ? -2.423 15.416 7.891 1.00 96.00 364 GLN A C 1
ATOM 2755 O O . GLN A 1 364 ? -3.426 14.716 7.903 1.00 96.00 364 GLN A O 1
ATOM 2760 N N . TRP A 1 365 ? -1.982 16.015 9.002 1.00 96.81 365 TRP A N 1
ATOM 2761 C CA . TRP A 1 365 ? -2.638 15.834 10.301 1.00 96.81 365 TRP A CA 1
ATOM 2762 C C . TRP A 1 365 ? -3.959 16.596 10.413 1.00 96.81 365 TRP A C 1
ATOM 2764 O O . TRP A 1 365 ? -4.882 16.107 11.058 1.00 96.81 365 TRP A O 1
ATOM 2774 N N . GLN A 1 366 ? -4.083 17.752 9.751 1.00 95.81 366 GLN A N 1
ATOM 2775 C CA . GLN A 1 366 ? -5.373 18.445 9.610 1.00 95.81 366 GLN A CA 1
ATOM 2776 C C . GLN A 1 366 ? -6.383 17.608 8.807 1.00 95.81 366 GLN A C 1
ATOM 2778 O O . GLN A 1 366 ? -7.586 17.629 9.082 1.00 95.81 366 GLN A O 1
ATOM 2783 N N . GLU A 1 367 ? -5.894 16.906 7.782 1.00 95.12 367 GLU A N 1
ATOM 2784 C CA . GLU A 1 367 ? -6.689 16.000 6.963 1.00 95.12 367 GLU A CA 1
ATOM 2785 C C . GLU A 1 367 ? -7.086 14.762 7.761 1.00 95.12 367 GLU A C 1
ATOM 2787 O O . GLU A 1 367 ? -8.262 14.425 7.729 1.00 95.12 367 GLU A O 1
ATOM 2792 N N . GLU A 1 368 ? -6.163 14.148 8.512 1.00 95.25 368 GLU A N 1
ATOM 2793 C CA . GLU A 1 368 ? -6.419 12.965 9.343 1.00 95.25 368 GLU A CA 1
ATOM 2794 C C . GLU A 1 368 ? -7.379 13.239 10.511 1.00 95.25 368 GLU A C 1
ATOM 2796 O O . GLU A 1 368 ? -8.218 12.397 10.825 1.00 95.25 368 GLU A O 1
ATOM 2801 N N . GLU A 1 369 ? -7.307 14.399 11.166 1.00 95.75 369 GLU A N 1
ATOM 2802 C CA . GLU A 1 369 ? -8.142 14.688 12.336 1.00 95.75 369 GLU A CA 1
ATOM 2803 C C . GLU A 1 369 ? -9.652 14.544 12.049 1.00 95.75 369 GLU A C 1
ATOM 2805 O O . GLU A 1 369 ? -10.181 15.061 11.065 1.00 95.75 369 GLU A O 1
ATOM 2810 N N . GLY A 1 370 ? -10.389 13.887 12.948 1.00 95.69 370 GLY A N 1
ATOM 2811 C CA . GLY A 1 370 ? -11.848 13.807 12.904 1.00 95.69 370 GLY A CA 1
ATOM 2812 C C . GLY A 1 370 ? -12.395 12.384 12.925 1.00 95.69 370 GLY A C 1
ATOM 2813 O O . GLY A 1 370 ? -11.823 11.474 13.532 1.00 95.69 370 GLY A O 1
ATOM 2814 N N . PHE A 1 371 ? -13.553 12.219 12.289 1.00 96.56 371 PHE A N 1
ATOM 2815 C CA . PHE A 1 371 ? -14.369 11.014 12.347 1.00 96.56 371 PHE A CA 1
ATOM 2816 C C . PHE A 1 371 ? -14.433 10.348 10.982 1.00 96.56 371 PHE A C 1
ATOM 2818 O O . PHE A 1 371 ? -14.775 10.977 9.980 1.00 96.56 371 PHE A O 1
ATOM 2825 N N . TRP A 1 372 ? -14.130 9.059 10.963 1.00 97.81 3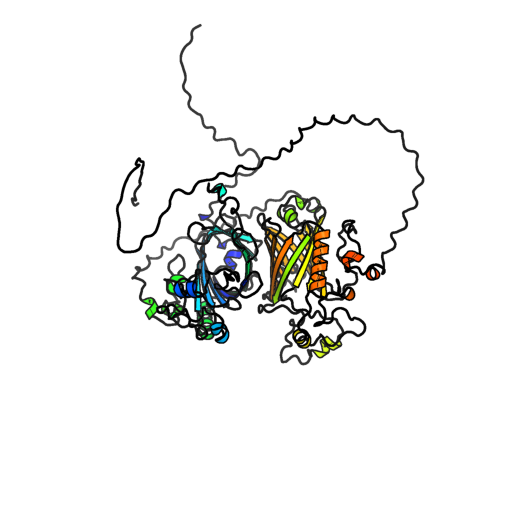72 TRP A N 1
ATOM 2826 C CA . TRP A 1 372 ? -14.018 8.267 9.753 1.00 97.81 372 TRP A CA 1
ATOM 2827 C C . TRP A 1 372 ? -14.796 6.974 9.906 1.00 97.81 372 TRP A C 1
ATOM 2829 O O . TRP A 1 372 ? -14.806 6.366 10.979 1.00 97.81 372 TRP A O 1
ATOM 2839 N N . TRP A 1 373 ? -15.400 6.530 8.816 1.00 97.56 373 TRP A N 1
ATOM 2840 C CA . TRP A 1 373 ? -15.898 5.168 8.685 1.00 97.56 373 TRP A CA 1
ATOM 2841 C C . TRP A 1 373 ? -15.497 4.616 7.322 1.00 97.56 373 TRP A C 1
ATOM 2843 O O . TRP A 1 373 ? -15.200 5.387 6.411 1.00 97.56 373 TRP A O 1
ATOM 2853 N N . GLY A 1 374 ? -15.471 3.304 7.158 1.00 95.69 374 GLY A N 1
ATOM 2854 C CA . GLY A 1 374 ? -15.033 2.730 5.899 1.00 95.69 374 GLY A CA 1
ATOM 2855 C C . GLY A 1 374 ? -15.211 1.232 5.786 1.00 95.69 374 GLY A C 1
ATOM 2856 O O . GLY A 1 374 ? -15.695 0.577 6.709 1.00 95.69 374 GLY A O 1
ATOM 2857 N N . GLU A 1 375 ? -14.764 0.718 4.650 1.00 94.06 375 GLU A N 1
ATOM 2858 C CA . GLU A 1 375 ? -14.736 -0.698 4.300 1.00 94.06 375 GLU A CA 1
ATOM 2859 C C . GLU A 1 375 ? -13.300 -1.213 4.352 1.00 94.06 375 GLU A C 1
ATOM 2861 O O . GLU A 1 375 ? -12.355 -0.528 3.940 1.00 94.06 375 GLU A O 1
ATOM 2866 N N . TYR A 1 376 ? -13.149 -2.413 4.902 1.00 92.88 376 TYR A N 1
ATOM 2867 C CA . TYR A 1 376 ? -11.872 -2.988 5.274 1.00 92.88 376 TYR A CA 1
ATOM 2868 C C . TYR A 1 376 ? -11.815 -4.434 4.787 1.00 92.88 376 TYR A C 1
ATOM 2870 O O . TYR A 1 376 ? -12.760 -5.204 4.963 1.00 92.88 376 TYR A O 1
ATOM 2878 N N . THR A 1 377 ? -10.666 -4.785 4.223 1.00 90.69 377 THR A N 1
ATOM 2879 C CA . THR A 1 377 ? -10.311 -6.144 3.819 1.00 90.69 377 THR A CA 1
ATOM 2880 C C . THR A 1 377 ? -8.907 -6.428 4.337 1.00 90.69 377 THR A C 1
ATOM 2882 O O . THR A 1 377 ? -8.015 -5.583 4.224 1.00 90.69 377 THR A O 1
ATOM 2885 N N . PHE A 1 378 ? -8.699 -7.597 4.932 1.00 91.25 378 PHE A N 1
ATOM 2886 C CA . PHE A 1 378 ? -7.399 -8.061 5.404 1.00 91.25 378 PHE A CA 1
ATOM 2887 C C . PHE A 1 378 ? -7.205 -9.504 4.957 1.00 91.25 378 PHE A C 1
ATOM 2889 O O . PHE A 1 378 ? -7.936 -10.405 5.355 1.00 91.25 378 PHE A O 1
ATOM 2896 N N . LEU A 1 379 ? -6.226 -9.691 4.086 1.00 88.75 379 LEU A N 1
ATOM 2897 C CA . LEU A 1 379 ? -5.899 -10.945 3.436 1.00 88.75 379 LEU A CA 1
ATOM 2898 C C . LEU A 1 379 ? -4.604 -11.499 4.028 1.00 88.75 379 LEU A C 1
ATOM 2900 O O . LEU A 1 379 ? -3.747 -10.746 4.501 1.00 88.75 379 LEU A O 1
ATOM 2904 N N . ASP A 1 380 ? -4.448 -12.812 3.995 1.00 87.25 380 ASP A N 1
ATOM 2905 C CA . ASP A 1 380 ? -3.210 -13.486 4.355 1.00 87.25 380 ASP A CA 1
ATOM 2906 C C . ASP A 1 380 ? -2.185 -13.479 3.202 1.00 87.25 380 ASP A C 1
ATOM 2908 O O . ASP A 1 380 ? -2.325 -12.779 2.194 1.00 87.25 380 ASP A O 1
ATOM 2912 N N . GLY A 1 381 ? -1.094 -14.227 3.376 1.00 81.94 381 GLY A N 1
ATOM 2913 C CA . GLY A 1 381 ? -0.016 -14.321 2.397 1.00 81.94 381 GLY A CA 1
ATOM 2914 C C . GLY A 1 381 ? -0.415 -15.020 1.096 1.00 81.94 381 GLY A C 1
ATOM 2915 O O . GLY A 1 381 ? 0.276 -14.824 0.103 1.00 81.94 381 GLY A O 1
ATOM 2916 N N . ALA A 1 382 ? -1.503 -15.796 1.078 1.00 80.56 382 ALA A N 1
ATOM 2917 C CA . ALA A 1 382 ? -2.050 -16.407 -0.133 1.00 80.56 382 ALA A CA 1
ATOM 2918 C C . ALA A 1 382 ? -3.002 -15.454 -0.878 1.00 80.56 382 ALA A C 1
ATOM 2920 O O . ALA A 1 382 ? -3.225 -15.614 -2.077 1.00 80.56 382 ALA A O 1
ATOM 2921 N N . GLY A 1 383 ? -3.484 -14.406 -0.203 1.00 78.75 383 GLY A N 1
ATOM 2922 C CA . GLY A 1 383 ? -4.517 -13.510 -0.723 1.00 78.75 383 GLY A CA 1
ATOM 2923 C C . GLY A 1 383 ? -5.930 -13.934 -0.324 1.00 78.75 383 GLY A C 1
ATOM 2924 O O . GLY A 1 383 ? -6.884 -13.291 -0.750 1.00 78.75 383 GLY A O 1
ATOM 2925 N N . ASP A 1 384 ? -6.065 -14.959 0.518 1.00 82.19 384 ASP A N 1
ATOM 2926 C CA . ASP A 1 384 ? -7.344 -15.356 1.097 1.00 82.19 384 ASP A CA 1
ATOM 2927 C C . ASP A 1 384 ? -7.694 -14.442 2.281 1.00 82.19 384 ASP A C 1
ATOM 2929 O O . ASP A 1 384 ? -6.788 -13.906 2.930 1.00 82.19 384 ASP A O 1
ATOM 2933 N N . PRO A 1 385 ? -8.983 -14.259 2.624 1.00 84.12 385 PRO A N 1
ATOM 2934 C CA . PRO A 1 385 ? -9.374 -13.551 3.836 1.00 84.12 385 PRO A CA 1
ATOM 2935 C C . PRO A 1 385 ? -8.639 -14.093 5.059 1.00 84.12 385 PRO A C 1
ATOM 2937 O O . PRO A 1 385 ? -8.714 -15.281 5.384 1.00 84.12 385 PRO A O 1
ATOM 2940 N N . TYR A 1 386 ? -7.940 -13.208 5.767 1.00 84.00 386 TYR A N 1
ATOM 2941 C CA . TYR A 1 386 ? -7.177 -13.599 6.938 1.00 84.00 386 TYR A CA 1
ATOM 2942 C C . TYR A 1 386 ? -8.122 -14.215 7.970 1.00 84.00 386 TYR A C 1
ATOM 2944 O O . TYR A 1 386 ? -9.214 -13.705 8.219 1.00 84.00 386 TYR A O 1
ATOM 2952 N N . THR A 1 387 ? -7.699 -15.299 8.615 1.00 76.81 387 THR A N 1
ATOM 2953 C CA . THR A 1 387 ? -8.389 -15.842 9.786 1.00 76.81 387 THR A CA 1
ATOM 2954 C C . THR A 1 387 ? -7.375 -16.045 10.901 1.00 76.81 387 THR A C 1
ATOM 2956 O O . THR A 1 387 ? -6.298 -16.609 10.714 1.00 76.81 387 THR A O 1
ATOM 2959 N N . THR A 1 388 ? -7.720 -15.621 12.114 1.00 66.19 388 THR A N 1
ATOM 2960 C CA . THR A 1 388 ? -6.884 -15.819 13.312 1.00 66.19 388 THR A CA 1
ATOM 2961 C C . THR A 1 388 ? -6.643 -17.301 13.637 1.00 66.19 388 THR A C 1
ATOM 2963 O O . THR A 1 388 ? -5.731 -17.620 14.398 1.00 66.19 388 THR A O 1
ATOM 2966 N N . GLY A 1 389 ? -7.425 -18.213 13.044 1.00 56.25 389 GLY A N 1
ATOM 2967 C CA . GLY A 1 389 ? -7.274 -19.664 13.162 1.00 56.25 389 GLY A CA 1
ATOM 2968 C C . GLY A 1 389 ? -6.257 -20.304 12.205 1.00 56.25 389 GLY A C 1
ATOM 2969 O O . GLY A 1 389 ? -5.692 -21.336 12.566 1.00 56.25 389 GLY A O 1
ATOM 2970 N N . ASN A 1 390 ? -5.967 -19.699 11.044 1.00 47.50 390 ASN A N 1
ATOM 2971 C CA . ASN A 1 390 ? -5.079 -20.285 10.023 1.00 47.50 390 ASN A CA 1
ATOM 2972 C C . ASN A 1 390 ? -3.580 -20.153 10.333 1.00 47.50 390 ASN A C 1
ATOM 2974 O O . ASN A 1 390 ? -2.757 -20.779 9.668 1.00 47.50 390 ASN A O 1
ATOM 2978 N N . ALA A 1 391 ? -3.196 -19.409 11.376 1.00 43.44 391 ALA A N 1
ATOM 2979 C CA . ALA A 1 391 ? -1.794 -19.159 11.730 1.00 43.44 391 ALA A CA 1
ATOM 2980 C C . ALA A 1 391 ? -1.018 -20.396 12.239 1.00 43.44 391 ALA A C 1
ATOM 2982 O O . ALA A 1 391 ? 0.095 -20.283 12.750 1.00 43.44 391 ALA A O 1
ATOM 2983 N N . THR A 1 392 ? -1.575 -21.601 12.140 1.00 45.03 392 THR A N 1
ATOM 2984 C CA . THR A 1 392 ? -0.792 -22.827 12.298 1.00 45.03 392 THR A CA 1
ATOM 2985 C C . THR A 1 392 ? -1.460 -23.936 11.500 1.00 45.03 392 THR A C 1
ATOM 2987 O O . THR A 1 392 ? -2.282 -24.685 12.028 1.00 45.03 392 THR A O 1
ATOM 2990 N N . VAL A 1 393 ? -1.081 -24.066 10.224 1.00 43.75 393 VAL A N 1
ATOM 2991 C CA . VAL A 1 393 ? -1.025 -25.395 9.608 1.00 43.75 393 VAL A CA 1
ATOM 2992 C C . VAL A 1 393 ? -0.181 -26.213 10.570 1.00 43.75 393 VAL A C 1
ATOM 2994 O O . VAL A 1 393 ? 1.007 -25.946 10.751 1.00 43.75 393 VAL A O 1
ATOM 2997 N N . CYS A 1 394 ? -0.828 -27.110 11.302 1.00 47.09 394 CYS A N 1
ATOM 2998 C CA . CYS A 1 394 ? -0.108 -28.106 12.066 1.00 47.09 394 CYS A CA 1
ATOM 2999 C C . CYS A 1 394 ? 0.702 -28.859 11.012 1.00 47.09 394 CYS A C 1
ATOM 3001 O O . CYS A 1 394 ? 0.082 -29.355 10.070 1.00 47.09 394 CYS A O 1
ATOM 3003 N N . PRO A 1 395 ? 2.045 -28.876 11.083 1.00 51.03 395 PRO A N 1
ATOM 3004 C CA . PRO A 1 395 ? 2.818 -29.744 10.210 1.00 51.03 395 PRO A CA 1
ATOM 3005 C C . PRO A 1 395 ? 2.175 -31.132 10.267 1.00 51.03 395 PRO A C 1
ATOM 3007 O O . PRO A 1 395 ? 1.802 -31.561 11.364 1.00 51.03 395 PRO A O 1
ATOM 3010 N N . ASP A 1 396 ? 1.981 -31.793 9.123 1.00 52.25 396 ASP A N 1
ATOM 3011 C CA . ASP A 1 396 ? 1.255 -33.075 9.015 1.00 52.25 396 ASP A CA 1
ATOM 3012 C C . ASP A 1 396 ? 1.813 -34.185 9.948 1.00 52.25 396 ASP A C 1
ATOM 3014 O O . ASP A 1 396 ? 1.229 -35.257 10.100 1.00 52.25 396 ASP A O 1
ATOM 3018 N N . ASP A 1 397 ? 2.949 -33.922 10.590 1.00 51.47 397 ASP A N 1
ATOM 3019 C CA . ASP A 1 397 ? 3.748 -34.750 11.478 1.00 51.47 397 ASP A CA 1
ATOM 3020 C C . ASP A 1 397 ? 3.862 -34.240 12.938 1.00 51.47 397 ASP A C 1
ATOM 3022 O O . ASP A 1 397 ? 4.492 -34.901 13.770 1.00 51.47 397 ASP A O 1
ATOM 3026 N N . ALA A 1 398 ? 3.229 -33.121 13.313 1.00 55.25 398 ALA A N 1
ATOM 3027 C CA . ALA A 1 398 ? 3.198 -32.651 14.701 1.00 55.25 398 ALA A CA 1
ATOM 3028 C C . ALA A 1 398 ? 2.117 -33.387 15.522 1.00 55.25 398 ALA A C 1
ATOM 3030 O O . ALA A 1 398 ? 0.993 -32.915 15.672 1.00 55.25 398 ALA A O 1
ATOM 3031 N N . GLU A 1 399 ? 2.493 -34.520 16.128 1.00 61.44 399 GLU A N 1
ATOM 3032 C CA . GLU A 1 399 ? 1.682 -35.358 17.045 1.00 61.44 399 GLU A CA 1
ATOM 3033 C C . GLU A 1 399 ? 1.068 -34.596 18.254 1.00 61.44 399 GLU A C 1
ATOM 3035 O O . GLU A 1 399 ? 0.277 -35.162 18.999 1.00 61.44 399 GLU A O 1
ATOM 3040 N N . TYR A 1 400 ? 1.396 -33.312 18.451 1.00 54.34 400 TYR A N 1
ATOM 3041 C CA . TYR A 1 400 ? 1.034 -32.494 19.620 1.00 54.34 400 TYR A CA 1
ATOM 3042 C C . TYR A 1 400 ? 0.219 -31.226 19.311 1.00 54.34 400 TYR A C 1
ATOM 3044 O O . TYR A 1 400 ? 0.072 -30.370 20.178 1.00 54.34 400 TYR A O 1
ATOM 3052 N N . CYS A 1 401 ? -0.296 -31.069 18.093 1.00 52.62 401 CYS A N 1
ATOM 3053 C CA . CYS A 1 401 ? -1.166 -29.943 17.748 1.00 52.62 401 CYS A CA 1
ATOM 3054 C C . CYS A 1 401 ? -2.517 -30.454 17.250 1.00 52.62 401 CYS A C 1
ATOM 3056 O O . CYS A 1 401 ? -2.924 -30.144 16.130 1.00 52.62 401 CYS A O 1
ATOM 3058 N N . ASP A 1 402 ? -3.217 -31.269 18.042 1.00 53.62 402 ASP A N 1
ATOM 3059 C CA . ASP A 1 402 ? -4.600 -31.538 17.678 1.00 53.62 402 ASP A CA 1
ATOM 3060 C C . ASP A 1 402 ? -5.418 -30.241 17.853 1.00 53.62 402 ASP A C 1
ATOM 3062 O O . ASP A 1 402 ? -5.174 -29.397 18.719 1.00 53.62 402 ASP A O 1
ATOM 3066 N N . ALA A 1 403 ? -6.381 -30.016 16.963 1.00 53.97 403 ALA A N 1
ATOM 3067 C CA . ALA A 1 403 ? -7.301 -28.891 17.102 1.00 53.97 403 ALA A CA 1
ATOM 3068 C C . ALA A 1 403 ? -8.104 -28.967 18.422 1.00 53.97 403 ALA A C 1
ATOM 3070 O O . ALA A 1 403 ? -8.711 -27.975 18.824 1.00 53.97 403 ALA A O 1
ATOM 3071 N N . GLN A 1 404 ? -8.090 -30.127 19.093 1.00 56.84 404 GLN A N 1
ATOM 3072 C CA . GLN A 1 404 ? -8.737 -30.359 20.373 1.00 56.84 404 GLN A CA 1
ATOM 3073 C C . GLN A 1 404 ? -8.011 -29.619 21.506 1.00 56.84 404 GLN A C 1
ATOM 3075 O O . GLN A 1 404 ? -8.695 -29.044 22.335 1.00 56.84 404 GLN A O 1
ATOM 3080 N N . ASP A 1 405 ? -6.684 -29.479 21.494 1.00 57.81 405 ASP A N 1
ATOM 3081 C CA . ASP A 1 405 ? -5.923 -28.755 22.521 1.00 57.81 405 ASP A CA 1
ATOM 3082 C C . ASP A 1 405 ? -6.229 -27.246 22.514 1.00 57.81 405 ASP A C 1
ATOM 3084 O O . ASP A 1 405 ? -6.298 -26.613 23.570 1.00 57.81 405 ASP A O 1
ATOM 3088 N N . LYS A 1 406 ? -6.486 -26.642 21.342 1.00 55.25 406 LYS A N 1
ATOM 3089 C CA . LYS A 1 406 ? -6.965 -25.243 21.271 1.00 55.25 406 LYS A CA 1
ATOM 3090 C C . LYS A 1 406 ? -8.388 -25.116 21.818 1.00 55.25 406 LYS A C 1
ATOM 3092 O O . LYS A 1 406 ? -8.661 -24.173 22.561 1.00 55.25 406 LYS A O 1
ATOM 3097 N N . VAL A 1 407 ? -9.259 -26.075 21.509 1.00 54.91 407 VAL A N 1
ATOM 3098 C CA . VAL A 1 407 ? -10.623 -26.153 22.056 1.00 54.91 407 VAL A CA 1
ATOM 3099 C C . VAL A 1 407 ? -10.604 -26.363 23.579 1.00 54.91 407 VAL A C 1
ATOM 3101 O O . VAL A 1 407 ? -11.340 -25.697 24.307 1.00 54.91 407 VAL A O 1
ATOM 3104 N N . ASP A 1 408 ? -9.712 -27.217 24.073 1.00 59.28 408 ASP A N 1
ATOM 3105 C CA . ASP A 1 408 ? -9.574 -27.586 25.482 1.00 59.28 408 ASP A CA 1
ATOM 3106 C C . ASP A 1 408 ? -8.896 -26.477 26.303 1.00 59.28 408 ASP A C 1
ATOM 3108 O O . ASP A 1 408 ? -9.133 -26.363 27.508 1.00 59.28 408 ASP A O 1
ATOM 3112 N N . SER A 1 409 ? -8.109 -25.604 25.658 1.00 57.72 409 SER A N 1
ATOM 3113 C CA . SER A 1 409 ? -7.490 -24.442 26.306 1.00 57.72 409 SER A CA 1
ATOM 3114 C C . SER A 1 409 ? -8.507 -23.405 26.809 1.00 57.72 409 SER A C 1
ATOM 3116 O O . SER A 1 409 ? -8.171 -22.584 27.663 1.00 57.72 409 SER A O 1
ATOM 3118 N N . GLY A 1 410 ? -9.750 -23.438 26.305 1.00 58.81 410 GLY A N 1
ATOM 3119 C CA . GLY A 1 410 ? -10.844 -22.566 26.745 1.00 58.81 410 GLY A CA 1
ATOM 3120 C C . GLY A 1 410 ? -10.655 -21.078 26.428 1.00 58.81 410 GLY A C 1
ATOM 3121 O O . GLY A 1 410 ? -11.453 -20.259 26.890 1.00 58.81 410 GLY A O 1
ATOM 3122 N N . TYR A 1 411 ? -9.625 -20.709 25.660 1.00 57.53 411 TYR A N 1
ATOM 3123 C CA . TYR A 1 411 ? -9.415 -19.330 25.234 1.00 57.53 411 TYR A CA 1
ATOM 3124 C C . TYR A 1 411 ? -10.374 -18.990 24.088 1.00 57.53 411 TYR A C 1
ATOM 3126 O O . TYR A 1 411 ? -10.367 -19.685 23.069 1.00 57.53 411 TYR A O 1
ATOM 3134 N N . PRO A 1 412 ? -11.198 -17.933 24.215 1.00 57.88 412 PRO A N 1
ATOM 3135 C CA . PRO A 1 412 ? -12.030 -17.485 23.110 1.00 57.88 412 PRO A CA 1
ATOM 3136 C C . PRO A 1 412 ? -11.117 -17.053 21.960 1.00 57.88 412 PRO A C 1
ATOM 3138 O O . PRO A 1 412 ? -10.329 -16.122 22.098 1.00 57.88 412 PRO A O 1
ATOM 3141 N N . THR A 1 413 ? -11.194 -17.748 20.829 1.00 63.94 413 THR A N 1
ATOM 3142 C CA . THR A 1 413 ? -10.488 -17.343 19.612 1.00 63.94 413 THR A CA 1
ATOM 3143 C C . THR A 1 413 ? -11.444 -16.593 18.711 1.00 63.94 413 THR A C 1
ATOM 3145 O O . THR A 1 413 ? -12.546 -17.071 18.443 1.00 63.94 413 THR A O 1
ATOM 3148 N N . TRP A 1 414 ? -10.996 -15.460 18.187 1.00 74.12 414 TRP A N 1
ATOM 3149 C CA . TRP A 1 414 ? -11.701 -14.764 17.123 1.00 74.12 414 TRP A CA 1
ATOM 3150 C C . TRP A 1 414 ? -11.917 -15.683 15.909 1.00 74.12 414 TRP A C 1
ATOM 3152 O O . TRP A 1 414 ? -10.990 -16.380 15.490 1.00 74.12 414 TRP A O 1
ATOM 3162 N N . ASN A 1 415 ? -13.134 -15.702 15.367 1.00 71.75 415 ASN A N 1
ATOM 3163 C CA . ASN A 1 415 ? -13.551 -16.620 14.302 1.00 71.75 415 ASN A CA 1
ATOM 3164 C C . ASN A 1 415 ? -14.231 -15.929 13.111 1.00 71.75 415 ASN A C 1
ATOM 3166 O O . ASN A 1 415 ? -14.750 -16.615 12.237 1.00 71.75 415 ASN A O 1
ATOM 3170 N N . PHE A 1 416 ? -14.209 -14.597 13.051 1.00 76.81 416 PHE A N 1
ATOM 3171 C CA . PHE A 1 416 ? -14.692 -13.874 11.879 1.00 76.81 416 PHE A CA 1
ATOM 3172 C C . PHE A 1 416 ? -13.540 -13.731 10.870 1.00 76.81 416 PHE A C 1
ATOM 3174 O O . PHE A 1 416 ? -12.474 -13.230 11.259 1.00 76.81 416 PHE A O 1
ATOM 3181 N N . PRO A 1 417 ? -13.713 -14.177 9.612 1.00 80.56 417 PRO A N 1
ATOM 3182 C CA . PRO A 1 417 ? -12.791 -13.849 8.537 1.00 80.56 417 PRO A CA 1
ATOM 3183 C C . PRO A 1 417 ? -12.761 -12.339 8.315 1.00 80.56 417 PRO A C 1
ATOM 3185 O O . PRO A 1 417 ? -13.669 -11.602 8.703 1.00 80.56 417 PRO A O 1
ATOM 3188 N N . TYR A 1 418 ? -11.669 -11.885 7.719 1.00 84.81 418 TYR A N 1
ATOM 3189 C CA . TYR A 1 418 ? -11.435 -10.474 7.459 1.00 84.81 418 TYR A CA 1
ATOM 3190 C C . TYR A 1 418 ? -11.631 -10.126 5.972 1.00 84.81 418 TYR A C 1
ATOM 3192 O O . TYR A 1 418 ? -10.844 -9.385 5.384 1.00 84.81 418 TYR A O 1
ATOM 3200 N N . ASP A 1 419 ? -12.674 -10.670 5.352 1.00 77.69 419 ASP A N 1
ATOM 3201 C CA . ASP A 1 419 ? -13.026 -10.432 3.948 1.00 77.69 419 ASP A CA 1
ATOM 3202 C C . ASP A 1 419 ? -13.635 -9.035 3.745 1.00 77.69 419 ASP A C 1
ATOM 3204 O O . ASP A 1 419 ? -13.075 -8.197 3.032 1.00 77.69 419 ASP A O 1
ATOM 3208 N N . HIS A 1 420 ? -14.738 -8.760 4.444 1.00 84.62 420 HIS A N 1
ATOM 3209 C CA . HIS A 1 420 ? -15.511 -7.531 4.355 1.00 84.62 420 HIS A CA 1
ATOM 3210 C C . HIS A 1 420 ? -16.025 -7.145 5.737 1.00 84.62 420 HIS A C 1
ATOM 3212 O O . HIS A 1 420 ? -17.019 -7.667 6.245 1.00 84.62 420 HIS A O 1
ATOM 3218 N N . TYR A 1 421 ? -15.339 -6.191 6.351 1.00 92.88 421 TYR A N 1
ATOM 3219 C CA . TYR A 1 421 ? -15.742 -5.626 7.629 1.00 92.88 421 TYR A CA 1
ATOM 3220 C C . TYR A 1 421 ? -15.694 -4.105 7.567 1.00 92.88 421 TYR A C 1
ATOM 3222 O O . TYR A 1 421 ? -15.059 -3.506 6.694 1.00 92.88 421 TYR A O 1
ATOM 3230 N N . TRP A 1 422 ? -16.392 -3.462 8.495 1.00 96.44 422 TRP A N 1
ATOM 3231 C CA . TRP A 1 422 ? -16.404 -2.010 8.588 1.00 96.44 422 TRP A CA 1
ATOM 3232 C C . TRP A 1 422 ? -15.521 -1.556 9.726 1.00 96.44 422 TRP A C 1
ATOM 3234 O O . TRP A 1 422 ? -15.398 -2.224 10.746 1.00 96.44 422 TRP A O 1
ATOM 3244 N N . GLY A 1 423 ? -14.913 -0.396 9.564 1.00 96.38 423 GLY A N 1
ATOM 3245 C CA . GLY A 1 423 ? -14.114 0.240 10.594 1.00 96.38 423 GLY A CA 1
ATOM 3246 C C . GLY A 1 423 ? -14.588 1.658 10.796 1.00 96.38 423 GLY A C 1
ATOM 3247 O O . GLY A 1 423 ? -14.970 2.349 9.855 1.00 96.38 423 GLY A O 1
ATOM 3248 N N . PHE A 1 424 ? -14.574 2.066 12.049 1.00 97.19 424 PHE A N 1
ATOM 3249 C CA . PHE A 1 424 ? -14.999 3.364 12.516 1.00 97.19 424 PHE A CA 1
ATOM 3250 C C . PHE A 1 424 ? -13.866 3.921 13.359 1.00 97.19 424 PHE A C 1
ATOM 3252 O O . PHE A 1 424 ? -13.519 3.367 14.404 1.00 97.19 424 PHE A O 1
ATOM 3259 N N . ILE A 1 425 ? -13.254 4.991 12.867 1.00 96.50 425 ILE A N 1
ATOM 3260 C CA . ILE A 1 425 ? -12.031 5.562 13.416 1.00 96.50 425 ILE A CA 1
ATOM 3261 C C . ILE A 1 425 ? -12.304 6.987 13.867 1.00 96.50 425 ILE A C 1
ATOM 3263 O O . ILE A 1 425 ? -12.744 7.832 13.090 1.00 96.50 425 ILE A O 1
ATOM 3267 N N . ARG A 1 426 ? -11.986 7.256 15.128 1.00 94.81 426 ARG A N 1
ATOM 3268 C CA . ARG A 1 426 ? -11.934 8.597 15.698 1.00 94.81 426 ARG A CA 1
ATOM 3269 C C . ARG A 1 426 ? -10.479 8.965 15.933 1.00 94.81 426 ARG A C 1
ATOM 3271 O O . ARG A 1 426 ? -9.775 8.257 16.656 1.00 94.81 426 ARG A O 1
ATOM 3278 N N . MET A 1 427 ? -10.045 10.082 15.361 1.00 94.94 427 MET A N 1
ATOM 3279 C CA . MET A 1 427 ? -8.729 10.662 15.616 1.00 94.94 427 MET A CA 1
ATOM 3280 C C . MET A 1 427 ? -8.871 12.088 16.117 1.00 94.94 427 MET A C 1
ATOM 3282 O O . MET A 1 427 ? -9.657 12.869 15.584 1.00 94.94 427 MET A O 1
ATOM 3286 N N . LYS A 1 428 ? -8.078 12.431 17.126 1.00 94.44 428 LYS A N 1
ATOM 3287 C CA . LYS A 1 428 ? -7.982 13.789 17.661 1.00 94.44 428 LYS A CA 1
ATOM 3288 C C . LYS A 1 428 ? -6.520 14.146 17.826 1.00 94.44 428 LYS A C 1
ATOM 3290 O O . LYS A 1 428 ? -5.746 13.340 18.353 1.00 94.44 428 LYS A O 1
ATOM 3295 N N . ILE A 1 429 ? -6.171 15.356 17.417 1.00 94.81 429 ILE A N 1
ATOM 3296 C CA . ILE A 1 429 ? -4.862 15.921 17.699 1.00 94.81 429 ILE A CA 1
ATOM 3297 C C . ILE A 1 429 ? -4.953 16.682 19.022 1.00 94.81 429 ILE A C 1
ATOM 3299 O O . ILE A 1 429 ? -5.804 17.549 19.210 1.00 94.81 429 ILE A O 1
ATOM 3303 N N . VAL A 1 430 ? -4.092 16.328 19.972 1.00 92.31 430 VAL A N 1
ATOM 3304 C CA . VAL A 1 430 ? -3.984 17.009 21.267 1.00 92.31 430 VAL A CA 1
ATOM 3305 C C . VAL A 1 430 ? -2.532 17.413 21.455 1.00 92.31 430 VAL A C 1
ATOM 3307 O O . VAL A 1 430 ? -1.683 16.575 21.758 1.00 92.31 430 VAL A O 1
ATOM 3310 N N . ASP A 1 431 ? -2.255 18.699 21.250 1.00 91.06 431 ASP A N 1
ATOM 3311 C CA . ASP A 1 431 ? -0.906 19.264 21.238 1.00 91.06 431 ASP A CA 1
ATOM 3312 C C . ASP A 1 431 ? -0.001 18.537 20.220 1.00 91.06 431 ASP A C 1
ATOM 3314 O O . ASP A 1 431 ? -0.233 18.583 19.010 1.00 91.06 431 ASP A O 1
ATOM 3318 N N . ASN A 1 432 ? 1.009 17.824 20.717 1.00 95.56 432 ASN A N 1
ATOM 3319 C CA . ASN A 1 432 ? 1.961 17.055 19.931 1.00 95.56 432 ASN A CA 1
ATOM 3320 C C . ASN A 1 432 ? 1.585 15.562 19.824 1.00 95.56 432 ASN A C 1
ATOM 3322 O O . ASN A 1 432 ? 2.444 14.732 19.526 1.00 95.56 432 ASN A O 1
ATOM 3326 N N . LYS A 1 433 ? 0.335 15.191 20.130 1.00 95.62 433 LYS A N 1
ATOM 3327 C CA . LYS A 1 433 ? -0.131 13.796 20.179 1.00 95.62 433 LYS A CA 1
ATOM 3328 C C . LYS A 1 433 ? -1.272 13.536 19.212 1.00 95.62 433 LYS A C 1
ATOM 3330 O O . LYS A 1 433 ? -2.211 14.323 19.127 1.00 95.62 433 LYS A O 1
ATOM 3335 N N . LEU A 1 434 ? -1.224 12.374 18.574 1.00 95.50 434 LEU A N 1
ATOM 3336 C CA . LEU A 1 434 ? -2.347 11.767 17.875 1.00 95.50 434 LEU A CA 1
ATOM 3337 C C . LEU A 1 434 ? -2.996 10.753 18.815 1.00 95.50 434 LEU A C 1
ATOM 3339 O O . LEU A 1 434 ? -2.341 9.810 19.259 1.00 95.50 434 LEU A O 1
ATOM 3343 N N . VAL A 1 435 ? -4.278 10.946 19.112 1.00 93.69 435 VAL A N 1
ATOM 3344 C CA . VAL A 1 435 ? -5.083 9.984 19.869 1.00 93.69 435 VAL A CA 1
ATOM 3345 C C . VAL A 1 435 ? -6.039 9.298 18.907 1.00 93.69 435 VAL A C 1
ATOM 3347 O O . VAL A 1 435 ? -6.883 9.971 18.314 1.00 93.69 435 VAL A O 1
ATOM 3350 N N . GLN A 1 436 ? -5.928 7.976 18.773 1.00 94.12 436 GLN A N 1
ATOM 3351 C CA . GLN A 1 436 ? -6.726 7.192 17.827 1.00 94.12 436 GLN A CA 1
ATOM 3352 C C . GLN A 1 436 ? -7.513 6.084 18.531 1.00 94.12 436 GLN A C 1
ATOM 3354 O O . GLN A 1 436 ? -6.966 5.308 19.324 1.00 94.12 436 GLN A O 1
ATOM 3359 N N . ARG A 1 437 ? -8.806 5.994 18.215 1.00 92.81 437 ARG A N 1
ATOM 3360 C CA . ARG A 1 437 ? -9.735 4.966 18.700 1.00 92.81 437 ARG A CA 1
ATOM 3361 C C . ARG A 1 437 ? -10.471 4.355 17.522 1.00 92.81 437 ARG A C 1
ATOM 3363 O O . ARG A 1 437 ? -11.074 5.083 16.736 1.00 92.81 437 ARG A O 1
ATOM 3370 N N . ASN A 1 438 ? -10.430 3.035 17.425 1.00 94.62 438 ASN A N 1
ATOM 3371 C CA . ASN A 1 438 ? -11.039 2.295 16.333 1.00 94.62 438 ASN A CA 1
ATOM 3372 C C . ASN A 1 438 ? -12.047 1.296 16.900 1.00 94.62 438 ASN A C 1
ATOM 3374 O O . ASN A 1 438 ? -11.744 0.602 17.871 1.00 94.62 438 ASN A O 1
ATOM 3378 N N . VAL A 1 439 ? -13.194 1.162 16.241 1.00 94.38 439 VAL A N 1
ATOM 3379 C CA . VAL A 1 439 ? -14.061 -0.015 16.357 1.00 94.38 439 VAL A CA 1
ATOM 3380 C C . VAL A 1 439 ? -14.247 -0.626 14.978 1.00 94.38 439 VAL A C 1
ATOM 3382 O O . VAL A 1 439 ? -14.484 0.081 14.002 1.00 94.38 439 VAL A O 1
ATOM 3385 N N . PHE A 1 440 ? -14.100 -1.939 14.896 1.00 95.06 440 PHE A N 1
ATOM 3386 C CA . PHE A 1 440 ? -14.297 -2.726 13.693 1.00 95.06 440 PHE A CA 1
ATOM 3387 C C . PHE A 1 440 ? -15.524 -3.605 13.878 1.00 95.06 440 PHE A C 1
ATOM 3389 O O . PHE A 1 440 ? -15.596 -4.329 14.868 1.00 95.06 440 PHE A O 1
ATOM 3396 N N . VAL A 1 441 ? -16.461 -3.533 12.939 1.00 94.81 441 VAL A N 1
ATOM 3397 C CA . VAL A 1 441 ? -17.735 -4.251 12.942 1.00 94.81 441 VAL A CA 1
ATOM 3398 C C . VAL A 1 441 ? -17.676 -5.354 11.897 1.00 94.81 441 VAL A C 1
ATOM 3400 O O . VAL A 1 441 ? -17.445 -5.082 10.719 1.00 94.81 441 VAL A O 1
ATOM 3403 N N . TYR A 1 442 ? -17.909 -6.586 12.331 1.00 92.69 442 TYR A N 1
ATOM 3404 C CA . TYR A 1 442 ? -17.846 -7.775 11.492 1.00 92.69 442 TYR A CA 1
ATOM 3405 C C . TYR A 1 442 ? -19.252 -8.346 11.326 1.00 92.69 442 TYR A C 1
ATOM 3407 O O . TYR A 1 442 ? -19.920 -8.580 12.338 1.00 92.69 442 TYR A O 1
ATOM 3415 N N . PRO A 1 443 ? -19.718 -8.570 10.087 1.00 91.50 443 PRO A N 1
ATOM 3416 C CA . PRO A 1 443 ? -21.047 -9.111 9.844 1.00 91.50 443 PRO A CA 1
ATOM 3417 C C . PRO A 1 443 ? -21.180 -10.565 10.324 1.00 91.50 443 PRO A C 1
ATOM 3419 O O . PRO A 1 443 ? -20.169 -11.262 10.496 1.00 91.50 443 PRO A O 1
ATOM 3422 N N . PRO A 1 444 ? -22.423 -11.055 10.507 1.00 87.62 444 PRO A N 1
ATOM 3423 C CA . PRO A 1 444 ? -22.676 -12.464 10.747 1.00 87.62 444 PRO A CA 1
ATOM 3424 C C . PRO A 1 444 ? -22.120 -13.271 9.577 1.00 87.62 444 PRO A C 1
ATOM 3426 O O . PRO A 1 444 ? -22.296 -12.909 8.415 1.00 87.62 444 PRO A O 1
ATOM 3429 N N . GLN A 1 445 ? -21.449 -14.364 9.900 1.00 82.31 445 GLN A N 1
ATOM 3430 C CA . GLN A 1 445 ? -20.852 -15.247 8.908 1.00 82.31 445 GLN A CA 1
ATOM 3431 C C . GLN A 1 445 ? -21.862 -16.275 8.406 1.00 82.31 445 GLN A C 1
ATOM 3433 O O . GLN A 1 445 ? -22.881 -16.517 9.053 1.00 82.31 445 GLN A O 1
ATOM 3438 N N . ASP A 1 446 ? -21.579 -16.912 7.272 1.00 81.38 446 ASP A N 1
ATOM 3439 C CA . ASP A 1 446 ? -22.343 -18.096 6.889 1.00 81.38 446 ASP A CA 1
ATOM 3440 C C . ASP A 1 446 ? -22.115 -19.208 7.937 1.00 81.38 446 ASP A C 1
ATOM 3442 O O . ASP A 1 446 ? -20.967 -19.447 8.337 1.00 81.38 446 ASP A O 1
ATOM 3446 N N . PRO A 1 447 ? -23.168 -19.906 8.406 1.00 78.38 447 PRO A N 1
ATOM 3447 C CA . PRO A 1 447 ? -23.017 -20.984 9.379 1.00 78.38 447 PRO A CA 1
ATOM 3448 C C . PRO A 1 447 ? -21.990 -22.049 8.970 1.00 78.38 447 PRO A C 1
ATOM 3450 O O . PRO A 1 447 ? -21.296 -22.578 9.835 1.00 78.38 447 PRO A O 1
ATOM 3453 N N . SER A 1 448 ? -21.831 -22.335 7.672 1.00 75.50 448 SER A N 1
ATOM 3454 C CA . SER A 1 448 ? -20.835 -23.298 7.185 1.00 75.50 448 SER A CA 1
ATOM 3455 C C . SER A 1 448 ? -19.392 -22.810 7.365 1.00 75.50 448 SER A C 1
ATOM 3457 O O . SER A 1 448 ? -18.518 -23.611 7.699 1.00 75.50 448 SER A O 1
ATOM 3459 N N . THR A 1 449 ? -19.139 -21.503 7.252 1.00 69.75 449 THR A N 1
ATOM 3460 C CA . THR A 1 449 ? -17.841 -20.882 7.571 1.00 69.75 449 THR A CA 1
ATOM 3461 C C . THR A 1 449 ? -17.531 -21.016 9.065 1.00 69.75 449 THR A C 1
ATOM 3463 O O . THR A 1 449 ? -16.404 -21.320 9.469 1.00 69.75 449 THR A O 1
ATOM 3466 N N . CYS A 1 450 ? -18.557 -20.881 9.907 1.00 67.44 450 CYS A N 1
ATOM 3467 C CA . CYS A 1 450 ? -18.435 -21.089 11.348 1.00 67.44 450 CYS A CA 1
ATOM 3468 C C . CYS A 1 450 ? -18.192 -22.557 11.711 1.00 67.44 450 CYS A C 1
ATOM 3470 O O . CYS A 1 450 ? -17.388 -22.830 12.592 1.00 67.44 450 CYS A O 1
ATOM 3472 N N . GLU A 1 451 ? -18.820 -23.513 11.024 1.00 64.62 451 GLU A N 1
ATOM 3473 C CA . GLU A 1 451 ? -18.576 -24.946 11.244 1.00 64.62 451 GLU A CA 1
ATOM 3474 C C . GLU A 1 451 ? -17.157 -25.374 10.826 1.00 64.62 451 GLU A C 1
ATOM 3476 O O . GLU A 1 451 ? -16.539 -26.217 11.484 1.00 64.62 451 GLU A O 1
ATOM 3481 N N . GLN A 1 452 ? -16.620 -24.784 9.751 1.00 57.41 452 GLN A N 1
ATOM 3482 C CA . GLN A 1 452 ? -15.256 -25.050 9.278 1.00 57.41 452 GLN A CA 1
ATOM 3483 C C . GLN A 1 452 ? -14.192 -24.490 10.223 1.00 57.41 452 GLN A C 1
ATOM 3485 O O . GLN A 1 452 ? -13.174 -25.147 10.468 1.00 57.41 452 GLN A O 1
ATOM 3490 N N . SER A 1 453 ? -14.448 -23.329 10.832 1.00 56.44 453 SER A N 1
ATOM 3491 C CA . SER A 1 453 ? -13.680 -22.878 11.989 1.00 56.44 453 SER A CA 1
ATOM 3492 C C . SER A 1 453 ? -14.084 -23.719 13.206 1.00 56.44 453 SER A C 1
ATOM 3494 O O . SER A 1 453 ? -14.890 -23.315 14.033 1.00 56.44 453 SER A O 1
ATOM 3496 N N . LYS A 1 454 ? -13.516 -24.925 13.343 1.00 50.56 454 LYS A N 1
ATOM 3497 C CA . LYS A 1 454 ? -13.801 -25.913 14.416 1.00 50.56 454 LYS A CA 1
ATOM 3498 C C . LYS A 1 454 ? -13.801 -25.366 15.864 1.00 50.56 454 LYS A C 1
ATOM 3500 O O . LYS A 1 454 ? -14.192 -26.082 16.783 1.00 50.56 454 LYS A O 1
ATOM 3505 N N . ASN A 1 455 ? -13.421 -24.108 16.069 1.00 50.91 455 ASN A N 1
ATOM 3506 C CA . ASN A 1 455 ? -13.516 -23.353 17.314 1.00 50.91 455 ASN A CA 1
ATOM 3507 C C . ASN A 1 455 ? -14.921 -22.787 17.624 1.00 50.91 455 ASN A C 1
ATOM 3509 O O . ASN A 1 455 ? -15.145 -22.363 18.754 1.00 50.91 455 ASN A O 1
ATOM 3513 N N . ALA A 1 456 ? -15.884 -22.781 16.692 1.00 45.25 456 ALA A N 1
ATOM 3514 C CA . ALA A 1 456 ? -17.209 -22.185 16.931 1.00 45.25 456 ALA A CA 1
ATOM 3515 C C . ALA A 1 456 ? -18.100 -22.981 17.910 1.00 45.25 456 ALA A C 1
ATOM 3517 O O . ALA A 1 456 ? -19.028 -22.427 18.497 1.00 45.25 456 ALA A O 1
ATOM 3518 N N . THR A 1 457 ? -17.828 -24.274 18.122 1.00 40.88 457 THR A N 1
ATOM 3519 C CA . THR A 1 457 ? -18.732 -25.161 18.884 1.00 40.88 457 THR A CA 1
ATOM 3520 C C . THR A 1 457 ? -18.438 -25.247 20.384 1.00 40.88 457 THR A C 1
ATOM 3522 O O . THR A 1 457 ? -19.253 -25.783 21.135 1.00 40.88 457 THR A O 1
ATOM 3525 N N . ALA A 1 458 ? -17.310 -24.713 20.854 1.00 42.50 458 ALA A N 1
ATOM 3526 C CA . ALA A 1 458 ? -16.961 -24.699 22.273 1.00 42.50 458 ALA A CA 1
ATOM 3527 C C . ALA A 1 458 ? -17.222 -23.315 22.869 1.00 42.50 458 ALA A C 1
ATOM 3529 O O . ALA A 1 458 ? -16.316 -22.627 23.333 1.00 42.50 458 ALA A O 1
ATOM 3530 N N . GLY A 1 459 ? -18.491 -22.897 22.848 1.00 42.19 459 GLY A N 1
ATOM 3531 C CA . GLY A 1 459 ? -18.925 -21.757 23.641 1.00 42.19 459 GLY A CA 1
ATOM 3532 C C . GLY A 1 459 ? -18.516 -21.994 25.090 1.00 42.19 459 GLY A C 1
ATOM 3533 O O . GLY A 1 459 ? -19.003 -22.929 25.732 1.00 42.19 459 GLY A O 1
ATOM 3534 N N . HIS A 1 460 ? -17.607 -21.168 25.608 1.00 43.88 460 HIS A N 1
ATOM 3535 C CA . HIS A 1 460 ? -17.354 -21.128 27.037 1.00 43.88 460 HIS A CA 1
ATOM 3536 C C . HIS A 1 460 ? -18.716 -20.871 27.705 1.00 43.88 460 HIS A C 1
ATOM 3538 O O . HIS A 1 460 ? -19.327 -19.833 27.442 1.00 43.88 460 HIS A O 1
ATOM 3544 N N . PRO A 1 461 ? -19.238 -21.771 28.559 1.00 48.88 461 PRO A N 1
ATOM 3545 C CA . PRO A 1 461 ? -20.641 -21.752 28.995 1.00 48.88 461 PRO A CA 1
ATOM 3546 C C . PRO A 1 461 ? -21.040 -20.536 29.856 1.00 48.88 461 PRO A C 1
ATOM 3548 O O . PRO A 1 461 ? -22.166 -20.460 30.339 1.00 48.88 461 PRO A O 1
ATOM 3551 N N . SER A 1 462 ? -20.136 -19.575 30.053 1.00 50.44 462 SER A N 1
ATOM 3552 C CA . SER A 1 462 ? -20.371 -18.319 30.775 1.00 50.44 462 SER A CA 1
ATOM 3553 C C . SER A 1 462 ? -20.152 -17.054 29.932 1.00 50.44 462 SER A C 1
ATOM 3555 O O . SER A 1 462 ? -20.165 -15.960 30.488 1.00 50.44 462 SER A O 1
ATOM 3557 N N . ASN A 1 463 ? -19.916 -17.185 28.625 1.00 49.62 463 ASN A N 1
ATOM 3558 C CA . ASN A 1 463 ? -19.623 -16.089 27.705 1.00 49.62 463 ASN A CA 1
ATOM 3559 C C . ASN A 1 463 ? -20.340 -16.379 26.374 1.00 49.62 463 ASN A C 1
ATOM 3561 O O . ASN A 1 463 ? -19.823 -17.089 25.521 1.00 49.62 463 ASN A O 1
ATOM 3565 N N . THR A 1 464 ? -21.559 -15.864 26.226 1.00 54.34 464 THR A N 1
ATOM 3566 C CA . THR A 1 464 ? -22.377 -15.962 25.006 1.00 54.34 464 THR A CA 1
ATOM 3567 C C . THR A 1 464 ? -22.176 -14.766 24.065 1.00 54.34 464 THR A C 1
ATOM 3569 O O . THR A 1 464 ? -23.088 -14.445 23.311 1.00 54.34 464 THR A O 1
ATOM 3572 N N . ARG A 1 465 ? -21.038 -14.058 24.138 1.00 62.25 465 ARG A N 1
ATOM 3573 C CA . ARG A 1 465 ? -20.790 -12.872 23.300 1.00 62.25 465 ARG A CA 1
ATOM 3574 C C . ARG A 1 465 ? -20.305 -13.319 21.916 1.00 62.25 465 ARG A C 1
ATOM 3576 O O . ARG A 1 465 ? -19.207 -13.857 21.798 1.00 62.25 465 ARG A O 1
ATOM 3583 N N . GLY A 1 466 ? -21.136 -13.102 20.902 1.00 60.44 466 GLY A N 1
ATOM 3584 C CA . GLY A 1 466 ? -20.906 -13.405 19.492 1.00 60.44 466 GLY A CA 1
ATOM 3585 C C . GLY A 1 466 ? -21.051 -14.889 19.172 1.00 60.44 466 GLY A C 1
ATOM 3586 O O . GLY A 1 466 ? -20.102 -15.656 19.310 1.00 60.44 466 GLY A O 1
ATOM 3587 N N . SER A 1 467 ? -22.226 -15.314 18.705 1.00 66.50 467 SER A N 1
ATOM 3588 C CA . SER A 1 467 ? -22.392 -16.639 18.102 1.00 66.50 467 SER A CA 1
ATOM 3589 C C . SER A 1 467 ? -22.140 -16.522 16.602 1.00 66.50 467 SER A C 1
ATOM 3591 O O . SER A 1 467 ? -22.999 -16.056 15.852 1.00 66.50 467 SER A O 1
ATOM 3593 N N . CYS A 1 468 ? -20.955 -16.950 16.156 1.00 66.31 468 CYS A N 1
ATOM 3594 C CA . CYS A 1 468 ? -20.644 -17.021 14.727 1.00 66.31 468 CYS A CA 1
ATOM 3595 C C . CYS A 1 468 ? -21.773 -17.748 13.989 1.00 66.31 468 CYS A C 1
ATOM 3597 O O . CYS A 1 468 ? -22.219 -18.813 14.419 1.00 66.31 468 CYS A O 1
ATOM 3599 N N . GLY A 1 469 ? -22.247 -17.150 12.897 1.00 66.00 469 GLY A N 1
ATOM 3600 C CA . GLY A 1 469 ? -23.336 -17.701 12.094 1.00 66.00 469 GLY A CA 1
ATOM 3601 C C . GLY A 1 469 ? -24.714 -17.142 12.439 1.00 66.00 469 GLY A C 1
ATOM 3602 O O . GLY A 1 469 ? -25.672 -17.398 11.715 1.00 66.00 469 GLY A O 1
ATOM 3603 N N . ILE A 1 470 ? -24.836 -16.399 13.546 1.00 79.31 470 ILE A N 1
ATOM 3604 C CA . ILE A 1 470 ? -26.118 -15.883 14.052 1.00 79.31 470 ILE A CA 1
ATOM 3605 C C . ILE A 1 470 ? -26.095 -14.353 14.124 1.00 79.31 470 ILE A C 1
ATOM 3607 O O . ILE A 1 470 ? -26.990 -13.686 13.604 1.00 79.31 470 ILE A O 1
ATOM 3611 N N . ASN A 1 471 ? -25.063 -13.794 14.744 1.00 85.75 471 ASN A N 1
ATOM 3612 C CA . ASN A 1 471 ? -24.857 -12.363 14.932 1.00 85.75 471 ASN A CA 1
ATOM 3613 C C . ASN A 1 471 ? -23.431 -11.971 14.534 1.00 85.75 471 ASN A C 1
ATOM 3615 O O . ASN A 1 471 ? -22.526 -12.810 14.491 1.00 85.75 471 ASN A O 1
ATOM 3619 N N . GLY A 1 472 ? -23.250 -10.696 14.198 1.00 90.31 472 GLY A N 1
ATOM 3620 C CA . GLY A 1 472 ? -21.929 -10.131 13.972 1.00 90.31 472 GLY A CA 1
ATOM 3621 C C . GLY A 1 472 ? -21.193 -9.873 15.291 1.00 90.31 472 GLY A C 1
ATOM 3622 O O . GLY A 1 472 ? -21.676 -10.217 16.372 1.00 90.31 472 GLY A O 1
ATOM 3623 N N . ASN A 1 473 ? -20.020 -9.246 15.215 1.00 90.31 473 ASN A N 1
ATOM 3624 C CA . ASN A 1 473 ? -19.225 -8.916 16.399 1.00 90.31 473 ASN A CA 1
ATOM 3625 C C . ASN A 1 473 ? -18.381 -7.646 16.215 1.00 90.31 473 ASN A C 1
ATOM 3627 O O . ASN A 1 473 ? -18.258 -7.132 15.103 1.00 90.31 473 ASN A O 1
ATOM 3631 N N . GLU A 1 474 ? -17.769 -7.156 17.295 1.00 91.69 474 GLU A N 1
ATOM 3632 C CA . GLU A 1 474 ? -16.916 -5.969 17.273 1.00 91.69 474 GLU A CA 1
ATOM 3633 C C . GLU A 1 474 ? -15.542 -6.179 17.908 1.00 91.69 474 GLU A C 1
ATOM 3635 O O . GLU A 1 474 ? -15.407 -6.782 18.977 1.00 91.69 474 GLU A O 1
ATOM 3640 N N . LYS A 1 475 ? -14.528 -5.572 17.281 1.00 89.88 475 LYS A N 1
ATOM 3641 C CA . LYS A 1 475 ? -13.185 -5.403 17.847 1.00 89.88 475 LYS A CA 1
ATOM 3642 C C . LYS A 1 475 ? -12.856 -3.945 18.065 1.00 89.88 475 LYS A C 1
ATOM 3644 O O . LYS A 1 475 ? -13.122 -3.122 17.196 1.00 89.88 475 LYS A O 1
ATOM 3649 N N . VAL A 1 476 ? -12.191 -3.641 19.171 1.00 90.44 476 VAL A N 1
ATOM 3650 C CA . VAL A 1 476 ? -11.692 -2.295 19.453 1.00 90.44 476 VAL A CA 1
ATOM 3651 C C . VAL A 1 476 ? -10.170 -2.232 19.462 1.00 90.44 476 VAL A C 1
ATOM 3653 O O . VAL A 1 476 ? -9.497 -3.173 19.875 1.00 90.44 476 VAL A O 1
ATOM 3656 N N . PHE A 1 477 ? -9.613 -1.104 19.018 1.00 89.00 477 PHE A N 1
ATOM 3657 C CA . PHE A 1 477 ? -8.165 -0.908 18.905 1.00 89.00 477 PHE A CA 1
ATOM 3658 C C . PHE A 1 477 ? -7.758 0.544 19.200 1.00 89.00 477 PHE A C 1
ATOM 3660 O O . PHE A 1 477 ? -8.451 1.484 18.810 1.00 89.00 477 PHE A O 1
ATOM 3667 N N . LYS A 1 478 ? -6.626 0.729 19.893 1.00 89.88 478 LYS A N 1
ATOM 3668 C CA . LYS A 1 478 ? -6.047 2.044 20.220 1.00 89.88 478 LYS A CA 1
ATOM 3669 C C . LYS A 1 478 ? -4.682 2.187 19.549 1.00 89.88 478 LYS A C 1
ATOM 3671 O O . LYS A 1 478 ? -3.895 1.249 19.589 1.00 89.88 478 LYS A O 1
ATOM 3676 N N . ALA A 1 479 ? -4.389 3.366 19.007 1.00 91.31 479 ALA A N 1
ATOM 3677 C CA . ALA A 1 479 ? -3.077 3.687 18.434 1.00 91.31 479 ALA A CA 1
ATOM 3678 C C . ALA A 1 479 ? -2.676 5.127 18.755 1.00 91.31 479 ALA A C 1
ATOM 3680 O O . ALA A 1 479 ? -2.706 6.011 17.903 1.00 91.31 479 ALA A O 1
ATOM 3681 N N . ASP A 1 480 ? -2.313 5.365 20.012 1.00 93.12 480 ASP A N 1
ATOM 3682 C CA . ASP A 1 480 ? -1.834 6.679 20.427 1.00 93.12 480 ASP A CA 1
ATOM 3683 C C . ASP A 1 480 ? -0.361 6.841 20.049 1.00 93.12 480 ASP A C 1
ATOM 3685 O O . ASP A 1 480 ? 0.475 5.988 20.358 1.00 93.12 480 ASP A O 1
ATOM 3689 N N . GLN A 1 481 ? -0.042 7.959 19.403 1.00 95.69 481 GLN A N 1
ATOM 3690 C CA . GLN A 1 481 ? 1.320 8.319 19.024 1.00 95.69 481 GLN A CA 1
ATOM 3691 C C . GLN A 1 481 ? 1.624 9.760 19.442 1.00 95.69 481 GLN A C 1
ATOM 3693 O O . GLN A 1 481 ? 0.736 10.577 19.683 1.00 95.69 481 GLN A O 1
ATOM 3698 N N . THR A 1 482 ? 2.904 10.079 19.571 1.00 96.88 482 THR A N 1
ATOM 3699 C CA . THR A 1 482 ? 3.406 11.403 19.951 1.00 96.88 482 THR A CA 1
ATOM 3700 C C . THR A 1 482 ? 4.465 11.842 18.950 1.00 96.88 482 THR A C 1
ATOM 3702 O O . THR A 1 482 ? 5.165 10.996 18.400 1.00 96.88 482 THR A O 1
ATOM 3705 N N . ALA A 1 483 ? 4.592 13.147 18.716 1.00 96.81 483 ALA A N 1
ATOM 3706 C CA . ALA A 1 483 ? 5.619 13.707 17.853 1.00 96.81 483 ALA A CA 1
ATOM 3707 C C . ALA A 1 483 ? 7.010 13.188 18.245 1.00 96.81 483 ALA A C 1
ATOM 3709 O O . ALA A 1 483 ? 7.427 13.310 19.401 1.00 96.81 483 ALA A O 1
ATOM 3710 N N . SER A 1 484 ? 7.709 12.597 17.279 1.00 95.25 484 SER A N 1
ATOM 3711 C CA . SER A 1 484 ? 9.070 12.078 17.426 1.00 95.25 484 SER A CA 1
ATOM 3712 C C . SER A 1 484 ? 10.124 13.088 16.980 1.00 95.25 484 SER A C 1
ATOM 3714 O O . SER A 1 484 ? 11.278 13.000 17.392 1.00 95.25 484 SER A O 1
ATOM 3716 N N . ASP A 1 485 ? 9.734 14.056 16.151 1.00 94.50 485 ASP A N 1
ATOM 3717 C CA . ASP A 1 485 ? 10.574 15.153 15.681 1.00 94.50 485 ASP A CA 1
ATOM 3718 C C . ASP A 1 485 ? 9.736 16.400 15.351 1.00 94.50 485 ASP A C 1
ATOM 3720 O O . ASP A 1 485 ? 8.515 16.415 15.501 1.00 94.50 485 ASP A O 1
ATOM 3724 N N . CYS A 1 486 ? 10.399 17.462 14.890 1.00 94.06 486 CYS A N 1
ATOM 3725 C CA . CYS A 1 486 ? 9.743 18.715 14.503 1.00 94.06 486 CYS A CA 1
ATOM 3726 C C . CYS A 1 486 ? 9.360 18.795 13.029 1.00 94.06 486 CYS A C 1
ATOM 3728 O O . CYS A 1 486 ? 8.942 19.851 12.561 1.00 94.06 486 CYS A O 1
ATOM 3730 N N . MET A 1 487 ? 9.487 17.683 12.308 1.00 95.12 487 MET A N 1
ATOM 3731 C CA . MET A 1 487 ? 8.968 17.530 10.954 1.00 95.12 487 MET A CA 1
ATOM 3732 C C . MET A 1 487 ? 7.547 16.955 10.969 1.00 95.12 487 MET A C 1
ATOM 3734 O O . MET A 1 487 ? 7.001 16.672 9.908 1.00 95.12 487 MET A O 1
ATOM 3738 N N . GLY A 1 488 ? 6.951 16.804 12.158 1.00 95.38 488 GLY A N 1
ATOM 3739 C CA . GLY A 1 488 ? 5.593 16.303 12.334 1.00 95.38 488 GLY A CA 1
ATOM 3740 C C . GLY A 1 488 ? 5.503 14.782 12.289 1.00 95.38 488 GLY A C 1
ATOM 3741 O O . GLY A 1 488 ? 4.393 14.258 12.236 1.00 95.38 488 GLY A O 1
ATOM 3742 N N . ASN A 1 489 ? 6.632 14.066 12.310 1.00 96.75 489 ASN A N 1
ATOM 3743 C CA . ASN A 1 489 ? 6.614 12.610 12.386 1.00 96.75 489 ASN A CA 1
ATOM 3744 C C . ASN A 1 489 ? 6.192 12.169 13.790 1.00 96.75 489 ASN A C 1
ATOM 3746 O O . ASN A 1 489 ? 6.449 12.869 14.772 1.00 96.75 489 ASN A O 1
ATOM 3750 N N . LEU A 1 490 ? 5.545 11.008 13.888 1.00 97.00 490 LEU A N 1
ATOM 3751 C CA . LEU A 1 490 ? 5.079 10.441 15.150 1.00 97.00 490 LEU A CA 1
ATOM 3752 C C . LEU A 1 490 ? 5.788 9.129 15.469 1.00 97.00 490 LEU A C 1
ATOM 3754 O O . LEU A 1 490 ? 6.183 8.386 14.572 1.00 97.00 490 LEU A O 1
ATOM 3758 N N . ALA A 1 491 ? 5.853 8.804 16.754 1.00 95.50 491 ALA A N 1
ATOM 3759 C CA . ALA A 1 491 ? 6.172 7.477 17.244 1.00 95.50 491 ALA A CA 1
ATOM 3760 C C . ALA A 1 491 ? 5.282 7.106 18.435 1.00 95.50 491 ALA A C 1
ATOM 3762 O O . ALA A 1 491 ? 4.734 7.966 19.129 1.00 95.50 491 ALA A O 1
ATOM 3763 N N . GLY A 1 492 ? 5.122 5.814 18.683 1.00 92.00 492 GLY A N 1
ATOM 3764 C CA . GLY A 1 492 ? 4.311 5.318 19.791 1.00 92.00 492 GLY A CA 1
ATOM 3765 C C . GLY A 1 492 ? 4.478 3.818 19.993 1.00 92.00 492 GLY A C 1
ATOM 3766 O O . GLY A 1 492 ? 4.93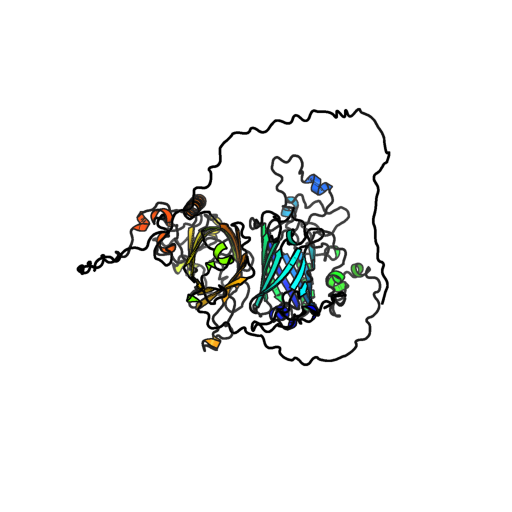6 3.136 19.078 1.00 92.00 492 GLY A O 1
ATOM 3767 N N . PRO A 1 493 ? 4.106 3.281 21.159 1.00 89.62 493 PRO A N 1
ATOM 3768 C CA . PRO A 1 493 ? 4.288 1.867 21.442 1.00 89.62 493 PRO A CA 1
ATOM 3769 C C . PRO A 1 493 ? 3.345 0.996 20.600 1.00 89.62 493 PRO A C 1
ATOM 3771 O O . PRO A 1 493 ? 2.147 1.256 20.507 1.00 89.62 493 PRO A O 1
ATOM 3774 N N . TYR A 1 494 ? 3.886 -0.087 20.054 1.00 83.88 494 TYR A N 1
ATOM 3775 C CA . TYR A 1 494 ? 3.169 -1.223 19.486 1.00 83.88 494 TYR A CA 1
ATOM 3776 C C . TYR A 1 494 ? 3.379 -2.434 20.393 1.00 83.88 494 TYR A C 1
ATOM 3778 O O . TYR A 1 494 ? 4.477 -2.994 20.464 1.00 83.88 494 TYR A O 1
ATOM 3786 N N . GLY A 1 495 ? 2.334 -2.821 21.121 1.00 75.38 495 GLY A N 1
ATOM 3787 C CA . GLY A 1 495 ? 2.351 -4.022 21.948 1.00 75.38 495 GLY A CA 1
ATOM 3788 C C . GLY A 1 495 ? 1.880 -5.229 21.146 1.00 75.38 495 GLY A C 1
ATOM 3789 O O . GLY A 1 495 ? 0.752 -5.234 20.672 1.00 75.38 495 GLY A O 1
ATOM 3790 N N . SER A 1 496 ? 2.724 -6.255 21.021 1.00 63.97 496 SER A N 1
ATOM 3791 C CA . SER A 1 496 ? 2.311 -7.575 20.534 1.00 63.97 496 SER A CA 1
ATOM 3792 C C . SER A 1 496 ? 3.002 -8.656 21.364 1.00 63.97 496 SER A C 1
ATOM 3794 O O . SER A 1 496 ? 4.173 -8.990 21.152 1.00 63.97 496 SER A O 1
ATOM 3796 N N . GLY A 1 497 ? 2.281 -9.205 22.343 1.00 70.00 497 GLY A N 1
ATOM 3797 C CA . GLY A 1 497 ? 2.791 -10.254 23.227 1.00 70.00 497 GLY A CA 1
ATOM 3798 C C . GLY A 1 497 ? 4.014 -9.817 24.045 1.00 70.00 497 GLY A C 1
ATOM 3799 O O . GLY A 1 497 ? 3.939 -8.898 24.854 1.00 70.00 497 GLY A O 1
ATOM 3800 N N . MET A 1 498 ? 5.148 -10.509 23.870 1.00 59.97 498 MET A N 1
ATOM 3801 C CA . MET A 1 498 ? 6.379 -10.271 24.646 1.00 59.97 498 MET A CA 1
ATOM 3802 C C . MET A 1 498 ? 7.270 -9.148 24.094 1.00 59.97 498 MET A C 1
ATOM 3804 O O . MET A 1 498 ? 8.306 -8.855 24.691 1.00 59.97 498 MET A O 1
ATOM 3808 N N . THR A 1 499 ? 6.936 -8.551 22.948 1.00 70.31 499 THR A N 1
ATOM 3809 C CA . THR A 1 499 ? 7.758 -7.506 22.324 1.00 70.31 499 THR A CA 1
ATOM 3810 C C . THR A 1 499 ? 6.972 -6.207 22.231 1.00 70.31 499 THR A C 1
ATOM 3812 O O . THR A 1 499 ? 5.841 -6.181 21.750 1.00 70.31 499 THR A O 1
ATOM 3815 N N . ILE A 1 500 ? 7.591 -5.135 22.723 1.00 76.75 500 ILE A N 1
ATOM 3816 C CA . ILE A 1 500 ? 7.144 -3.766 22.492 1.00 76.75 500 ILE A CA 1
ATOM 3817 C C . ILE A 1 500 ? 8.053 -3.221 21.398 1.00 76.75 500 ILE A C 1
ATOM 3819 O O . ILE A 1 500 ? 9.265 -3.121 21.592 1.00 76.75 500 ILE A O 1
ATOM 3823 N N . SER A 1 501 ? 7.457 -2.944 20.249 1.00 85.00 501 SER A N 1
ATOM 3824 C CA . SER A 1 501 ? 8.096 -2.266 19.127 1.00 85.00 501 SER A CA 1
ATOM 3825 C C . SER A 1 501 ? 7.639 -0.820 19.106 1.00 85.00 501 SER A C 1
ATOM 3827 O O . SER A 1 501 ? 6.507 -0.540 19.488 1.00 85.00 501 SER A O 1
ATOM 3829 N N . ASP A 1 502 ? 8.471 0.097 18.628 1.00 86.12 502 ASP A N 1
ATOM 3830 C CA . ASP A 1 502 ? 7.991 1.444 18.346 1.00 86.12 502 ASP A CA 1
ATOM 3831 C C . ASP A 1 502 ? 7.381 1.477 16.943 1.00 86.12 502 ASP A C 1
ATOM 3833 O O . ASP A 1 502 ? 7.938 0.984 15.960 1.00 86.12 502 ASP A O 1
ATOM 3837 N N . THR A 1 503 ? 6.187 2.046 16.873 1.00 93.44 503 THR A N 1
ATOM 3838 C CA . THR A 1 503 ? 5.597 2.524 15.631 1.00 93.44 503 THR A CA 1
ATOM 3839 C C . THR A 1 503 ? 6.303 3.802 15.212 1.00 93.44 503 THR A C 1
ATOM 3841 O O . THR A 1 503 ? 6.676 4.615 16.059 1.00 93.44 503 THR A O 1
ATOM 3844 N N . THR A 1 504 ? 6.420 4.018 13.911 1.00 95.38 504 THR A N 1
ATOM 3845 C CA . THR A 1 504 ? 6.863 5.287 13.334 1.00 95.38 504 THR A CA 1
ATOM 3846 C C . THR A 1 504 ? 5.875 5.713 12.269 1.00 95.38 504 THR A C 1
ATOM 3848 O O . THR A 1 504 ? 5.510 4.900 11.423 1.00 95.38 504 THR A O 1
ATOM 3851 N N . THR A 1 505 ? 5.487 6.981 12.275 1.00 96.88 505 THR A N 1
ATOM 3852 C CA . THR A 1 505 ? 4.610 7.557 11.262 1.00 96.88 505 THR A CA 1
ATOM 3853 C C . THR A 1 505 ? 5.279 8.767 10.636 1.00 96.88 505 THR A C 1
ATOM 3855 O O . THR A 1 505 ? 5.553 9.748 11.324 1.00 96.88 505 THR A O 1
ATOM 3858 N N . THR A 1 506 ? 5.558 8.697 9.339 1.00 96.06 506 THR A N 1
ATOM 3859 C CA . THR A 1 506 ? 6.309 9.709 8.595 1.00 96.06 506 THR A CA 1
ATOM 3860 C C . THR A 1 506 ? 5.424 10.420 7.585 1.00 96.06 506 THR A C 1
ATOM 3862 O O . THR A 1 506 ? 4.686 9.778 6.835 1.00 96.06 506 THR A O 1
ATOM 3865 N N . LEU A 1 507 ? 5.526 11.746 7.531 1.00 95.44 507 LEU A N 1
ATOM 3866 C CA . LEU A 1 507 ? 4.852 12.553 6.516 1.00 95.44 507 LEU A CA 1
ATOM 3867 C C . LEU A 1 507 ? 5.571 12.427 5.168 1.00 95.44 507 LEU A C 1
ATOM 3869 O O . LEU A 1 507 ? 6.783 12.630 5.089 1.00 95.44 507 LEU A O 1
ATOM 3873 N N . ILE A 1 508 ? 4.834 12.111 4.098 1.00 91.56 508 ILE A N 1
ATOM 3874 C CA . ILE A 1 508 ? 5.400 11.962 2.749 1.00 91.56 508 ILE A CA 1
ATOM 3875 C C . ILE A 1 508 ? 4.609 12.791 1.747 1.00 91.56 508 ILE A C 1
ATOM 3877 O O . ILE A 1 508 ? 3.420 12.574 1.513 1.00 91.56 508 ILE A O 1
ATOM 3881 N N . GLY A 1 509 ? 5.288 13.749 1.114 1.00 87.62 509 GLY A N 1
ATOM 3882 C CA . GLY A 1 509 ? 4.608 14.749 0.294 1.00 87.62 509 GLY A CA 1
ATOM 3883 C C . GLY A 1 509 ? 3.550 15.492 1.114 1.00 87.62 509 GLY A C 1
ATOM 3884 O O . GLY A 1 509 ? 3.650 15.545 2.332 1.00 87.62 509 GLY A O 1
ATOM 3885 N N . ASN A 1 510 ? 2.528 16.050 0.465 1.00 87.44 510 ASN A N 1
ATOM 3886 C CA . ASN A 1 510 ? 1.485 16.836 1.149 1.00 87.44 510 ASN A CA 1
ATOM 3887 C C . ASN A 1 510 ? 0.249 16.022 1.556 1.00 87.44 510 ASN A C 1
ATOM 3889 O O . ASN A 1 510 ? -0.567 16.512 2.322 1.00 87.44 510 ASN A O 1
ATOM 3893 N N . HIS A 1 511 ? 0.105 14.811 1.017 1.00 90.38 511 HIS A N 1
ATOM 3894 C CA . HIS A 1 511 ? -1.156 14.061 0.991 1.00 90.38 511 HIS A CA 1
ATOM 3895 C C . HIS A 1 511 ? -0.922 12.560 1.178 1.00 90.38 511 HIS A C 1
ATOM 3897 O O . HIS A 1 511 ? -1.647 11.720 0.637 1.00 90.38 511 HIS A O 1
ATOM 3903 N N . SER A 1 512 ? 0.170 12.193 1.842 1.00 94.56 512 SER A N 1
ATOM 3904 C CA . SER A 1 512 ? 0.451 10.806 2.179 1.00 94.56 512 SER A CA 1
ATOM 3905 C C . SER A 1 512 ? 1.197 10.704 3.498 1.00 94.56 512 SER A C 1
ATOM 3907 O O . SER A 1 512 ? 1.948 11.598 3.895 1.00 94.56 512 SER A O 1
ATOM 3909 N N . ILE A 1 513 ? 0.969 9.591 4.179 1.00 96.38 513 ILE A N 1
ATOM 3910 C CA . ILE A 1 513 ? 1.606 9.256 5.444 1.00 96.38 513 ILE A CA 1
ATOM 3911 C C . ILE A 1 513 ? 2.035 7.790 5.371 1.00 96.38 513 ILE A C 1
ATOM 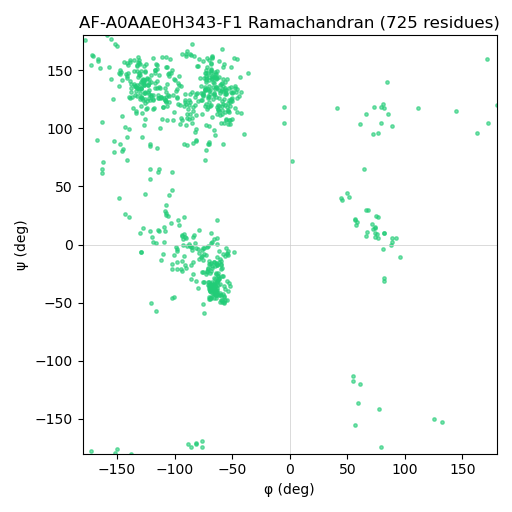3913 O O . ILE A 1 513 ? 1.282 6.950 4.876 1.00 96.38 513 ILE A O 1
ATOM 3917 N N . LEU A 1 514 ? 3.233 7.476 5.861 1.00 96.81 514 LEU A N 1
ATOM 3918 C CA . LEU A 1 514 ? 3.718 6.104 6.009 1.00 96.81 514 LEU A CA 1
ATOM 3919 C C . LEU A 1 514 ? 3.791 5.740 7.479 1.00 96.81 514 LEU A C 1
ATOM 3921 O O . LEU A 1 514 ? 4.553 6.340 8.227 1.00 96.81 514 LEU A O 1
ATOM 3925 N N . TYR A 1 515 ? 3.027 4.732 7.868 1.00 96.94 515 TYR A N 1
ATOM 3926 C CA . TYR A 1 515 ? 3.118 4.092 9.169 1.00 96.94 515 TYR A CA 1
ATOM 3927 C C . TYR A 1 515 ? 3.945 2.814 9.039 1.00 96.94 515 TYR A C 1
ATOM 3929 O O . TYR A 1 515 ? 3.685 1.997 8.162 1.00 96.94 515 TYR A O 1
ATOM 3937 N N . ALA A 1 516 ? 4.910 2.607 9.924 1.00 95.81 516 ALA A N 1
ATOM 3938 C CA . ALA A 1 516 ? 5.713 1.397 9.966 1.00 95.81 516 ALA A CA 1
ATOM 3939 C C . ALA A 1 516 ? 5.865 0.896 11.401 1.00 95.81 516 ALA A C 1
ATOM 3941 O O . ALA A 1 516 ? 5.902 1.673 12.356 1.00 95.81 516 ALA A O 1
ATOM 3942 N N . VAL A 1 517 ? 5.991 -0.420 11.532 1.00 94.56 517 VAL A N 1
ATOM 3943 C CA . VAL A 1 517 ? 6.341 -1.103 12.775 1.00 94.56 517 VAL A CA 1
ATOM 3944 C C . VAL A 1 517 ? 7.539 -1.980 12.484 1.00 94.56 517 VAL A C 1
ATOM 3946 O O . VAL A 1 517 ? 7.491 -2.817 11.578 1.00 94.56 517 VAL A O 1
ATOM 3949 N N . LYS A 1 518 ? 8.601 -1.800 13.263 1.00 92.75 518 LYS A N 1
ATOM 3950 C CA . LYS A 1 518 ? 9.816 -2.604 13.164 1.00 92.75 518 LYS A CA 1
ATOM 3951 C C . LYS A 1 518 ? 10.164 -3.231 14.497 1.00 92.75 518 LYS A C 1
ATOM 3953 O O . LYS A 1 518 ? 9.788 -2.730 15.557 1.00 92.75 518 LYS A O 1
ATOM 3958 N N . THR A 1 519 ? 10.884 -4.338 14.464 1.00 91.88 519 THR A N 1
ATOM 3959 C CA . THR A 1 519 ? 11.520 -4.860 15.670 1.00 91.88 519 THR A CA 1
ATOM 3960 C C . THR A 1 519 ? 12.566 -3.865 16.184 1.00 91.88 519 THR A C 1
ATOM 3962 O O . THR A 1 519 ? 13.206 -3.184 15.378 1.00 91.88 519 THR A O 1
ATOM 3965 N N . PRO A 1 520 ? 12.763 -3.763 17.511 1.00 90.81 520 PRO A N 1
ATOM 3966 C CA . PRO A 1 520 ? 13.774 -2.874 18.069 1.00 90.81 520 PRO A CA 1
ATOM 3967 C C . PRO A 1 520 ? 15.171 -3.203 17.543 1.00 90.81 520 PRO A C 1
ATOM 3969 O O . PRO A 1 520 ? 15.476 -4.368 17.272 1.00 90.81 520 PRO A O 1
ATOM 3972 N N . ASP A 1 521 ? 16.060 -2.212 17.494 1.00 91.06 521 ASP A N 1
ATOM 3973 C CA . ASP A 1 521 ? 17.479 -2.484 17.286 1.00 91.06 521 ASP A CA 1
ATOM 3974 C C . ASP A 1 521 ? 18.095 -3.155 18.531 1.00 91.06 521 ASP A C 1
ATOM 3976 O O . ASP A 1 521 ? 18.675 -2.523 19.421 1.00 91.06 521 ASP A O 1
ATOM 3980 N N . TYR A 1 522 ? 17.990 -4.482 18.584 1.00 88.94 522 TYR A N 1
ATOM 3981 C CA . TYR A 1 522 ? 18.549 -5.314 19.644 1.00 88.94 522 TYR A CA 1
ATOM 3982 C C . TYR A 1 522 ? 20.067 -5.165 19.789 1.00 88.94 522 TYR A C 1
ATOM 3984 O O . TYR A 1 522 ? 20.593 -5.354 20.890 1.00 88.94 522 TYR A O 1
ATOM 3992 N N . ALA A 1 523 ? 20.785 -4.812 18.718 1.00 89.69 523 ALA A N 1
ATOM 3993 C CA . ALA A 1 523 ? 22.217 -4.550 18.792 1.00 89.69 523 ALA A CA 1
ATOM 3994 C C . ALA A 1 523 ? 22.491 -3.262 19.580 1.00 89.69 523 ALA A C 1
ATOM 3996 O O . ALA A 1 523 ? 23.298 -3.286 20.514 1.00 89.69 523 ALA A O 1
ATOM 3997 N N . ALA A 1 524 ? 21.770 -2.175 19.280 1.00 90.25 524 ALA A N 1
ATOM 3998 C CA . ALA A 1 524 ? 21.849 -0.926 20.041 1.00 90.25 524 ALA A CA 1
ATOM 3999 C C . ALA A 1 524 ? 21.391 -1.091 21.501 1.00 90.25 524 ALA A C 1
ATOM 4001 O O . ALA A 1 524 ? 21.956 -0.469 22.401 1.00 90.25 524 ALA A O 1
ATOM 4002 N N . MET A 1 525 ? 20.434 -1.986 21.761 1.00 90.88 525 MET A N 1
ATOM 4003 C CA . MET A 1 525 ? 19.992 -2.335 23.119 1.00 90.88 525 MET A CA 1
ATOM 4004 C C . MET A 1 525 ? 20.983 -3.225 23.893 1.00 90.88 525 MET A C 1
ATOM 4006 O O . MET A 1 525 ? 20.743 -3.544 25.058 1.00 90.88 525 MET A O 1
ATOM 4010 N N . GLY A 1 526 ? 22.094 -3.650 23.280 1.00 92.81 526 GLY A N 1
ATOM 4011 C CA . GLY A 1 526 ? 23.096 -4.496 23.932 1.00 92.81 526 GLY A CA 1
ATOM 4012 C C . GLY A 1 526 ? 22.674 -5.960 24.084 1.00 92.81 526 GLY A C 1
ATOM 4013 O O . GLY A 1 526 ? 23.193 -6.658 24.958 1.00 92.81 526 GLY A O 1
ATOM 4014 N N . VAL A 1 527 ? 21.766 -6.442 23.229 1.00 92.12 527 VAL A N 1
ATOM 4015 C CA . VAL A 1 527 ? 21.295 -7.835 23.189 1.00 92.12 527 VAL A CA 1
ATOM 4016 C C . VAL A 1 527 ? 21.740 -8.510 21.877 1.00 92.12 527 VAL A C 1
ATOM 4018 O O . VAL A 1 527 ? 20.915 -8.900 21.050 1.00 92.12 527 VAL A O 1
ATOM 4021 N N . PRO A 1 528 ? 23.057 -8.689 21.652 1.00 89.19 528 PRO A N 1
ATOM 4022 C CA . PRO A 1 528 ? 23.604 -9.108 20.358 1.00 89.19 528 PRO A CA 1
ATOM 4023 C C . PRO A 1 528 ? 23.155 -10.502 19.906 1.00 89.19 528 PRO A C 1
ATOM 4025 O O . PRO A 1 528 ? 23.251 -10.810 18.725 1.00 89.19 528 PRO A O 1
ATOM 4028 N N . SER A 1 529 ? 22.637 -11.348 20.805 1.00 91.00 529 SER A N 1
ATOM 4029 C CA . SER A 1 529 ? 22.044 -12.637 20.424 1.00 91.00 529 SER A CA 1
ATOM 4030 C C . SER A 1 529 ? 20.807 -12.497 19.528 1.00 91.00 529 SER A C 1
ATOM 4032 O O . SER A 1 529 ? 20.426 -13.475 18.895 1.00 91.00 529 SER A O 1
ATOM 4034 N N . TYR A 1 530 ? 20.196 -11.307 19.474 1.00 89.06 530 TYR A N 1
ATOM 4035 C CA . TYR A 1 530 ? 19.023 -11.002 18.653 1.00 89.06 530 TYR A CA 1
ATOM 4036 C C . TYR A 1 530 ? 19.306 -9.983 17.540 1.00 89.06 530 TYR A C 1
ATOM 4038 O O . TYR A 1 530 ? 18.366 -9.504 16.920 1.00 89.06 530 TYR A O 1
ATOM 4046 N N . SER A 1 531 ? 20.568 -9.660 17.233 1.00 88.88 531 SER A N 1
ATOM 4047 C CA . SER A 1 531 ? 20.884 -8.655 16.202 1.00 88.88 531 SER A CA 1
ATOM 4048 C C . SER A 1 531 ? 20.398 -9.032 14.798 1.00 88.88 531 SER A C 1
ATOM 4050 O O . SER A 1 531 ? 20.099 -8.153 14.000 1.00 88.88 531 SER A O 1
ATOM 4052 N N . ALA A 1 532 ? 20.263 -10.329 14.501 1.00 88.69 532 ALA A N 1
ATOM 4053 C CA . ALA A 1 532 ? 19.650 -10.808 13.258 1.00 88.69 532 ALA A CA 1
ATOM 4054 C C . ALA A 1 532 ? 18.152 -10.460 13.146 1.00 88.69 532 ALA A C 1
ATOM 4056 O O . ALA A 1 532 ? 17.580 -10.553 12.066 1.00 88.69 532 ALA A O 1
ATOM 4057 N N . TYR A 1 533 ? 17.531 -10.071 14.262 1.00 88.94 533 TYR A N 1
ATOM 4058 C CA . TYR A 1 533 ? 16.147 -9.631 14.354 1.00 88.94 533 TYR A CA 1
ATOM 4059 C C . TYR A 1 533 ? 16.028 -8.124 14.595 1.00 88.94 533 TYR A C 1
ATOM 4061 O O . TYR A 1 533 ? 14.943 -7.685 14.955 1.00 88.94 533 TYR A O 1
ATOM 4069 N N . SER A 1 534 ? 17.098 -7.334 14.462 1.00 90.62 534 SER A N 1
ATOM 4070 C CA . SER A 1 534 ? 17.015 -5.869 14.549 1.00 90.62 534 SER A CA 1
ATOM 4071 C C . SER A 1 534 ? 16.356 -5.285 13.298 1.00 90.62 534 SER A C 1
ATOM 4073 O O . SER A 1 534 ? 16.656 -5.738 12.196 1.00 90.62 534 SER A O 1
ATOM 4075 N N . GLU A 1 535 ? 15.530 -4.245 13.461 1.00 90.06 535 GLU A N 1
ATOM 4076 C CA . GLU A 1 535 ? 14.992 -3.421 12.359 1.00 90.06 535 GLU A CA 1
ATOM 4077 C C . GLU A 1 535 ? 14.177 -4.188 11.299 1.00 90.06 535 GLU A C 1
ATOM 4079 O O . GLU A 1 535 ? 13.959 -3.707 10.185 1.00 90.06 535 GLU A O 1
ATOM 4084 N N . LEU A 1 536 ? 13.693 -5.377 11.651 1.00 91.50 536 LEU A N 1
ATOM 4085 C CA . LEU A 1 536 ? 12.843 -6.199 10.807 1.00 91.50 536 LEU A CA 1
ATOM 4086 C C . LEU A 1 536 ? 11.442 -5.594 10.748 1.00 91.50 536 LEU A C 1
ATOM 4088 O O . LEU A 1 536 ? 10.861 -5.272 11.785 1.00 91.50 536 LEU A O 1
ATOM 4092 N N . TYR A 1 537 ? 10.865 -5.483 9.555 1.00 92.62 537 TYR A N 1
ATOM 4093 C CA . TYR A 1 537 ? 9.487 -5.037 9.398 1.00 92.62 537 TYR A CA 1
ATOM 4094 C C . TYR A 1 537 ? 8.530 -6.045 10.036 1.00 92.62 537 TYR A C 1
ATOM 4096 O O . TYR A 1 537 ? 8.636 -7.252 9.835 1.00 92.62 537 TYR A O 1
ATOM 4104 N N . ILE A 1 538 ? 7.580 -5.533 10.807 1.00 93.44 538 ILE A N 1
ATOM 4105 C CA . ILE A 1 538 ? 6.393 -6.265 11.258 1.00 93.44 538 ILE A CA 1
ATOM 4106 C C . ILE A 1 538 ? 5.218 -5.843 10.379 1.00 93.44 538 ILE A C 1
ATOM 4108 O O . ILE A 1 538 ? 4.476 -6.683 9.875 1.00 93.44 538 ILE A O 1
ATOM 4112 N N . GLN A 1 539 ? 5.094 -4.534 10.153 1.00 94.44 539 GLN A N 1
ATOM 4113 C CA . GLN A 1 539 ? 4.061 -3.946 9.317 1.00 94.44 539 GLN A CA 1
ATOM 4114 C C . GLN A 1 539 ? 4.585 -2.689 8.619 1.00 94.44 539 GLN A C 1
ATOM 4116 O O . GLN A 1 539 ? 5.375 -1.937 9.193 1.00 94.44 539 GLN A O 1
ATOM 4121 N N . ASN A 1 540 ? 4.116 -2.436 7.400 1.00 96.44 540 ASN A N 1
ATOM 4122 C CA . ASN A 1 540 ? 4.330 -1.177 6.690 1.00 96.44 540 ASN A CA 1
ATOM 4123 C C . ASN A 1 540 ? 3.035 -0.743 5.994 1.00 96.44 540 ASN A C 1
ATOM 4125 O O . ASN A 1 540 ? 2.405 -1.559 5.330 1.00 96.44 540 ASN A O 1
ATOM 4129 N N . GLN A 1 541 ? 2.609 0.507 6.149 1.0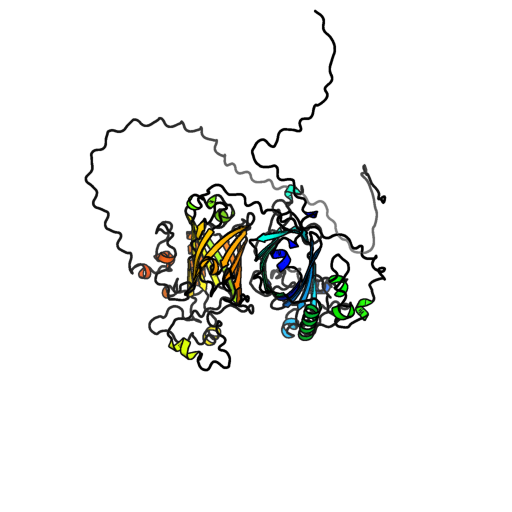0 96.88 541 GLN A N 1
ATOM 4130 C CA . GLN A 1 541 ? 1.304 0.990 5.702 1.00 96.88 541 GLN A CA 1
ATOM 4131 C C . GLN A 1 541 ? 1.394 2.374 5.070 1.00 96.88 541 GLN A C 1
ATOM 4133 O O . GLN A 1 541 ? 1.818 3.330 5.712 1.00 96.88 541 GLN A O 1
ATOM 4138 N N . LEU A 1 542 ? 0.878 2.496 3.850 1.00 97.56 542 LEU A N 1
ATOM 4139 C CA . LEU A 1 542 ? 0.701 3.769 3.158 1.00 97.56 542 LEU A CA 1
ATOM 4140 C C . LEU A 1 542 ? -0.736 4.264 3.311 1.00 97.56 542 LEU A C 1
ATOM 4142 O O . LEU A 1 542 ? -1.665 3.563 2.910 1.00 97.56 542 LEU A O 1
ATOM 4146 N N . THR A 1 543 ? -0.898 5.491 3.797 1.00 97.25 543 THR A N 1
ATOM 4147 C CA . THR A 1 543 ? -2.149 6.254 3.741 1.00 97.25 543 THR A CA 1
ATOM 4148 C C . THR A 1 543 ? -2.055 7.331 2.670 1.00 97.25 543 THR A C 1
ATOM 4150 O O . THR A 1 543 ? -1.125 8.134 2.696 1.00 97.25 543 THR A O 1
ATOM 4153 N N . THR A 1 544 ? -3.032 7.388 1.765 1.00 96.44 544 THR A N 1
ATOM 4154 C CA . THR A 1 544 ? -3.211 8.475 0.793 1.00 96.44 544 THR A CA 1
ATOM 4155 C C . THR A 1 544 ? -4.416 9.323 1.191 1.00 96.44 544 THR A C 1
ATOM 4157 O O . THR A 1 544 ? -5.496 8.782 1.442 1.00 96.44 544 THR A O 1
ATOM 4160 N N . LEU A 1 545 ? -4.236 10.645 1.207 1.00 93.75 545 LEU A N 1
ATOM 4161 C CA . LEU A 1 545 ? -5.214 11.648 1.637 1.00 93.75 545 LEU A CA 1
ATOM 4162 C C . LEU A 1 545 ? -5.510 12.628 0.484 1.00 93.75 545 LEU A C 1
ATOM 4164 O O . LEU A 1 545 ? -4.895 13.685 0.409 1.00 93.75 545 LEU A O 1
ATOM 4168 N N . PRO A 1 546 ? -6.428 12.332 -0.453 1.00 89.00 546 PRO A N 1
ATOM 4169 C CA . PRO A 1 546 ? -6.699 13.225 -1.586 1.00 89.00 546 PRO A CA 1
ATOM 4170 C C . PRO A 1 546 ? -7.352 14.578 -1.229 1.00 89.00 546 PRO A C 1
ATOM 4172 O O . PRO A 1 546 ? -7.689 15.340 -2.132 1.00 89.00 546 PRO A O 1
ATOM 4175 N N . GLY A 1 547 ? -7.597 14.877 0.054 1.00 88.50 547 GLY A N 1
ATOM 4176 C CA . GLY A 1 547 ? -8.193 16.144 0.506 1.00 88.50 547 GLY A CA 1
ATOM 4177 C C . GLY A 1 547 ? -9.698 16.298 0.230 1.00 88.50 547 GLY A C 1
ATOM 4178 O O . GLY A 1 547 ? -10.272 17.356 0.477 1.00 88.50 547 GLY A O 1
ATOM 4179 N N . ASN A 1 548 ? -10.372 15.254 -0.258 1.00 89.88 548 ASN A N 1
ATOM 4180 C CA . ASN A 1 548 ? -11.795 15.258 -0.629 1.00 89.88 548 ASN A CA 1
ATOM 4181 C C . ASN A 1 548 ? -12.708 14.574 0.410 1.00 89.88 548 ASN A C 1
ATOM 4183 O O . ASN A 1 548 ? -13.826 14.180 0.084 1.00 89.88 548 ASN A O 1
ATOM 4187 N N . GLY A 1 549 ? -12.230 14.404 1.648 1.00 93.56 549 GLY A N 1
ATOM 4188 C CA . GLY A 1 549 ? -12.949 13.658 2.688 1.00 93.56 549 GLY A CA 1
ATOM 4189 C C . GLY A 1 549 ? -12.928 12.142 2.480 1.00 93.56 549 GLY A C 1
ATOM 4190 O O . GLY A 1 549 ? -13.705 11.434 3.109 1.00 93.56 549 GLY A O 1
ATOM 4191 N N . ILE A 1 550 ? -12.049 11.645 1.613 1.00 93.56 550 ILE A N 1
ATOM 4192 C CA . ILE A 1 550 ? -11.768 10.223 1.438 1.00 93.56 550 ILE A CA 1
ATOM 4193 C C . ILE A 1 550 ? -10.317 9.996 1.821 1.00 93.56 550 ILE A C 1
ATOM 4195 O O . ILE A 1 550 ? -9.471 10.867 1.617 1.00 93.56 550 ILE A O 1
ATOM 4199 N N . ARG A 1 551 ? -10.018 8.822 2.360 1.00 94.88 551 ARG A N 1
ATOM 4200 C CA . ARG A 1 551 ? -8.646 8.342 2.469 1.00 94.88 551 ARG A CA 1
ATOM 4201 C C . ARG A 1 551 ? -8.587 6.858 2.180 1.00 94.88 551 ARG A C 1
ATOM 4203 O O . ARG A 1 551 ? -9.566 6.127 2.330 1.00 94.88 551 ARG A O 1
ATOM 4210 N N . VAL A 1 552 ? -7.418 6.439 1.732 1.00 95.25 552 VAL A N 1
ATOM 4211 C CA . VAL A 1 552 ? -7.165 5.062 1.338 1.00 95.25 552 VAL A CA 1
ATOM 4212 C C . VAL A 1 552 ? -5.912 4.596 2.039 1.00 95.25 552 VAL A C 1
ATOM 4214 O O . VAL A 1 552 ? -4.914 5.316 2.068 1.00 95.25 552 VAL A O 1
ATOM 4217 N N . ARG A 1 553 ? -5.951 3.392 2.599 1.00 95.62 553 ARG A N 1
ATOM 4218 C CA . ARG A 1 553 ? -4.795 2.796 3.250 1.00 95.62 553 ARG A CA 1
ATOM 4219 C C . ARG A 1 553 ? -4.540 1.395 2.741 1.00 95.62 553 ARG A C 1
ATOM 4221 O O . ARG A 1 553 ? -5.466 0.611 2.574 1.00 95.62 553 ARG A O 1
ATOM 4228 N N . THR A 1 554 ? -3.271 1.077 2.553 1.00 96.00 554 THR A N 1
ATOM 4229 C CA . THR A 1 554 ? -2.813 -0.283 2.269 1.00 96.00 554 THR A CA 1
ATOM 4230 C C . THR A 1 554 ? -1.707 -0.637 3.237 1.00 96.00 554 THR A C 1
ATOM 4232 O O . THR A 1 554 ? -0.736 0.118 3.316 1.00 96.00 554 THR A O 1
ATOM 4235 N N . ALA A 1 555 ? -1.830 -1.755 3.949 1.00 95.69 555 ALA A N 1
ATOM 4236 C CA . ALA A 1 555 ? -0.774 -2.255 4.821 1.00 95.69 555 ALA A CA 1
ATOM 4237 C C . ALA A 1 555 ? -0.231 -3.598 4.343 1.00 95.69 555 ALA A C 1
ATOM 4239 O O . ALA A 1 555 ? -0.940 -4.387 3.733 1.00 95.69 555 ALA A O 1
ATOM 4240 N N . GLN A 1 556 ? 1.033 -3.844 4.651 1.00 95.50 556 GLN A N 1
ATOM 4241 C CA . GLN A 1 556 ? 1.792 -5.047 4.348 1.00 95.50 556 GLN A CA 1
ATOM 4242 C C . GLN A 1 556 ? 2.275 -5.617 5.678 1.00 95.50 556 GLN A C 1
ATOM 4244 O O . GLN A 1 556 ? 2.916 -4.892 6.442 1.00 95.50 556 GLN A O 1
ATOM 4249 N N . GLY A 1 557 ? 1.960 -6.877 5.964 1.00 94.12 557 GLY A N 1
ATOM 4250 C CA . GLY A 1 557 ? 2.435 -7.589 7.146 1.00 94.12 557 GLY A CA 1
ATOM 4251 C C . GLY A 1 557 ? 3.531 -8.591 6.803 1.00 94.12 557 GLY A C 1
ATOM 4252 O O . GLY A 1 557 ? 3.543 -9.188 5.721 1.00 94.12 557 GLY A O 1
ATOM 4253 N N . PHE A 1 558 ? 4.454 -8.774 7.745 1.00 93.25 558 PHE A N 1
ATOM 4254 C CA . PHE A 1 558 ? 5.609 -9.648 7.591 1.00 93.25 558 PHE A CA 1
ATOM 4255 C C . PHE A 1 558 ? 5.695 -10.641 8.748 1.00 93.25 558 PHE A C 1
ATOM 4257 O O . PHE A 1 558 ? 5.521 -10.297 9.919 1.00 93.25 558 PHE A O 1
ATOM 4264 N N . ALA A 1 559 ? 6.013 -11.891 8.422 1.00 90.06 559 ALA A N 1
ATOM 4265 C CA . ALA A 1 559 ? 6.264 -12.919 9.413 1.00 90.06 559 ALA A CA 1
ATOM 4266 C C . ALA A 1 559 ? 7.532 -12.595 10.218 1.00 90.06 559 ALA A C 1
ATOM 4268 O O . ALA A 1 559 ? 8.608 -12.317 9.668 1.00 90.06 559 ALA A O 1
ATOM 4269 N N . PHE A 1 560 ? 7.405 -12.671 11.543 1.00 85.75 560 PHE A N 1
ATOM 4270 C CA . PHE A 1 560 ? 8.513 -12.431 12.458 1.00 85.75 560 PHE A CA 1
ATOM 4271 C C . PHE A 1 560 ? 9.662 -13.415 12.191 1.00 85.75 560 PHE A C 1
ATOM 4273 O O . PHE A 1 560 ? 9.460 -14.622 12.069 1.00 85.75 560 PHE A O 1
ATOM 4280 N N . GLY A 1 561 ? 10.884 -12.890 12.092 1.00 84.88 561 GLY A N 1
ATOM 4281 C CA . GLY A 1 561 ? 12.109 -13.667 11.903 1.00 84.88 561 GLY A CA 1
ATOM 4282 C C . GLY A 1 561 ? 12.431 -14.094 10.470 1.00 84.88 561 GLY A C 1
ATOM 4283 O O . GLY A 1 561 ? 13.608 -14.160 10.134 1.00 84.88 561 GLY A O 1
ATOM 4284 N N . THR A 1 562 ? 11.437 -14.337 9.610 1.00 87.06 562 THR A N 1
ATOM 4285 C CA . THR A 1 562 ? 11.690 -14.704 8.201 1.00 87.06 562 THR A CA 1
ATOM 4286 C C . THR A 1 562 ? 11.579 -13.526 7.240 1.00 87.06 562 THR A C 1
ATOM 4288 O O . THR A 1 562 ? 12.128 -13.602 6.141 1.00 87.06 562 THR A O 1
ATOM 4291 N N . GLN A 1 563 ? 10.870 -12.457 7.636 1.00 90.69 563 GLN A N 1
ATOM 4292 C CA . GLN A 1 563 ? 10.525 -11.324 6.765 1.00 90.69 563 GLN A CA 1
ATOM 4293 C C . GLN A 1 563 ? 9.761 -11.739 5.500 1.00 90.69 563 GLN A C 1
ATOM 4295 O O . GLN A 1 563 ? 9.754 -11.019 4.504 1.00 90.69 563 GLN A O 1
ATOM 4300 N N . GLN A 1 564 ? 9.110 -12.905 5.530 1.00 91.19 564 GLN A N 1
ATOM 4301 C CA . GLN A 1 564 ? 8.205 -13.312 4.464 1.00 91.19 564 GLN A CA 1
ATOM 4302 C C . GLN A 1 564 ? 6.918 -12.486 4.563 1.00 91.19 564 GLN A C 1
ATOM 4304 O O . GLN A 1 564 ? 6.389 -12.358 5.673 1.00 91.19 564 GLN A O 1
ATOM 4309 N N . PRO A 1 565 ? 6.394 -11.939 3.452 1.00 91.38 565 PRO A N 1
ATOM 4310 C CA . PRO A 1 565 ? 5.058 -11.362 3.442 1.00 91.38 565 PRO A CA 1
ATOM 4311 C C . PRO A 1 565 ? 4.051 -12.403 3.920 1.00 91.38 565 PRO A C 1
ATOM 4313 O O . PRO A 1 565 ? 4.052 -13.533 3.436 1.00 91.38 565 PRO A O 1
ATOM 4316 N N . ASN A 1 566 ? 3.204 -12.034 4.873 1.00 90.94 566 ASN A N 1
ATOM 4317 C CA . ASN A 1 566 ? 2.206 -12.953 5.420 1.00 90.94 566 ASN A CA 1
ATOM 4318 C C . ASN A 1 566 ? 0.791 -12.385 5.428 1.00 90.94 566 ASN A C 1
ATOM 4320 O O . ASN A 1 566 ? -0.133 -13.098 5.811 1.00 90.94 566 ASN A O 1
ATOM 4324 N N . SER A 1 567 ? 0.630 -11.111 5.076 1.00 92.06 567 SER A N 1
ATOM 4325 C CA . SER A 1 567 ? -0.673 -10.474 5.025 1.00 92.06 567 SER A CA 1
ATOM 4326 C C . SER A 1 567 ? -0.636 -9.133 4.299 1.00 92.06 567 SER A C 1
ATOM 4328 O O . SER A 1 567 ? 0.411 -8.485 4.175 1.00 92.06 567 SER A O 1
ATOM 4330 N N . VAL A 1 568 ? -1.805 -8.705 3.840 1.00 93.50 568 VAL A N 1
ATOM 4331 C CA . VAL A 1 568 ? -2.051 -7.387 3.259 1.00 93.50 568 VAL A CA 1
ATOM 4332 C C . VAL A 1 568 ? -3.413 -6.891 3.709 1.00 93.50 568 VAL A C 1
ATOM 4334 O O . VAL A 1 568 ? -4.353 -7.669 3.812 1.00 93.50 568 VAL A O 1
ATOM 4337 N N . SER A 1 569 ? -3.557 -5.597 3.955 1.00 93.44 569 SER A N 1
ATOM 4338 C CA . SER A 1 569 ? -4.869 -4.998 4.176 1.00 93.44 569 SER A CA 1
ATOM 4339 C C . SER A 1 569 ? -5.123 -3.814 3.270 1.00 93.44 569 SER A C 1
ATOM 4341 O O . SER A 1 569 ? -4.197 -3.129 2.831 1.00 93.44 569 SER A O 1
ATOM 4343 N N . TYR A 1 570 ? -6.403 -3.576 3.014 1.00 93.31 570 TYR A N 1
ATOM 4344 C CA . TYR A 1 570 ? -6.906 -2.462 2.239 1.00 93.31 570 TYR A CA 1
ATOM 4345 C C . TYR A 1 570 ? -8.074 -1.807 2.962 1.00 93.31 570 TYR A C 1
ATOM 4347 O O . TYR A 1 570 ? -8.998 -2.484 3.412 1.00 93.31 570 TYR A O 1
ATOM 4355 N N . TYR A 1 571 ? -8.025 -0.482 3.065 1.00 94.06 571 TYR A N 1
ATOM 4356 C CA . TYR A 1 571 ? -9.010 0.312 3.779 1.00 94.06 571 TYR A CA 1
ATOM 4357 C C . TYR A 1 571 ? -9.445 1.496 2.919 1.00 94.06 571 TYR A C 1
ATOM 4359 O O . TYR A 1 571 ? -8.603 2.264 2.443 1.00 94.06 571 TYR A O 1
ATOM 4367 N N . ARG A 1 572 ? -10.758 1.652 2.745 1.00 93.56 572 ARG A N 1
ATOM 4368 C CA . ARG A 1 572 ? -11.386 2.782 2.049 1.00 93.56 572 ARG A CA 1
ATOM 4369 C C . ARG A 1 572 ? -12.265 3.515 3.035 1.00 93.56 572 ARG A C 1
ATOM 4371 O O . ARG A 1 572 ? -13.210 2.930 3.555 1.00 93.56 572 ARG A O 1
ATOM 4378 N N . GLU A 1 573 ? -11.955 4.771 3.311 1.00 95.62 573 GLU A N 1
ATOM 4379 C CA . GLU A 1 573 ? -12.593 5.486 4.408 1.00 95.62 573 GLU A CA 1
ATOM 4380 C C . GLU A 1 573 ? -13.101 6.851 3.991 1.00 95.62 573 GLU A C 1
ATOM 4382 O O . GLU A 1 573 ? -12.479 7.567 3.209 1.00 95.62 573 GLU A O 1
ATOM 4387 N N . TYR A 1 574 ? -14.217 7.218 4.600 1.00 96.50 574 TYR A N 1
ATOM 4388 C CA . TYR A 1 574 ? -14.976 8.421 4.350 1.00 96.50 574 TYR A CA 1
ATOM 4389 C C . TYR A 1 574 ? -15.060 9.226 5.640 1.00 96.50 574 TYR A C 1
ATOM 4391 O O . TYR A 1 574 ? -15.452 8.715 6.695 1.00 96.50 574 TYR A O 1
ATOM 4399 N N . ARG A 1 575 ? -14.692 10.499 5.544 1.00 96.94 575 ARG A N 1
ATOM 4400 C CA . ARG A 1 575 ? -14.831 11.462 6.627 1.00 96.94 575 ARG A CA 1
ATOM 4401 C C . ARG A 1 575 ? -16.303 11.809 6.779 1.00 96.94 575 ARG A C 1
ATOM 4403 O O . ARG A 1 575 ? -16.982 12.100 5.793 1.00 96.94 575 ARG A O 1
ATOM 4410 N N . VAL A 1 576 ? -16.785 11.816 8.011 1.00 96.81 576 VAL A N 1
ATOM 4411 C CA . VAL A 1 576 ? -18.118 12.329 8.347 1.00 96.81 576 VAL A CA 1
ATOM 4412 C C . VAL A 1 576 ? -18.001 13.698 9.003 1.00 96.81 576 VAL A C 1
ATOM 4414 O O . VAL A 1 576 ? -16.926 14.092 9.457 1.00 96.81 576 VAL A O 1
ATOM 4417 N N . ALA A 1 577 ? -19.094 14.458 8.974 1.00 94.75 577 ALA A N 1
ATOM 4418 C CA . ALA A 1 577 ? -19.084 15.867 9.357 1.00 94.75 577 ALA A CA 1
ATOM 4419 C C . ALA A 1 577 ? -18.729 16.079 10.837 1.00 94.75 577 ALA A C 1
ATOM 4421 O O . ALA A 1 577 ? -17.998 17.014 11.162 1.00 94.75 577 ALA A O 1
ATOM 4422 N N . ASP A 1 578 ? -19.241 15.215 11.711 1.00 93.75 578 ASP A N 1
ATOM 4423 C CA . ASP A 1 578 ? -19.138 15.329 13.161 1.00 93.75 578 ASP A CA 1
ATOM 4424 C C . ASP A 1 578 ? -19.356 13.969 13.854 1.00 93.75 578 ASP A C 1
ATOM 4426 O O . ASP A 1 578 ? -19.544 12.933 13.208 1.00 93.75 578 ASP A O 1
ATOM 4430 N N . GLU A 1 579 ? -19.276 13.982 15.186 1.00 91.94 579 GLU A N 1
ATOM 4431 C CA . GLU A 1 579 ? -19.418 12.801 16.042 1.00 91.94 579 GLU A CA 1
ATOM 4432 C C . GLU A 1 579 ? -20.826 12.194 15.981 1.00 91.94 579 GLU A C 1
ATOM 4434 O O . GLU A 1 579 ? -20.963 10.973 16.002 1.00 91.94 579 GLU A O 1
ATOM 4439 N N . ASP A 1 580 ? -21.868 13.019 15.843 1.00 92.19 580 ASP A N 1
ATOM 4440 C CA . ASP A 1 580 ? -23.256 12.550 15.793 1.00 92.19 580 ASP A CA 1
ATOM 4441 C C . ASP A 1 580 ? -23.512 11.766 14.497 1.00 92.19 580 ASP A C 1
ATOM 4443 O O . ASP A 1 580 ? -24.039 10.653 14.541 1.00 92.19 580 ASP A O 1
ATOM 4447 N N . ALA A 1 581 ? -23.058 12.287 13.349 1.00 95.69 581 ALA A N 1
ATOM 4448 C CA . ALA A 1 581 ? -23.127 11.579 12.069 1.00 95.69 581 ALA A CA 1
ATOM 4449 C C . ALA A 1 581 ? -22.308 10.275 12.082 1.00 95.69 581 ALA A C 1
ATOM 4451 O O . ALA A 1 581 ? -22.694 9.278 11.467 1.00 95.69 581 ALA A O 1
ATOM 4452 N N . TRP A 1 582 ? -21.176 10.265 12.794 1.00 95.88 582 TRP A N 1
ATOM 4453 C CA . TRP A 1 582 ? -20.363 9.065 12.985 1.00 95.88 582 TRP A CA 1
ATOM 4454 C C . TRP A 1 582 ? -21.093 7.999 13.808 1.00 95.88 582 TRP A C 1
ATOM 4456 O O . TRP A 1 582 ? -21.121 6.834 13.409 1.00 95.88 582 TRP A O 1
ATOM 4466 N N . LEU A 1 583 ? -21.721 8.392 14.920 1.00 93.50 583 LEU A N 1
ATOM 4467 C CA . LEU A 1 583 ? -22.504 7.498 15.775 1.00 93.50 583 LEU A CA 1
ATOM 4468 C C . LEU A 1 583 ? -23.745 6.965 15.065 1.00 93.50 583 LEU A C 1
ATOM 4470 O O . LEU A 1 583 ? -24.024 5.771 15.156 1.00 93.50 583 LEU A O 1
ATOM 4474 N N . GLU A 1 584 ? -24.465 7.819 14.333 1.00 95.25 584 GLU A N 1
ATOM 4475 C CA . GLU A 1 584 ? -25.608 7.406 13.516 1.00 95.25 584 GLU A CA 1
ATOM 4476 C C . GLU A 1 584 ? -25.185 6.318 12.524 1.00 95.25 584 GLU A C 1
ATOM 4478 O O . GLU A 1 584 ? -25.807 5.253 12.466 1.00 95.25 584 GLU A O 1
ATOM 4483 N N . LYS A 1 585 ? -24.066 6.532 11.817 1.00 97.19 585 LYS A N 1
ATOM 4484 C CA . LYS A 1 585 ? -23.547 5.548 10.865 1.00 97.19 585 LYS A CA 1
ATOM 4485 C C . LYS A 1 585 ? -23.077 4.259 11.543 1.00 97.19 585 LYS A C 1
ATOM 4487 O O . LYS A 1 585 ? -23.312 3.173 11.015 1.00 97.19 585 LYS A O 1
ATOM 4492 N N . LEU A 1 586 ? -22.447 4.353 12.715 1.00 95.81 586 LEU A N 1
ATOM 4493 C CA . LEU A 1 586 ? -22.048 3.184 13.502 1.00 95.81 586 LEU A CA 1
ATOM 4494 C C . LEU A 1 586 ? -23.266 2.349 13.908 1.00 95.81 586 LEU A C 1
ATOM 4496 O O . LEU A 1 586 ? -23.245 1.128 13.773 1.00 95.81 586 LEU A O 1
ATOM 4500 N N . GLN A 1 587 ? -24.349 2.989 14.352 1.00 95.38 587 GLN A N 1
ATOM 4501 C CA . GLN A 1 587 ? -25.582 2.292 14.723 1.00 95.38 587 GLN A CA 1
ATOM 4502 C C . GLN A 1 587 ? -26.311 1.689 13.515 1.00 95.38 587 GLN A C 1
ATOM 4504 O O . GLN A 1 587 ? -26.851 0.584 13.616 1.00 95.38 587 GLN A O 1
ATOM 4509 N N . GLU A 1 588 ? -26.287 2.363 12.363 1.00 96.25 588 GLU A N 1
ATOM 4510 C CA . GLU A 1 588 ? -26.781 1.814 11.095 1.00 96.25 588 GLU A CA 1
ATOM 4511 C C . GLU A 1 588 ? -26.058 0.502 10.747 1.00 96.25 588 GLU A C 1
ATOM 4513 O O . GLU A 1 588 ? -26.711 -0.517 10.511 1.00 96.25 588 GLU A O 1
ATOM 4518 N N . VAL A 1 589 ? -24.719 0.503 10.785 1.00 96.50 589 VAL A N 1
ATOM 4519 C CA . VAL A 1 589 ? -23.902 -0.677 10.453 1.00 96.50 589 VAL A CA 1
ATOM 4520 C C . VAL A 1 589 ? -24.027 -1.777 11.507 1.00 96.50 589 VAL A C 1
ATOM 4522 O O . VAL A 1 589 ? -24.134 -2.947 11.156 1.00 96.50 589 VAL A O 1
ATOM 4525 N N . ARG A 1 590 ? -24.098 -1.438 12.800 1.00 95.12 590 ARG A N 1
ATOM 4526 C CA . ARG A 1 590 ? -24.398 -2.411 13.867 1.00 95.12 590 ARG A CA 1
ATOM 4527 C C . ARG A 1 590 ? -25.722 -3.123 13.624 1.00 95.12 590 ARG A C 1
ATOM 4529 O O . ARG A 1 590 ? -25.808 -4.341 13.754 1.00 95.12 590 ARG A O 1
ATOM 4536 N N . SER A 1 591 ? -26.745 -2.363 13.243 1.00 95.00 591 SER A N 1
ATOM 4537 C CA . SER A 1 591 ? -28.073 -2.905 12.964 1.00 95.00 591 SER A CA 1
ATOM 4538 C C . SER A 1 591 ? -28.064 -3.811 11.731 1.00 95.00 591 SER A C 1
ATOM 4540 O O . SER A 1 591 ? -28.661 -4.886 11.766 1.00 95.00 591 SER A O 1
ATOM 4542 N N . SER A 1 592 ? -27.372 -3.420 10.652 1.00 94.75 592 SER A N 1
ATOM 4543 C CA . SER A 1 592 ? -27.272 -4.242 9.435 1.00 94.75 592 SER A CA 1
ATOM 4544 C C . SER A 1 592 ? -26.434 -5.507 9.641 1.00 94.75 592 SER A C 1
ATOM 4546 O O . SER A 1 592 ? -26.771 -6.557 9.097 1.00 94.75 592 SER A O 1
ATOM 4548 N N . ALA A 1 593 ? -25.397 -5.434 10.478 1.00 93.19 593 ALA A N 1
ATOM 4549 C CA . ALA A 1 593 ? -24.554 -6.557 10.875 1.00 93.19 593 ALA A CA 1
ATOM 4550 C C . ALA A 1 593 ? -25.145 -7.390 12.032 1.00 93.19 593 ALA A C 1
ATOM 4552 O O . ALA A 1 593 ? -24.472 -8.279 12.553 1.00 93.19 593 ALA A O 1
ATOM 4553 N N . ASN A 1 594 ? -26.393 -7.132 12.441 1.00 93.56 594 ASN A N 1
ATOM 4554 C CA . ASN A 1 594 ? -27.064 -7.845 13.530 1.00 93.56 594 ASN A CA 1
ATOM 4555 C C . ASN A 1 594 ? -26.199 -7.930 14.811 1.00 93.56 594 ASN A C 1
ATOM 4557 O O . ASN A 1 594 ? -26.068 -8.997 15.407 1.00 93.56 594 ASN A O 1
ATOM 4561 N N . ILE A 1 595 ? -25.552 -6.823 15.195 1.00 90.44 595 ILE A N 1
ATOM 4562 C CA . ILE A 1 595 ? -24.728 -6.722 16.409 1.00 90.44 595 ILE A CA 1
ATOM 4563 C C . ILE A 1 595 ? -25.640 -6.464 17.603 1.00 90.44 595 ILE A C 1
ATOM 4565 O O . ILE A 1 595 ? -26.332 -5.442 17.644 1.00 90.44 595 ILE A O 1
ATOM 4569 N N . HIS A 1 596 ? -25.632 -7.349 18.598 1.00 89.06 596 HIS A N 1
ATOM 4570 C CA . HIS A 1 596 ? -26.392 -7.116 19.822 1.00 89.06 596 HIS A CA 1
ATOM 4571 C C . HIS A 1 596 ? -25.583 -6.298 20.833 1.00 89.06 596 HIS A C 1
ATOM 4573 O O . HIS A 1 596 ? -24.357 -6.188 20.739 1.00 89.06 596 HIS A O 1
ATOM 4579 N N . SER A 1 597 ? -26.253 -5.730 21.841 1.00 86.44 597 SER A N 1
ATOM 4580 C CA . SER A 1 597 ? -25.574 -4.912 22.853 1.00 86.44 597 SER A CA 1
ATOM 4581 C C . SER A 1 597 ? -24.541 -5.706 23.653 1.00 86.44 597 SER A C 1
ATOM 4583 O O . SER A 1 597 ? -23.565 -5.117 24.106 1.00 86.44 597 SER A O 1
ATOM 4585 N N . GLU A 1 598 ? -24.691 -7.025 23.800 1.00 83.00 598 GLU A N 1
ATOM 4586 C CA . GLU A 1 598 ? -23.702 -7.907 24.424 1.00 83.00 598 GLU A CA 1
ATOM 4587 C C . GLU A 1 598 ? -22.425 -8.130 23.590 1.00 83.00 598 GLU A C 1
ATOM 4589 O O . GLU A 1 598 ? 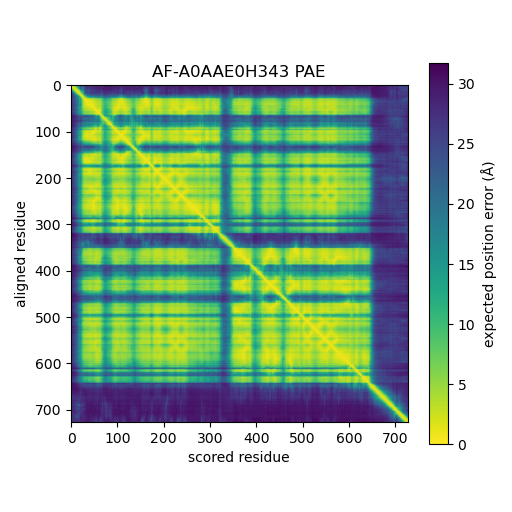-21.387 -8.453 24.175 1.00 83.00 598 GLU A O 1
ATOM 4594 N N . ASP A 1 599 ? -22.474 -7.910 22.272 1.00 86.12 599 ASP A N 1
ATOM 4595 C CA . ASP A 1 599 ? -21.352 -8.124 21.340 1.00 86.12 599 ASP A CA 1
ATOM 4596 C C . ASP A 1 599 ? -20.589 -6.833 21.025 1.00 86.12 599 ASP A C 1
ATOM 4598 O O . ASP A 1 599 ? -19.470 -6.863 20.510 1.00 86.12 599 ASP A O 1
ATOM 4602 N N . MET A 1 600 ? -21.174 -5.678 21.354 1.00 89.19 600 MET A N 1
ATOM 4603 C CA . MET A 1 600 ? -20.539 -4.384 21.117 1.00 89.19 600 MET A CA 1
ATOM 4604 C C . MET A 1 600 ? -19.254 -4.246 21.938 1.00 89.19 600 MET A C 1
ATOM 4606 O O . MET A 1 600 ? -19.256 -4.416 23.167 1.00 89.19 600 MET A O 1
ATOM 4610 N N . CYS A 1 601 ? -18.162 -3.911 21.254 1.00 87.06 601 CYS A N 1
ATOM 4611 C CA . CYS A 1 601 ? -16.801 -3.880 21.784 1.00 87.06 601 CYS A CA 1
ATOM 4612 C C . CYS A 1 601 ? -16.460 -5.105 22.643 1.00 87.06 601 CYS A C 1
ATOM 4614 O O . CYS A 1 601 ? -15.870 -4.962 23.711 1.00 87.06 601 CYS A O 1
ATOM 4616 N N . ALA A 1 602 ? -16.894 -6.301 22.237 1.00 82.75 602 ALA A N 1
ATOM 4617 C CA . ALA A 1 602 ? -16.673 -7.503 23.033 1.00 82.75 602 ALA A CA 1
ATOM 4618 C C . ALA A 1 602 ? -15.206 -7.957 23.028 1.00 82.75 602 ALA A C 1
ATOM 4620 O O . ALA A 1 602 ? -14.799 -8.643 23.966 1.00 82.75 602 ALA A O 1
ATOM 4621 N N . PHE A 1 603 ? -14.421 -7.562 22.019 1.00 83.75 603 PHE A N 1
ATOM 4622 C CA . PHE A 1 603 ? -13.047 -8.017 21.821 1.00 83.75 603 PHE A CA 1
ATOM 4623 C C . PHE A 1 603 ? -12.063 -6.855 21.688 1.00 83.75 603 PHE A C 1
ATOM 4625 O O . PHE A 1 603 ? -12.361 -5.838 21.058 1.00 83.75 603 PHE A O 1
ATOM 4632 N N . ASP A 1 604 ? -10.874 -7.016 22.263 1.00 82.56 604 ASP A N 1
ATOM 4633 C CA . ASP A 1 604 ? -9.749 -6.108 22.045 1.00 82.56 604 ASP A CA 1
ATOM 4634 C C . ASP A 1 604 ? -8.898 -6.532 20.833 1.00 82.56 604 ASP A C 1
ATOM 4636 O O . ASP A 1 604 ? -9.265 -7.419 20.050 1.00 82.56 604 ASP A O 1
ATOM 4640 N N . SER A 1 605 ? -7.758 -5.863 20.654 1.00 75.88 605 SER A N 1
ATOM 4641 C CA . SER A 1 605 ? -6.822 -6.118 19.560 1.00 75.88 605 SER A CA 1
ATOM 4642 C C . SER A 1 605 ? -6.202 -7.512 19.598 1.00 75.88 605 SER A C 1
ATOM 4644 O O . SER A 1 605 ? -5.937 -8.080 18.539 1.00 75.88 605 SER A O 1
ATOM 4646 N N . ASP A 1 606 ? -6.022 -8.073 20.793 1.00 70.94 606 ASP A N 1
ATOM 4647 C CA . ASP A 1 606 ? -5.434 -9.398 21.000 1.00 70.94 606 ASP A CA 1
ATOM 4648 C C . ASP A 1 606 ? -6.492 -10.508 20.872 1.00 70.94 606 ASP A C 1
ATOM 4650 O O . ASP A 1 606 ? -6.184 -11.697 20.955 1.00 70.94 606 ASP A O 1
ATOM 4654 N N . GLY A 1 607 ? -7.756 -10.131 20.642 1.00 67.69 607 GLY A N 1
ATOM 4655 C CA . GLY A 1 607 ? -8.885 -11.052 20.628 1.00 67.69 607 GLY A CA 1
ATOM 4656 C C . GLY A 1 607 ? -9.262 -11.546 22.024 1.00 67.69 607 GLY A C 1
ATOM 4657 O O . GLY A 1 607 ? -10.039 -12.495 22.133 1.00 67.69 607 GLY A O 1
ATOM 4658 N N . ALA A 1 608 ? -8.746 -10.915 23.082 1.00 71.94 608 ALA A N 1
ATOM 4659 C CA . ALA A 1 608 ? -9.239 -11.140 24.426 1.00 71.94 608 ALA A CA 1
ATOM 4660 C C . ALA A 1 608 ? -10.580 -10.421 24.603 1.00 71.94 608 ALA A C 1
ATOM 4662 O O . ALA A 1 608 ? -10.914 -9.480 23.878 1.00 71.94 608 ALA A O 1
ATOM 4663 N N . VAL A 1 609 ? -11.374 -10.883 25.571 1.00 71.00 609 VAL A N 1
ATOM 4664 C CA . VAL A 1 609 ? -12.612 -10.191 25.933 1.00 71.00 609 VAL A CA 1
ATOM 4665 C C . VAL A 1 609 ? -12.231 -8.808 26.445 1.00 71.00 609 VAL A C 1
ATOM 4667 O O . VAL A 1 609 ? -11.572 -8.699 27.480 1.00 71.00 609 VAL A O 1
ATOM 4670 N N . ALA A 1 610 ? -12.646 -7.766 25.731 1.00 68.12 610 ALA A N 1
ATOM 4671 C CA . ALA A 1 610 ? -12.415 -6.405 26.175 1.00 68.12 610 ALA A CA 1
ATOM 4672 C C . ALA A 1 610 ? -13.261 -6.147 27.431 1.00 68.12 610 ALA A C 1
ATOM 4674 O O . ALA A 1 610 ? -14.491 -6.263 27.423 1.00 68.12 610 ALA A O 1
ATOM 4675 N N . ASP A 1 611 ? -12.580 -5.820 28.525 1.00 59.34 611 ASP A N 1
ATOM 4676 C CA . ASP A 1 611 ? -13.168 -5.240 29.729 1.00 59.34 611 ASP A CA 1
ATOM 4677 C C . ASP A 1 611 ? -12.558 -3.837 29.839 1.00 59.34 611 ASP A C 1
ATOM 4679 O O . ASP A 1 611 ? -11.462 -3.676 30.385 1.00 59.34 611 ASP A O 1
ATOM 4683 N N . PRO A 1 612 ? -13.136 -2.857 29.117 1.00 62.53 612 PRO A N 1
ATOM 4684 C CA . PRO A 1 612 ? -14.445 -2.314 29.480 1.00 62.53 612 PRO A CA 1
ATOM 4685 C C . PRO A 1 612 ? -15.397 -2.063 28.290 1.00 62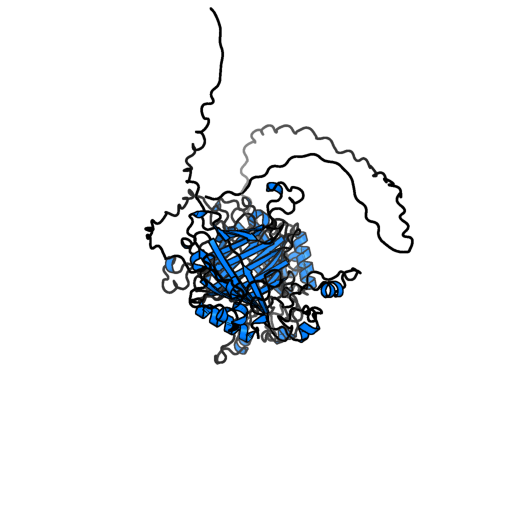.53 612 PRO A C 1
ATOM 4687 O O . PRO A 1 612 ? -15.078 -2.302 27.128 1.00 62.53 612 PRO A O 1
ATOM 4690 N N . ASN A 1 613 ? -16.601 -1.566 28.597 1.00 74.81 613 ASN A N 1
ATOM 4691 C CA . ASN A 1 613 ? -17.603 -1.110 27.626 1.00 74.81 613 ASN A CA 1
ATOM 4692 C C . ASN A 1 613 ? -17.023 -0.155 26.552 1.00 74.81 613 ASN A C 1
ATOM 4694 O O . ASN A 1 613 ? -15.985 0.483 26.740 1.00 74.81 613 ASN A O 1
ATOM 4698 N N . CYS A 1 614 ? -17.730 -0.010 25.424 1.00 83.12 614 CYS A N 1
ATOM 4699 C CA . CYS A 1 614 ? -17.283 0.839 24.314 1.00 83.12 614 CYS A CA 1
ATOM 4700 C C . CYS A 1 614 ? -16.929 2.269 24.758 1.00 83.12 614 CYS A C 1
ATOM 4702 O O . CYS A 1 614 ? -15.980 2.868 24.264 1.00 83.12 614 CYS A O 1
ATOM 4704 N N . TYR A 1 615 ? -17.663 2.820 25.722 1.00 85.62 615 TYR A N 1
ATOM 4705 C CA . TYR A 1 615 ? -17.468 4.189 26.190 1.00 85.62 615 TYR A CA 1
ATOM 4706 C C . TYR A 1 615 ? -16.055 4.441 26.731 1.00 85.62 615 TYR A C 1
ATOM 4708 O O . TYR A 1 615 ? -15.410 5.409 26.335 1.00 85.62 615 TYR A O 1
ATOM 4716 N N . GLU A 1 616 ? -15.540 3.563 27.592 1.00 83.69 616 GLU A N 1
ATOM 4717 C CA . GLU A 1 616 ? -14.185 3.700 28.140 1.00 83.69 616 GLU A CA 1
ATOM 4718 C C . GLU A 1 616 ? -13.097 3.517 27.082 1.00 83.69 616 GLU A C 1
ATOM 4720 O O . GLU A 1 616 ? -12.045 4.159 27.150 1.00 83.69 616 GLU A O 1
ATOM 4725 N N . HIS A 1 617 ? -13.344 2.675 26.074 1.00 86.12 617 HIS A N 1
ATOM 4726 C CA . HIS A 1 617 ? -12.435 2.578 24.941 1.00 86.12 617 HIS A CA 1
ATOM 4727 C C . HIS A 1 617 ? -12.289 3.939 24.255 1.00 86.12 617 HIS A C 1
ATOM 4729 O O . HIS A 1 617 ? -11.164 4.398 24.062 1.00 86.12 617 HIS A O 1
ATOM 4735 N N . PHE A 1 618 ? -13.409 4.594 23.946 1.00 86.06 618 PHE A N 1
ATOM 4736 C CA . PHE A 1 618 ? -13.442 5.818 23.149 1.00 86.06 618 PHE A CA 1
ATOM 4737 C C . PHE A 1 618 ? -13.088 7.102 23.908 1.00 86.06 618 PHE A C 1
ATOM 4739 O O . PHE A 1 618 ? -12.980 8.153 23.274 1.00 86.06 618 PHE A O 1
ATOM 4746 N N . GLN A 1 619 ? -12.857 7.041 25.225 1.00 82.88 619 GLN A N 1
ATOM 4747 C CA . GLN A 1 619 ? -12.349 8.187 25.982 1.00 82.88 619 GLN A CA 1
ATOM 4748 C C . GLN A 1 619 ? -11.025 8.689 25.388 1.00 82.88 619 GLN A C 1
ATOM 4750 O O . GLN A 1 619 ? -10.070 7.927 25.171 1.00 82.88 619 GLN A O 1
ATOM 4755 N N . MET A 1 620 ? -10.973 9.998 25.138 1.00 79.56 620 MET A N 1
ATOM 4756 C CA . MET A 1 620 ? -9.766 10.675 24.672 1.00 79.56 620 MET A CA 1
ATOM 4757 C C . MET A 1 620 ? -8.873 11.002 25.875 1.00 79.56 620 MET A C 1
ATOM 4759 O O . MET A 1 620 ? -9.320 10.941 27.017 1.00 79.56 620 MET A O 1
ATOM 4763 N N . GLY A 1 621 ? -7.586 11.294 25.656 1.00 66.81 621 GLY A N 1
ATOM 4764 C CA . GLY A 1 621 ? -6.573 11.413 26.723 1.00 66.81 621 GLY A CA 1
ATOM 4765 C C . GLY A 1 621 ? -6.840 12.452 27.831 1.00 66.81 621 GLY A C 1
ATOM 4766 O O . GLY A 1 621 ? -6.122 12.464 28.827 1.00 66.81 621 GLY A O 1
ATOM 4767 N N . ASP A 1 622 ? -7.866 13.295 27.694 1.00 68.62 622 ASP A N 1
ATOM 4768 C CA . ASP A 1 622 ? -8.380 14.205 28.729 1.00 68.62 622 ASP A CA 1
ATOM 4769 C C . ASP A 1 622 ? -9.442 13.555 29.651 1.00 68.62 622 ASP A C 1
ATOM 4771 O O . ASP A 1 622 ? -9.941 14.194 30.578 1.00 68.62 622 ASP A O 1
ATOM 4775 N N . GLY A 1 623 ? -9.768 12.278 29.426 1.00 63.25 623 GLY A N 1
ATOM 4776 C CA . GLY A 1 623 ? -10.801 11.529 30.142 1.00 63.25 623 GLY A CA 1
ATOM 4777 C C . GLY A 1 623 ? -12.229 11.890 29.723 1.00 63.25 623 GLY A C 1
ATOM 4778 O O . GLY A 1 623 ? -13.176 11.457 30.380 1.00 63.25 623 GLY A O 1
ATOM 4779 N N . THR A 1 624 ? -12.404 12.678 28.659 1.00 57.88 624 THR A N 1
ATOM 4780 C CA . THR A 1 624 ? -13.714 13.110 28.167 1.00 57.88 624 THR A CA 1
ATOM 4781 C C . THR A 1 624 ? -13.967 12.582 26.753 1.00 57.88 624 THR A C 1
ATOM 4783 O O . THR A 1 624 ? -13.099 12.614 25.879 1.00 57.88 624 THR A O 1
ATOM 4786 N N . LEU A 1 625 ? -15.170 12.050 26.516 1.00 65.25 625 LEU A N 1
ATOM 4787 C CA . LEU A 1 625 ? -15.761 12.141 25.180 1.00 65.25 625 LEU A CA 1
ATOM 4788 C C . LEU A 1 625 ? -16.133 13.608 24.948 1.00 65.25 625 LEU A C 1
ATOM 4790 O O . LEU A 1 625 ? -16.272 14.354 25.923 1.00 65.25 625 LEU A O 1
ATOM 4794 N N . ASP A 1 626 ? -16.280 14.038 23.690 1.00 65.00 626 ASP A N 1
ATOM 4795 C CA . ASP A 1 626 ? -16.865 15.366 23.498 1.00 65.00 626 ASP A CA 1
ATOM 4796 C C . ASP A 1 626 ? -18.248 15.315 24.158 1.00 65.00 626 ASP A C 1
ATOM 4798 O O . ASP A 1 626 ? -18.928 14.289 24.075 1.00 65.00 626 ASP A O 1
ATOM 4802 N N . GLY A 1 627 ? -18.593 16.326 24.953 1.00 60.81 627 GLY A N 1
ATOM 4803 C CA . GLY A 1 627 ? -19.564 16.213 26.053 1.00 60.81 627 GLY A CA 1
ATOM 4804 C C . GLY A 1 627 ? -21.006 15.855 25.654 1.00 60.81 627 GLY A C 1
ATOM 4805 O O . GLY A 1 627 ? -21.882 15.878 26.519 1.00 60.81 627 GLY A O 1
ATOM 4806 N N . SER A 1 628 ? -21.261 15.568 24.377 1.00 69.81 628 SER A N 1
ATOM 4807 C CA . SER A 1 628 ? -22.512 15.064 23.816 1.00 69.81 628 SER A CA 1
ATOM 4808 C C . SER A 1 628 ? -22.663 13.540 23.880 1.00 69.81 628 SER A C 1
ATOM 4810 O O . SER A 1 628 ? -23.796 13.083 24.009 1.00 69.81 628 SER A O 1
ATOM 4812 N N . VAL A 1 629 ? -21.580 12.751 23.831 1.00 80.12 629 VAL A N 1
ATOM 4813 C CA . VAL A 1 629 ? -21.687 11.284 23.724 1.00 80.12 629 VAL A CA 1
ATOM 4814 C C . VAL A 1 629 ? -21.797 10.633 25.093 1.00 80.12 629 VAL A C 1
ATOM 4816 O O . VAL A 1 629 ? -20.902 10.730 25.939 1.00 80.12 629 VAL A O 1
ATOM 4819 N N . THR A 1 630 ? -22.896 9.924 25.315 1.00 84.56 630 THR A N 1
ATOM 4820 C CA . THR A 1 630 ? -23.125 9.172 26.543 1.00 84.56 630 THR A CA 1
ATOM 4821 C C . THR A 1 630 ? -22.598 7.745 26.423 1.00 84.56 630 THR A C 1
ATOM 4823 O O . THR A 1 630 ? -22.372 7.198 25.343 1.00 84.56 630 THR A O 1
ATOM 4826 N N . CYS A 1 631 ? -22.421 7.091 27.568 1.00 85.31 631 CYS A N 1
ATOM 4827 C CA . CYS A 1 631 ? -22.129 5.663 27.576 1.00 85.31 631 CYS A CA 1
ATOM 4828 C C . CYS A 1 631 ? -23.256 4.833 26.939 1.00 85.31 631 CYS A C 1
ATOM 4830 O O . CYS A 1 631 ? -22.983 3.797 26.337 1.00 85.31 631 CYS A O 1
ATOM 4832 N N . GLU A 1 632 ? -24.500 5.299 27.022 1.00 86.62 632 GLU A N 1
ATOM 4833 C CA . GLU A 1 632 ? -25.648 4.648 26.396 1.00 86.62 632 GLU A CA 1
ATOM 4834 C C . GLU A 1 632 ? -25.534 4.673 24.860 1.00 86.62 632 GLU A C 1
ATOM 4836 O O . GLU A 1 632 ? -25.695 3.629 24.226 1.00 86.62 632 GLU A O 1
ATOM 4841 N N . ASP A 1 633 ? -25.119 5.800 24.273 1.00 86.88 633 ASP A N 1
ATOM 4842 C CA . ASP A 1 633 ? -24.945 5.949 22.817 1.00 86.88 633 ASP A CA 1
ATOM 4843 C C . ASP A 1 633 ? -23.900 4.969 22.254 1.00 86.88 633 ASP A C 1
ATOM 4845 O O . ASP A 1 633 ? -24.113 4.316 21.228 1.00 86.88 633 ASP A O 1
ATOM 4849 N N . MET A 1 634 ? -22.786 4.793 22.973 1.00 87.56 634 MET A N 1
ATOM 4850 C CA . MET A 1 634 ? -21.705 3.888 22.568 1.00 87.56 634 MET A CA 1
ATOM 4851 C C . MET A 1 634 ? -22.068 2.404 22.699 1.00 87.56 634 MET A C 1
ATOM 4853 O O . MET A 1 634 ? -21.483 1.581 21.993 1.00 87.56 634 MET A O 1
ATOM 4857 N N . ASN A 1 635 ? -23.031 2.063 23.562 1.00 85.44 635 ASN A N 1
ATOM 4858 C CA . ASN A 1 635 ? -23.478 0.691 23.829 1.00 85.44 635 ASN A CA 1
ATOM 4859 C C . ASN A 1 635 ? -24.871 0.395 23.237 1.00 85.44 635 ASN A C 1
ATOM 4861 O O . ASN A 1 635 ? -25.605 -0.437 23.769 1.00 85.44 635 ASN A O 1
ATOM 4865 N N . GLY A 1 636 ? -25.260 1.089 22.161 1.00 83.31 636 GLY A N 1
ATOM 4866 C CA . GLY A 1 636 ? -26.491 0.772 21.423 1.00 83.31 636 GLY A CA 1
ATOM 4867 C C . GLY A 1 636 ? -27.777 1.016 22.212 1.00 83.31 636 GLY A C 1
ATOM 4868 O O . GLY A 1 636 ? -28.757 0.305 22.015 1.00 83.31 636 GLY A O 1
ATOM 4869 N N . GLY A 1 637 ? -27.774 1.980 23.137 1.00 85.50 637 GLY A N 1
ATOM 4870 C CA . GLY A 1 637 ? -28.918 2.257 24.006 1.00 85.50 637 GLY A CA 1
ATOM 4871 C C . GLY A 1 637 ? -28.946 1.439 25.304 1.00 85.50 637 GLY A C 1
ATOM 4872 O O . GLY A 1 637 ? -29.862 1.594 26.109 1.00 85.50 637 GLY A O 1
ATOM 4873 N N . ASP A 1 638 ? -27.968 0.560 25.547 1.00 83.62 638 ASP A N 1
ATOM 4874 C CA . ASP A 1 638 ? -27.951 -0.279 26.746 1.00 83.62 638 ASP A CA 1
ATOM 4875 C C . ASP A 1 638 ? -27.222 0.391 27.922 1.00 83.62 638 ASP A C 1
ATOM 4877 O O . ASP A 1 638 ? -26.043 0.147 28.205 1.00 83.62 638 ASP A O 1
ATOM 4881 N N . ALA A 1 639 ? -27.958 1.213 28.672 1.00 84.69 639 ALA A N 1
ATOM 4882 C CA . ALA A 1 639 ? -27.458 1.867 29.881 1.00 84.69 639 ALA A CA 1
ATOM 4883 C C . ALA A 1 639 ? -26.995 0.886 30.983 1.00 84.69 639 ALA A C 1
ATOM 4885 O O . ALA A 1 639 ? -26.268 1.288 31.897 1.00 84.69 639 ALA A O 1
ATOM 4886 N N . SER A 1 640 ? -27.378 -0.400 30.935 1.00 83.25 640 SER A N 1
ATOM 4887 C CA . SER A 1 640 ? -26.962 -1.373 31.957 1.00 83.25 640 SER A CA 1
ATOM 4888 C C . SER A 1 640 ? -25.447 -1.612 31.939 1.00 83.25 640 SER A C 1
ATOM 4890 O O . SER A 1 640 ? -24.839 -1.798 33.001 1.00 83.25 640 SER A O 1
ATOM 4892 N N . ARG A 1 641 ? -24.813 -1.472 30.765 1.00 78.50 641 ARG A N 1
ATOM 4893 C CA . ARG A 1 641 ? -23.356 -1.585 30.570 1.00 78.50 641 ARG A CA 1
ATOM 4894 C C . ARG A 1 641 ? -22.559 -0.403 31.127 1.00 78.50 641 ARG A C 1
ATOM 4896 O O . ARG A 1 641 ? -21.336 -0.478 31.224 1.00 78.50 641 ARG A O 1
ATOM 4903 N N . CYS A 1 642 ? -23.238 0.662 31.544 1.00 78.75 642 CYS A N 1
ATOM 4904 C CA . CYS A 1 642 ? -22.630 1.876 32.092 1.00 78.75 642 CYS A CA 1
ATOM 4905 C C . CYS A 1 642 ? -22.500 1.857 33.623 1.00 78.75 642 CYS A C 1
ATOM 4907 O O . CYS A 1 642 ? -22.040 2.826 34.224 1.00 78.75 642 CYS A O 1
ATOM 4909 N N . SER A 1 643 ? -22.944 0.775 34.273 1.00 66.25 643 SER A N 1
ATOM 4910 C CA . SER A 1 643 ? -23.158 0.730 35.726 1.00 66.25 643 SER A CA 1
ATOM 4911 C C . SER A 1 643 ? -22.045 0.056 36.542 1.00 66.25 643 SER A C 1
ATOM 4913 O O . SER A 1 643 ? -22.036 0.171 37.771 1.00 66.25 643 SER A O 1
ATOM 4915 N N . SER A 1 644 ? -21.070 -0.596 35.906 1.00 55.19 644 SER A N 1
ATOM 4916 C CA . SER A 1 644 ? -19.937 -1.220 36.596 1.00 55.19 644 SER A CA 1
ATOM 4917 C C . SER A 1 644 ? -18.732 -0.277 36.619 1.00 55.19 644 SER A C 1
ATOM 4919 O O . SER A 1 644 ? -18.041 -0.120 35.623 1.00 55.19 644 SER A O 1
ATOM 4921 N N . SER A 1 645 ? -18.494 0.342 37.780 1.00 46.41 645 SER A N 1
ATOM 4922 C CA . SER A 1 645 ? -17.266 1.065 38.157 1.00 46.41 645 SER A CA 1
ATOM 4923 C C . SER A 1 645 ? -16.890 2.327 37.369 1.00 46.41 645 SER A C 1
ATOM 4925 O O . SER A 1 645 ? -15.776 2.441 36.878 1.00 46.41 645 SER A O 1
ATOM 4927 N N . SER A 1 646 ? -17.706 3.385 37.440 1.00 41.72 646 SER A N 1
ATOM 4928 C CA . SER A 1 646 ? -17.069 4.706 37.574 1.00 41.72 646 SER A CA 1
ATOM 4929 C C . SER A 1 646 ? -16.272 4.696 38.887 1.00 41.72 646 SER A C 1
ATOM 4931 O O . SER A 1 646 ? -16.893 4.515 39.943 1.00 41.72 646 SER A O 1
ATOM 4933 N N . PRO A 1 647 ? -14.935 4.879 38.893 1.00 40.94 647 PRO A N 1
ATOM 4934 C CA . PRO A 1 647 ? -14.258 5.242 40.124 1.00 40.94 647 PRO A CA 1
ATOM 4935 C C . PRO A 1 647 ? -14.946 6.513 40.604 1.00 40.94 647 PRO A C 1
ATOM 4937 O O . PRO A 1 647 ? -15.020 7.497 39.870 1.00 40.94 647 PRO A O 1
ATOM 4940 N N . SER A 1 648 ? -15.531 6.470 41.801 1.00 35.75 648 SER A N 1
ATOM 4941 C CA . SER A 1 648 ? -16.120 7.648 42.426 1.00 35.75 648 SER A CA 1
ATOM 4942 C C . SER A 1 648 ? -15.124 8.793 42.283 1.00 35.75 648 SER A C 1
ATOM 4944 O O . SER A 1 648 ? -14.029 8.702 42.849 1.00 35.75 648 SER A O 1
ATOM 4946 N N . LEU A 1 649 ? -15.475 9.826 41.509 1.00 40.22 649 LEU A N 1
ATOM 4947 C CA . LEU A 1 649 ? -14.711 11.069 41.466 1.00 40.22 649 LEU A CA 1
ATOM 4948 C C . LEU A 1 649 ? -14.362 11.423 42.918 1.00 40.22 649 LEU A C 1
ATOM 4950 O O . LEU A 1 649 ? -15.268 11.390 43.764 1.00 40.22 649 LEU A O 1
ATOM 4954 N N . PRO A 1 650 ? -13.084 11.684 43.255 1.00 38.22 650 PRO A N 1
ATOM 4955 C CA . PRO A 1 650 ? -12.734 12.046 44.617 1.00 38.22 650 PRO A CA 1
ATOM 4956 C C . PRO A 1 650 ? -13.637 13.210 45.041 1.00 38.22 650 PRO A C 1
ATOM 4958 O O . PRO A 1 650 ? -13.849 14.129 44.240 1.00 38.22 650 PRO A O 1
ATOM 4961 N N . PRO A 1 651 ? -14.220 13.173 46.256 1.00 42.00 651 PRO A N 1
ATOM 4962 C CA . PRO A 1 651 ? -15.075 14.253 46.719 1.00 42.00 651 PRO A CA 1
ATOM 4963 C C . PRO A 1 651 ? -14.315 15.570 46.537 1.00 42.00 651 PRO A C 1
ATOM 4965 O O . PRO A 1 651 ? -13.115 15.610 46.839 1.00 42.00 651 PRO A O 1
ATOM 4968 N N . PRO A 1 652 ? -14.965 16.629 46.020 1.00 43.81 652 PRO A N 1
ATOM 4969 C CA . PRO A 1 652 ? -14.299 17.901 45.794 1.00 43.81 652 PRO A CA 1
ATOM 4970 C C . PRO A 1 652 ? -13.570 18.297 47.075 1.00 43.81 652 PRO A C 1
ATOM 4972 O O . PRO A 1 652 ? -14.169 18.298 48.156 1.00 43.81 652 PRO A O 1
ATOM 4975 N N . LEU A 1 653 ? -12.264 18.566 46.955 1.00 47.66 653 LEU A N 1
ATOM 4976 C CA . LEU A 1 653 ? -11.429 18.977 48.080 1.00 47.66 653 LEU A CA 1
ATOM 4977 C C .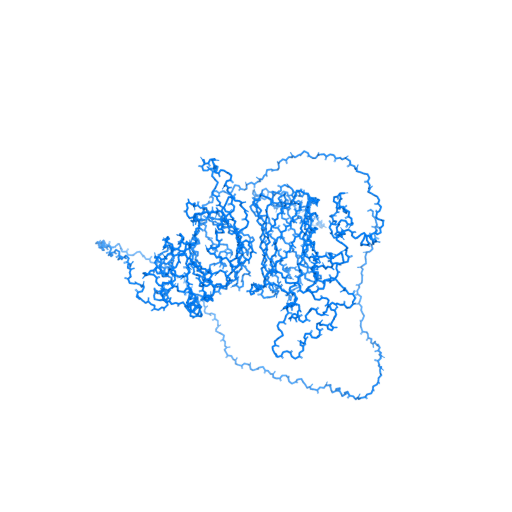 LEU A 1 653 ? -12.170 20.061 48.880 1.00 47.66 653 LEU A C 1
ATOM 4979 O O . LEU A 1 653 ? -12.717 20.989 48.270 1.00 47.66 653 LEU A O 1
ATOM 4983 N N . PRO A 1 654 ? -12.218 19.968 50.223 1.00 39.25 654 PRO A N 1
ATOM 4984 C CA . PRO A 1 654 ? -12.876 20.974 51.036 1.00 39.25 654 PRO A CA 1
ATOM 4985 C C . PRO A 1 654 ? -12.295 22.340 50.683 1.00 39.25 654 PRO A C 1
ATOM 4987 O O . PRO A 1 654 ? -11.084 22.559 50.753 1.00 39.25 654 PRO A O 1
ATOM 4990 N N . ARG A 1 655 ? -13.184 23.241 50.255 1.00 36.19 655 ARG A N 1
ATOM 4991 C CA . ARG A 1 655 ? -12.860 24.618 49.885 1.00 36.19 655 ARG A CA 1
ATOM 4992 C C . ARG A 1 655 ? -11.984 25.220 50.983 1.00 36.19 655 ARG A C 1
ATOM 4994 O O . ARG A 1 655 ? -12.421 25.326 52.129 1.00 36.19 655 ARG A O 1
ATOM 5001 N N . ALA A 1 656 ? -10.755 25.597 50.634 1.00 43.81 656 ALA A N 1
ATOM 5002 C CA . ALA A 1 656 ? -9.876 26.313 51.545 1.00 43.81 656 ALA A CA 1
ATOM 5003 C C . ALA A 1 656 ? -10.589 27.582 52.060 1.00 43.81 656 ALA A C 1
ATOM 5005 O O . ALA A 1 656 ? -11.327 28.216 51.293 1.00 43.81 656 ALA A O 1
ATOM 5006 N N . PRO A 1 657 ? -10.405 27.962 53.338 1.00 39.44 657 PRO A N 1
ATOM 5007 C CA . PRO A 1 657 ? -10.997 29.175 53.879 1.00 39.44 657 PRO A CA 1
ATOM 5008 C C . PRO A 1 657 ? -10.553 30.382 53.049 1.00 39.44 657 PRO A C 1
ATOM 5010 O O . PRO A 1 657 ? -9.367 30.615 52.823 1.00 39.44 657 PRO A O 1
ATOM 5013 N N . SER A 1 658 ? -11.544 31.128 52.574 1.00 36.31 658 SER A N 1
ATOM 5014 C CA . SER A 1 658 ? -11.391 32.333 51.769 1.00 36.31 658 SER A CA 1
ATOM 5015 C C . SER A 1 658 ? -10.521 33.367 52.487 1.00 36.31 658 SER A C 1
ATOM 5017 O O . SER A 1 658 ? -10.938 33.929 53.501 1.00 36.31 658 SER A O 1
ATOM 5019 N N . PHE A 1 659 ? -9.341 33.652 51.937 1.00 48.41 659 PHE A N 1
ATOM 5020 C CA . PHE A 1 659 ? -8.614 34.882 52.242 1.00 48.41 659 PHE A CA 1
ATOM 5021 C C . PHE A 1 659 ? -9.316 36.078 51.572 1.00 48.41 659 PHE A C 1
ATOM 5023 O O . PHE A 1 659 ? -9.838 35.935 50.463 1.00 48.41 659 PHE A O 1
ATOM 5030 N N . PRO A 1 660 ? -9.352 37.260 52.212 1.00 42.31 660 PRO A N 1
ATOM 5031 C CA . PRO A 1 660 ? -9.943 38.451 51.615 1.00 42.31 660 PRO A CA 1
ATOM 5032 C C . PRO A 1 660 ? -9.119 38.916 50.405 1.00 42.31 660 PRO A C 1
ATOM 5034 O O . PRO A 1 660 ? -7.914 39.149 50.510 1.00 42.31 660 PRO A O 1
ATOM 5037 N N . HIS A 1 661 ? -9.785 39.058 49.258 1.00 43.72 661 HIS A N 1
ATOM 5038 C CA . HIS A 1 661 ? -9.205 39.617 48.039 1.00 43.72 661 HIS A CA 1
ATOM 5039 C C . HIS A 1 661 ? -8.808 41.098 48.223 1.00 43.72 661 HIS A C 1
ATOM 5041 O O . HIS A 1 661 ? -9.544 41.851 48.869 1.00 43.72 661 HIS A O 1
ATOM 5047 N N . PRO A 1 662 ? -7.693 41.550 47.619 1.00 51.75 662 PRO A N 1
ATOM 5048 C CA . PRO A 1 662 ? -7.393 42.972 47.466 1.00 51.75 662 PRO A CA 1
ATOM 5049 C C . PRO A 1 662 ? -8.375 43.650 46.484 1.00 51.75 662 PRO A C 1
ATOM 5051 O O . PRO A 1 662 ? -8.959 42.975 45.632 1.00 51.75 662 PRO A O 1
ATOM 5054 N N . PRO A 1 663 ? -8.576 44.979 46.590 1.00 50.44 663 PRO A N 1
ATOM 5055 C CA . PRO A 1 663 ? -9.510 45.711 45.739 1.00 50.44 663 PRO A CA 1
ATOM 5056 C C . PRO A 1 663 ? -9.081 45.697 44.258 1.00 50.44 663 PRO A C 1
ATOM 5058 O O . PRO A 1 663 ? -7.883 45.681 43.966 1.00 50.44 663 PRO A O 1
ATOM 5061 N N . PRO A 1 664 ? -10.044 45.730 43.319 1.00 43.88 664 PRO A N 1
ATOM 5062 C CA . PRO A 1 664 ? -9.763 45.647 41.892 1.00 43.88 664 PRO A CA 1
ATOM 5063 C C . PRO A 1 664 ? -9.085 46.919 41.363 1.00 43.88 664 PRO A C 1
ATOM 5065 O O . PRO A 1 664 ? -9.550 48.036 41.596 1.00 43.88 664 PRO A O 1
ATOM 5068 N N . SER A 1 665 ? -8.005 46.731 40.601 1.00 51.22 665 SER A N 1
ATOM 5069 C CA . SER A 1 665 ? -7.427 47.759 39.728 1.00 51.22 665 SER A CA 1
ATOM 5070 C C . SER A 1 665 ? -8.359 48.066 38.544 1.00 51.22 665 SER A C 1
ATOM 5072 O O . SER A 1 665 ? -9.076 47.173 38.086 1.00 51.22 665 SER A O 1
ATOM 5074 N N . PRO A 1 666 ? -8.354 49.306 38.019 1.00 44.84 666 PRO A N 1
ATOM 5075 C CA . PRO A 1 666 ? -9.253 49.724 36.947 1.00 44.84 666 PRO A CA 1
ATOM 5076 C C . PRO A 1 666 ? -8.923 49.045 35.610 1.00 44.84 666 PRO A C 1
ATOM 5078 O O . PRO A 1 666 ? -7.770 49.009 35.180 1.00 44.84 666 PRO A O 1
ATOM 5081 N N . SER A 1 667 ? -9.962 48.531 34.950 1.00 49.91 667 SER A N 1
ATOM 5082 C CA . SER A 1 667 ? -9.897 47.895 33.633 1.00 49.91 667 SER A CA 1
ATOM 5083 C C . SER A 1 667 ? -9.453 48.867 32.525 1.00 49.91 667 SER A C 1
ATOM 5085 O O . SER A 1 667 ? -9.867 50.031 32.532 1.00 49.91 667 SER A O 1
ATOM 5087 N N . PRO A 1 668 ? -8.668 48.403 31.537 1.00 46.34 668 PRO A N 1
ATOM 5088 C CA . PRO A 1 668 ? -8.344 49.176 30.345 1.00 46.34 668 PRO A CA 1
ATOM 5089 C C . PRO A 1 668 ? -9.552 49.285 29.400 1.00 46.34 668 PRO A C 1
ATOM 5091 O O . PRO A 1 668 ? -10.369 48.374 29.279 1.00 46.34 668 PRO A O 1
ATOM 5094 N N . LEU A 1 669 ? -9.653 50.438 28.737 1.00 46.38 669 LEU A N 1
ATOM 5095 C CA . LEU A 1 669 ? -10.695 50.791 27.773 1.00 46.38 669 LEU A CA 1
ATOM 5096 C C . LEU A 1 669 ? -10.687 49.836 26.566 1.00 46.38 669 LEU A C 1
ATOM 5098 O O . LEU A 1 669 ? -9.667 49.683 25.897 1.00 46.38 669 LEU A O 1
ATOM 5102 N N . LEU A 1 670 ? -11.844 49.238 26.274 1.00 49.78 670 LEU A N 1
ATOM 5103 C CA . LEU A 1 670 ? -12.082 48.414 25.086 1.00 49.78 670 LEU A CA 1
ATOM 5104 C C . LEU A 1 670 ? -12.047 49.260 23.794 1.00 49.78 670 LEU A C 1
ATOM 5106 O O . LEU A 1 670 ? -12.562 50.384 23.788 1.00 49.78 670 LEU A O 1
ATOM 5110 N N . PRO A 1 671 ? -11.504 48.731 22.680 1.00 49.09 671 PRO A N 1
ATOM 5111 C CA . PRO A 1 671 ? -11.592 49.374 21.376 1.00 49.09 671 PRO A CA 1
ATOM 5112 C C . PRO A 1 671 ? -13.019 49.315 20.806 1.00 49.09 671 PRO A C 1
ATOM 5114 O O . PRO A 1 671 ? -13.792 48.388 21.040 1.00 49.09 671 PRO A O 1
ATOM 5117 N N . ARG A 1 672 ? -13.360 50.365 20.058 1.00 52.12 672 ARG A N 1
ATOM 5118 C CA . ARG A 1 672 ? -14.674 50.633 19.457 1.00 52.12 672 ARG A CA 1
ATOM 5119 C C . ARG A 1 672 ? -15.007 49.595 18.364 1.00 52.12 672 ARG A C 1
ATOM 5121 O O . ARG A 1 672 ? -14.118 49.284 17.574 1.00 52.12 672 ARG A O 1
ATOM 5128 N N . PRO A 1 673 ? -16.259 49.113 18.254 1.00 54.28 673 PRO A N 1
ATOM 5129 C CA . PRO A 1 673 ? -16.650 48.181 17.197 1.00 54.28 673 PRO A CA 1
ATOM 5130 C C . PRO A 1 673 ? -16.642 48.848 15.805 1.00 54.28 673 PRO A C 1
ATOM 5132 O O . PRO A 1 673 ? -16.932 50.049 15.705 1.00 54.28 673 PRO A O 1
ATOM 5135 N N . PRO A 1 674 ? -16.326 48.096 14.732 1.00 59.97 674 PRO A N 1
ATOM 5136 C CA . PRO A 1 674 ? -16.414 48.580 13.356 1.00 59.97 674 PRO A CA 1
ATOM 5137 C C . PRO A 1 674 ? -17.877 48.808 12.918 1.00 59.97 674 PRO A C 1
ATOM 5139 O O . PRO A 1 674 ? -18.795 48.210 13.485 1.00 59.97 674 PRO A O 1
ATOM 5142 N N . PRO A 1 675 ? -18.118 49.693 11.930 1.00 56.19 675 PRO A N 1
ATOM 5143 C CA . PRO A 1 675 ? -19.461 49.993 11.439 1.00 56.19 675 PRO A CA 1
ATOM 5144 C C . PRO A 1 675 ? -20.085 48.798 10.691 1.00 56.19 675 PRO A C 1
ATOM 5146 O O . PRO A 1 675 ? -19.359 48.019 10.074 1.00 56.19 675 PRO A O 1
ATOM 5149 N N . PRO A 1 676 ? -21.423 48.660 10.713 1.00 50.94 676 PRO A N 1
ATOM 5150 C CA . PRO A 1 676 ? -22.116 47.537 10.092 1.00 50.94 676 PRO A CA 1
ATOM 5151 C C . PRO A 1 676 ? -22.047 47.591 8.560 1.00 50.94 676 PRO A C 1
ATOM 5153 O O . PRO A 1 676 ? -22.383 48.605 7.942 1.00 50.94 676 PRO A O 1
ATOM 5156 N N . SER A 1 677 ? -21.649 46.470 7.959 1.00 46.91 677 SER A N 1
ATOM 5157 C CA . SER A 1 677 ? -21.754 46.207 6.521 1.00 46.91 677 SER A CA 1
ATOM 5158 C C . SER A 1 677 ? -23.227 46.073 6.093 1.00 46.91 677 SER A C 1
ATOM 5160 O O . SER A 1 677 ? -24.041 45.565 6.868 1.00 46.91 677 SER A O 1
ATOM 5162 N N . PRO A 1 678 ? -23.600 46.524 4.881 1.00 47.06 678 PRO A N 1
ATOM 5163 C CA . PRO A 1 678 ? -24.991 46.565 4.441 1.00 47.06 678 PRO A CA 1
ATOM 5164 C C . PRO A 1 678 ? -25.549 45.172 4.110 1.00 47.06 678 PRO A C 1
ATOM 5166 O O . PRO A 1 678 ? -24.913 44.373 3.426 1.00 47.06 678 PRO A O 1
ATOM 5169 N N . SER A 1 679 ? -26.769 44.920 4.585 1.00 40.59 679 SER A N 1
ATOM 5170 C CA . SER A 1 679 ? -27.552 43.701 4.367 1.00 40.59 679 SER A CA 1
ATOM 5171 C C . SER A 1 679 ? -27.865 43.448 2.881 1.00 40.59 679 SER A C 1
ATOM 5173 O O . SER A 1 679 ? -28.171 44.404 2.161 1.00 40.59 679 SER A O 1
ATOM 5175 N N . PRO A 1 680 ? -27.896 42.183 2.414 1.00 40.53 680 PRO A N 1
ATOM 5176 C CA . PRO A 1 680 ? -28.356 41.859 1.071 1.00 40.53 680 PRO A CA 1
ATOM 5177 C C . PRO A 1 680 ? -29.885 41.930 0.989 1.00 40.53 680 PRO A C 1
ATOM 5179 O O . PRO A 1 680 ? -30.607 41.275 1.741 1.00 40.53 680 PRO A O 1
ATOM 5182 N N . SER A 1 681 ? -30.377 42.737 0.051 1.00 36.69 681 SER A N 1
ATOM 5183 C CA . SER A 1 681 ? -31.787 42.829 -0.311 1.00 36.69 681 SER A CA 1
ATOM 5184 C C . SER A 1 681 ? -32.228 41.592 -1.092 1.00 36.69 681 SER A C 1
ATOM 5186 O O . SER A 1 681 ? -31.729 41.326 -2.187 1.00 36.69 681 SER A O 1
ATOM 5188 N N . THR A 1 682 ? -33.219 40.884 -0.568 1.00 37.59 682 THR A N 1
ATOM 5189 C CA . THR A 1 682 ? -33.999 39.880 -1.287 1.00 37.59 682 THR A CA 1
ATOM 5190 C C . THR A 1 682 ? -34.925 40.565 -2.296 1.00 37.59 682 THR A C 1
ATOM 5192 O O . THR A 1 682 ? -35.835 41.306 -1.932 1.00 37.59 682 THR A O 1
ATOM 5195 N N . THR A 1 683 ? -34.711 40.304 -3.586 1.00 39.50 683 THR A N 1
ATOM 5196 C CA . THR A 1 683 ? -35.722 40.509 -4.636 1.00 39.50 683 THR A CA 1
ATOM 5197 C C . THR A 1 683 ? -35.818 39.240 -5.484 1.00 39.50 683 THR A C 1
ATOM 5199 O O . THR A 1 683 ? -34.785 38.641 -5.783 1.00 39.50 683 THR A O 1
ATOM 5202 N N . PRO A 1 684 ? -37.030 38.789 -5.855 1.00 39.97 684 PRO A N 1
ATOM 5203 C CA . PRO A 1 684 ? -37.205 37.612 -6.689 1.00 39.97 684 PRO A CA 1
ATOM 5204 C C . PRO A 1 684 ? -37.123 38.029 -8.160 1.00 39.97 684 PRO A C 1
ATOM 5206 O O . PRO A 1 684 ? -38.000 38.731 -8.662 1.00 39.97 684 PRO A O 1
ATOM 5209 N N . PHE A 1 685 ? -36.077 37.596 -8.860 1.00 33.28 685 PHE A N 1
ATOM 5210 C CA . PHE A 1 685 ? -36.008 37.688 -10.316 1.00 33.28 685 PHE A CA 1
ATOM 5211 C C . PHE A 1 685 ? -36.196 36.298 -10.920 1.00 33.28 685 PHE A C 1
ATOM 5213 O O . PHE A 1 685 ? -35.322 35.438 -10.848 1.00 33.28 685 PHE A O 1
ATOM 5220 N N . SER A 1 686 ? -37.372 36.091 -11.510 1.00 35.44 686 SER A N 1
ATOM 5221 C CA . SER A 1 686 ? -37.641 35.005 -12.447 1.00 35.44 686 SER A CA 1
ATOM 5222 C C . SER A 1 686 ? -36.779 35.185 -13.706 1.00 35.44 686 SER A C 1
ATOM 5224 O O . SER A 1 686 ? -36.723 36.300 -14.233 1.00 35.44 686 SER A O 1
ATOM 5226 N N . PRO A 1 687 ? -36.138 34.130 -14.233 1.00 42.03 687 PRO A N 1
ATOM 5227 C CA . PRO A 1 687 ? -35.455 34.222 -15.514 1.00 42.03 687 PRO A CA 1
ATOM 5228 C C . PRO A 1 687 ? -36.481 34.294 -16.661 1.00 42.03 687 PRO A C 1
ATOM 5230 O O . PRO A 1 687 ? -37.496 33.591 -16.629 1.00 42.03 687 PRO A O 1
ATOM 5233 N N . PRO A 1 688 ? -36.253 35.126 -17.692 1.00 36.34 688 PRO A N 1
ATOM 5234 C CA . PRO A 1 688 ? -37.101 35.141 -18.870 1.00 36.34 688 PRO A CA 1
ATOM 5235 C C . PRO A 1 688 ? -36.882 33.874 -19.708 1.00 36.34 688 PRO A C 1
ATOM 5237 O O . PRO A 1 688 ? -35.767 33.550 -20.112 1.00 36.34 688 PRO A O 1
ATOM 5240 N N . LEU A 1 689 ? -37.993 33.203 -20.013 1.00 32.59 689 LEU A N 1
ATOM 5241 C CA . LEU A 1 689 ? -38.136 32.260 -21.118 1.00 32.59 689 LEU A CA 1
ATOM 5242 C C . LEU A 1 689 ? -37.702 32.939 -22.423 1.00 32.59 689 LEU A C 1
ATOM 5244 O O . LEU A 1 689 ? -38.444 33.731 -23.006 1.00 32.59 689 LEU A O 1
ATOM 5248 N N . VAL A 1 690 ? -36.505 32.608 -22.900 1.00 29.03 690 VAL A N 1
ATOM 5249 C CA . VAL A 1 690 ? -36.110 32.872 -24.282 1.00 29.03 690 VAL A CA 1
ATOM 5250 C C . VAL A 1 690 ? -36.698 31.758 -25.143 1.00 29.03 690 VAL A C 1
ATOM 5252 O O . VAL A 1 690 ? -36.168 30.654 -25.231 1.00 29.03 690 VAL A O 1
ATOM 5255 N N . GLN A 1 691 ? -37.829 32.066 -25.778 1.00 32.41 691 GLN A N 1
ATOM 5256 C CA . GLN A 1 691 ? -38.304 31.355 -26.959 1.00 32.41 691 GLN A CA 1
ATOM 5257 C C . GLN A 1 691 ? -37.318 31.600 -28.110 1.00 32.41 691 GLN A C 1
ATOM 5259 O O . GLN A 1 691 ? -37.394 32.618 -28.798 1.00 32.41 691 GLN A O 1
ATOM 5264 N N . CYS A 1 692 ? -36.417 30.651 -28.355 1.00 28.06 692 CYS A N 1
ATOM 5265 C CA . CYS A 1 692 ? -35.788 30.515 -29.664 1.00 28.06 692 CYS A CA 1
ATOM 5266 C C . CYS A 1 692 ? -36.713 29.675 -30.542 1.00 28.06 692 CYS A C 1
ATOM 5268 O O . CYS A 1 692 ? -36.926 28.487 -30.312 1.00 28.06 692 CYS A O 1
ATOM 5270 N N . GLY A 1 693 ? -37.324 30.346 -31.515 1.00 28.88 693 GLY A N 1
ATOM 5271 C CA . GLY A 1 693 ? -38.254 29.749 -32.454 1.00 28.88 693 GLY A CA 1
ATOM 5272 C C . GLY A 1 693 ? -37.604 28.698 -33.349 1.00 28.88 693 GLY A C 1
ATOM 5273 O O . GLY A 1 693 ? -36.497 28.869 -33.858 1.00 28.88 693 GLY A O 1
ATOM 5274 N N . ASN A 1 694 ? -38.382 27.650 -33.605 1.00 33.88 694 ASN A N 1
ATOM 5275 C CA . ASN A 1 694 ? -38.223 26.740 -34.726 1.00 33.88 694 ASN A CA 1
ATOM 5276 C C . ASN A 1 694 ? -38.090 27.520 -36.041 1.00 33.88 694 ASN A C 1
ATOM 5278 O O . ASN A 1 694 ? -39.069 28.043 -36.575 1.00 33.88 694 ASN A O 1
ATOM 5282 N N . LYS A 1 695 ? -36.883 27.543 -36.598 1.00 38.03 695 LYS A N 1
ATOM 5283 C CA . LYS A 1 695 ? -36.642 27.759 -38.025 1.00 38.03 695 LYS A CA 1
ATOM 5284 C C . LYS A 1 695 ? -35.432 26.936 -38.423 1.00 38.03 695 LYS A C 1
ATOM 5286 O O . LYS A 1 695 ? -34.352 27.485 -38.474 1.00 38.03 695 LYS A O 1
ATOM 5291 N N . TYR A 1 696 ? -35.640 25.645 -38.655 1.00 30.80 696 TYR A N 1
ATOM 5292 C CA . TYR A 1 696 ? -35.109 24.879 -39.788 1.00 30.80 696 TYR A CA 1
ATOM 5293 C C . TYR A 1 696 ? -35.863 23.549 -39.794 1.00 30.80 696 TYR A C 1
ATOM 5295 O O . TYR A 1 696 ? -35.497 22.595 -39.118 1.00 30.80 696 TYR A O 1
ATOM 5303 N N . GLY A 1 697 ? -36.983 23.520 -40.516 1.00 30.42 697 GLY A N 1
ATOM 5304 C CA . GLY A 1 697 ? -37.564 22.258 -40.946 1.00 30.42 697 GLY A CA 1
ATOM 5305 C C . GLY A 1 697 ? -36.656 21.675 -42.020 1.00 30.42 697 GLY A C 1
ATOM 5306 O O . GLY A 1 697 ? -36.477 22.296 -43.066 1.00 30.42 697 GLY A O 1
ATOM 5307 N N . ILE A 1 698 ? -36.087 20.505 -41.758 1.00 29.00 698 ILE A N 1
ATOM 5308 C CA . ILE A 1 698 ? -35.536 19.645 -42.800 1.00 29.00 698 ILE A CA 1
ATOM 5309 C C . ILE A 1 698 ? -36.436 18.418 -42.824 1.00 29.00 698 ILE A C 1
ATOM 5311 O O . ILE A 1 698 ? -36.377 17.555 -41.956 1.00 29.00 698 ILE A O 1
ATOM 5315 N N . ALA A 1 699 ? -37.337 18.413 -43.801 1.00 28.86 699 ALA A N 1
ATOM 5316 C CA . ALA A 1 699 ? -38.045 17.219 -44.210 1.00 28.86 699 ALA A CA 1
ATOM 5317 C C . ALA A 1 699 ? -37.057 16.346 -44.992 1.00 28.86 699 ALA A C 1
ATOM 5319 O O . ALA A 1 699 ? -36.547 16.774 -46.030 1.00 28.86 699 ALA A O 1
ATOM 5320 N N . CYS A 1 700 ? -36.793 15.137 -44.506 1.00 28.19 700 CYS A N 1
ATOM 5321 C CA . CYS A 1 700 ? -36.196 14.097 -45.329 1.00 28.19 700 CYS A CA 1
ATOM 5322 C C . CYS A 1 700 ? -37.296 13.551 -46.244 1.00 28.19 700 CYS A C 1
ATOM 5324 O O . CYS A 1 700 ? -38.268 12.965 -45.777 1.00 28.19 700 CYS A O 1
ATOM 5326 N N . SER A 1 701 ? -37.154 13.813 -47.542 1.00 29.67 701 SER A N 1
ATOM 5327 C CA . SER A 1 701 ? -37.890 13.125 -48.597 1.00 29.67 701 SER A CA 1
ATOM 5328 C C . SER A 1 701 ? -37.017 12.000 -49.126 1.00 29.67 701 SER A C 1
ATOM 5330 O O . SER A 1 701 ? -35.828 12.196 -49.376 1.00 29.67 701 SER A O 1
ATOM 5332 N N . ASP A 1 702 ? -37.655 10.859 -49.329 1.00 34.19 702 ASP A N 1
ATOM 5333 C CA . ASP A 1 702 ? -37.109 9.640 -49.899 1.00 34.19 702 ASP A CA 1
ATOM 5334 C C . ASP A 1 702 ? -36.375 9.847 -51.234 1.00 34.19 702 ASP A C 1
ATOM 5336 O O . ASP A 1 702 ? -36.738 10.703 -52.045 1.00 34.19 702 ASP A O 1
ATOM 5340 N N . ASN A 1 703 ? -35.426 8.934 -51.469 1.00 34.50 703 ASN A N 1
ATOM 5341 C CA . ASN A 1 703 ? -34.678 8.635 -52.697 1.00 34.50 703 ASN A CA 1
ATOM 5342 C C . ASN A 1 703 ? -33.366 9.398 -52.950 1.00 34.50 703 ASN A C 1
ATOM 5344 O O . ASN A 1 703 ? -33.342 10.469 -53.540 1.00 34.50 703 ASN A O 1
ATOM 5348 N N . GLY A 1 704 ? -32.261 8.692 -52.685 1.00 32.81 704 GLY A N 1
ATOM 5349 C CA . GLY A 1 704 ? -31.222 8.461 -53.691 1.00 32.81 704 GLY A CA 1
ATOM 5350 C C . GLY A 1 704 ? -30.223 9.588 -53.984 1.00 32.81 704 GLY A C 1
ATOM 5351 O O . GLY A 1 704 ? -30.533 10.583 -54.624 1.00 32.81 704 GLY A O 1
ATOM 5352 N N . SER A 1 705 ? -28.955 9.267 -53.714 1.00 32.09 705 SER A N 1
ATOM 5353 C CA . SER A 1 705 ? -27.729 9.763 -54.365 1.00 32.09 705 SER A CA 1
ATOM 5354 C C . SER A 1 705 ? -27.224 11.197 -54.101 1.00 32.09 705 SER A C 1
ATOM 5356 O O . SER A 1 705 ? -27.834 12.183 -54.481 1.00 32.09 705 SER A O 1
ATOM 5358 N N . TRP A 1 706 ? -26.005 11.233 -53.539 1.00 36.09 706 TRP A N 1
ATOM 5359 C CA . TRP A 1 706 ? -24.872 12.147 -53.773 1.00 36.09 706 TRP A CA 1
ATOM 5360 C C . TRP A 1 706 ? -25.138 13.650 -53.952 1.00 36.09 706 TRP A C 1
ATOM 5362 O O . TRP A 1 706 ? -25.599 14.085 -55.000 1.00 36.09 706 TRP A O 1
ATOM 5372 N N . CYS A 1 707 ? -24.598 14.458 -53.030 1.00 26.39 707 CYS A N 1
ATOM 5373 C CA . CYS A 1 707 ? -24.172 15.827 -53.329 1.00 26.39 707 CYS A CA 1
ATOM 5374 C C . CYS A 1 707 ? -22.923 16.212 -52.520 1.00 26.39 707 CYS A C 1
ATOM 5376 O O . CYS A 1 707 ? -22.968 16.402 -51.310 1.00 26.39 707 CYS A O 1
ATOM 5378 N N . SER A 1 708 ? -21.806 16.356 -53.232 1.00 33.34 708 SER A N 1
ATOM 5379 C CA . SER A 1 708 ? -20.630 17.127 -52.823 1.00 33.34 708 SER A CA 1
ATOM 5380 C C . SER A 1 708 ? -20.763 18.525 -53.429 1.00 33.34 708 SER A C 1
ATOM 5382 O O . SER A 1 708 ? -21.020 18.602 -54.628 1.00 33.34 708 SER A O 1
ATOM 5384 N N . LEU A 1 709 ? -20.474 19.599 -52.682 1.00 24.56 709 LEU A N 1
ATOM 5385 C CA . LEU A 1 709 ? -19.595 20.664 -53.186 1.00 24.56 709 LEU A CA 1
ATOM 5386 C C . LEU A 1 709 ? -19.073 21.609 -52.087 1.00 24.56 709 LEU A C 1
ATOM 5388 O O . LEU A 1 709 ? -19.697 21.826 -51.055 1.00 24.56 709 LEU A O 1
ATOM 5392 N N . ARG A 1 710 ? -17.887 22.149 -52.382 1.00 29.53 710 ARG A N 1
ATOM 5393 C CA . ARG A 1 710 ? -16.950 22.936 -51.569 1.00 29.53 710 ARG A CA 1
ATOM 5394 C C . ARG A 1 710 ? -17.189 24.461 -51.595 1.00 29.53 710 ARG A C 1
ATOM 5396 O O . ARG A 1 710 ? -17.717 24.979 -52.573 1.00 29.53 710 ARG A O 1
ATOM 5403 N N . ALA A 1 711 ? -16.511 25.114 -50.633 1.00 28.28 711 ALA A N 1
ATOM 5404 C CA . ALA A 1 711 ? -15.926 26.475 -50.618 1.00 28.28 711 ALA A CA 1
ATOM 5405 C C . ALA A 1 711 ? -16.883 27.643 -50.252 1.00 28.28 711 ALA A C 1
ATOM 5407 O O . ALA A 1 711 ? -18.014 27.665 -50.704 1.00 28.28 711 ALA A O 1
ATOM 5408 N N . ALA A 1 712 ? -16.504 28.674 -49.472 1.00 28.86 712 ALA A N 1
ATOM 5409 C CA . ALA A 1 712 ? -15.189 29.316 -49.381 1.00 28.86 712 ALA A CA 1
ATOM 5410 C C . ALA A 1 712 ? -15.062 30.381 -48.236 1.00 28.86 712 ALA A C 1
ATOM 5412 O O . ALA A 1 712 ? -16.030 31.068 -47.939 1.00 28.86 712 ALA A O 1
ATOM 5413 N N . HIS A 1 713 ? -13.811 30.591 -47.773 1.00 27.41 713 HIS A N 1
ATOM 5414 C CA . HIS A 1 713 ? -13.148 31.833 -47.281 1.00 27.41 713 HIS A CA 1
ATOM 5415 C C . HIS A 1 713 ? -13.347 32.358 -45.836 1.00 27.41 713 HIS A C 1
ATOM 5417 O O . HIS A 1 713 ? -14.406 32.863 -45.493 1.00 27.41 713 HIS A O 1
ATOM 5423 N N . ILE A 1 714 ? -12.243 32.406 -45.062 1.00 28.67 714 ILE A N 1
ATOM 5424 C CA . ILE A 1 714 ? -11.465 33.623 -44.706 1.00 28.67 714 ILE A CA 1
ATOM 5425 C C . ILE A 1 714 ? -10.015 33.200 -44.361 1.00 28.67 714 ILE A C 1
ATOM 5427 O O . ILE A 1 714 ? -9.783 32.129 -43.812 1.00 28.67 714 ILE A O 1
ATOM 5431 N N . LEU A 1 715 ? -9.044 34.025 -44.764 1.00 29.88 715 LEU A N 1
ATOM 5432 C CA . LEU A 1 715 ? -7.605 33.765 -44.896 1.00 29.88 715 LEU A CA 1
ATOM 5433 C C . LEU A 1 715 ? -6.852 34.963 -44.277 1.00 29.88 715 LEU A C 1
ATOM 5435 O O . LEU A 1 715 ? -7.188 36.079 -44.660 1.00 29.88 715 LEU A O 1
ATOM 5439 N N . LEU A 1 716 ? -5.889 34.757 -43.358 1.00 28.02 716 LEU A N 1
ATOM 5440 C CA . LEU A 1 716 ? -4.561 35.431 -43.265 1.00 28.02 716 LEU A CA 1
ATOM 5441 C C . LEU A 1 716 ? -3.815 35.050 -41.949 1.00 28.02 716 LEU A C 1
ATOM 5443 O O . LEU A 1 716 ? -4.312 35.371 -40.878 1.00 28.02 716 LEU A O 1
ATOM 5447 N N . VAL A 1 717 ? -2.783 34.176 -41.991 1.00 28.84 717 VAL A N 1
ATOM 5448 C CA . VAL A 1 717 ? -1.296 34.408 -42.007 1.00 28.84 717 VAL A CA 1
ATOM 5449 C C . VAL A 1 717 ? -0.706 34.672 -40.586 1.00 28.84 717 VAL A C 1
ATOM 5451 O O . VAL A 1 717 ? -1.171 35.573 -39.908 1.00 28.84 717 VAL A O 1
ATOM 5454 N N . PHE A 1 718 ? 0.255 33.904 -40.027 1.00 25.69 718 PHE A N 1
ATOM 5455 C CA . PHE A 1 718 ? 1.686 33.752 -40.393 1.00 25.69 718 PHE A CA 1
ATOM 5456 C C . PHE A 1 718 ? 2.311 32.416 -39.913 1.00 25.69 718 PHE A C 1
ATOM 5458 O O . PHE A 1 718 ? 1.920 31.865 -38.890 1.00 25.69 718 PHE A O 1
ATOM 5465 N N . ALA A 1 719 ? 3.337 31.964 -40.645 1.00 31.50 719 ALA A N 1
ATOM 5466 C CA . ALA A 1 719 ? 4.188 30.791 -40.413 1.00 31.50 719 ALA A CA 1
ATOM 5467 C C . ALA A 1 719 ? 5.635 31.178 -40.031 1.00 31.50 719 ALA A C 1
ATOM 5469 O O . ALA A 1 719 ? 6.059 32.285 -40.364 1.00 31.50 719 ALA A O 1
ATOM 5470 N N . SER A 1 720 ? 6.393 30.245 -39.428 1.00 26.22 720 SER A N 1
ATOM 5471 C CA . SER A 1 720 ? 7.866 29.991 -39.514 1.00 26.22 720 SER A CA 1
ATOM 5472 C C . SER A 1 720 ? 8.165 28.780 -38.594 1.00 26.22 720 SER A C 1
ATOM 5474 O O . SER A 1 720 ? 7.737 28.833 -37.450 1.00 26.22 720 SER A O 1
ATOM 5476 N N . LEU A 1 721 ? 8.698 27.597 -38.947 1.00 26.56 721 LEU A N 1
ATOM 5477 C CA . LEU A 1 721 ? 9.747 27.082 -39.857 1.00 26.56 721 LEU A CA 1
ATOM 5478 C C . LEU A 1 721 ? 11.189 27.211 -39.327 1.00 26.56 721 LEU A C 1
ATOM 5480 O O . LEU A 1 721 ? 11.733 28.300 -39.430 1.00 26.56 721 LEU A O 1
ATOM 5484 N N . VAL A 1 722 ? 11.793 26.091 -38.877 1.00 25.14 722 VAL A N 1
ATOM 5485 C CA . VAL A 1 722 ? 13.241 25.706 -38.887 1.00 25.14 722 VAL A CA 1
ATOM 5486 C C . VAL A 1 722 ? 13.281 24.170 -38.655 1.00 25.14 722 VAL A C 1
ATOM 5488 O O . VAL A 1 722 ? 12.772 23.728 -37.635 1.00 25.14 722 VAL A O 1
ATOM 5491 N N . VAL A 1 723 ? 13.547 23.262 -39.609 1.00 29.17 723 VAL A N 1
ATOM 5492 C CA . VAL A 1 723 ? 14.764 22.869 -40.373 1.00 29.17 723 VAL A CA 1
ATOM 5493 C C . VAL A 1 723 ? 15.883 22.219 -39.539 1.00 29.17 723 VAL A C 1
ATOM 5495 O O . VAL A 1 723 ? 16.567 22.875 -38.765 1.00 29.17 723 VAL A O 1
ATOM 5498 N N . SER A 1 724 ? 16.104 20.928 -39.803 1.00 26.12 724 SER A N 1
ATOM 5499 C CA . SER A 1 724 ? 17.262 20.108 -39.426 1.00 26.12 724 SER A CA 1
ATOM 5500 C C . SER A 1 724 ? 18.559 20.566 -40.105 1.00 26.12 724 SER A C 1
ATOM 5502 O O . SER A 1 724 ? 18.549 20.775 -41.316 1.00 26.12 724 SER A O 1
ATOM 5504 N N . VAL A 1 725 ? 19.682 20.586 -39.375 1.00 27.11 725 VAL A N 1
ATOM 5505 C CA . VAL A 1 725 ? 21.044 20.371 -39.908 1.00 27.11 725 VAL A CA 1
ATOM 5506 C C . VAL A 1 725 ? 21.898 19.694 -38.829 1.00 27.11 725 VAL A C 1
ATOM 5508 O O . VAL A 1 725 ? 21.847 20.074 -37.664 1.00 27.11 725 VAL A O 1
ATOM 5511 N N . ALA A 1 726 ? 22.661 18.690 -39.257 1.00 26.23 726 ALA A N 1
ATOM 5512 C CA . ALA A 1 726 ? 23.639 17.926 -38.497 1.00 26.23 726 ALA A CA 1
ATOM 5513 C C . ALA A 1 726 ? 24.844 18.752 -38.011 1.00 26.23 726 ALA A C 1
ATOM 5515 O O . ALA A 1 726 ? 25.331 19.616 -38.744 1.00 26.23 726 ALA A O 1
ATOM 5516 N N . PHE A 1 727 ? 25.364 18.383 -36.839 1.00 29.48 727 PHE A N 1
ATOM 5517 C CA . PHE A 1 727 ? 26.792 18.262 -36.535 1.00 29.48 727 PHE A CA 1
ATOM 5518 C C . PHE A 1 727 ? 26.999 17.176 -35.484 1.00 29.48 727 PHE A C 1
ATOM 5520 O O . PHE A 1 727 ? 26.130 17.081 -34.588 1.00 29.48 727 PHE A O 1
#

Solvent-accessible surface area (backbone atoms only — not comparable to full-atom values): 42776 Å² total; per-residue (Å²): 144,84,89,86,86,85,87,82,89,78,90,77,81,93,80,86,88,87,77,91,58,94,65,76,80,70,75,84,75,61,22,82,75,32,57,44,74,79,37,64,48,49,55,66,62,43,41,34,35,38,34,49,33,31,32,23,29,61,88,67,46,56,31,47,84,68,64,86,63,78,62,58,100,77,53,94,81,61,58,74,57,60,58,59,71,64,60,60,62,67,62,79,70,65,28,59,75,26,37,39,38,37,43,34,43,74,54,71,29,25,45,44,36,32,36,41,34,44,37,52,41,50,59,53,69,59,29,72,68,39,82,66,51,75,48,58,41,97,88,46,88,57,48,46,68,40,70,23,9,38,26,33,29,45,77,59,58,29,32,37,69,35,78,81,64,23,31,31,29,82,34,81,68,80,97,60,52,16,54,31,40,33,41,73,40,91,68,42,31,37,40,40,36,29,31,37,50,55,25,48,84,72,71,42,64,93,43,39,92,50,31,66,39,54,43,35,42,30,44,36,41,41,83,79,76,52,41,37,40,37,38,34,40,31,29,37,84,93,72,64,44,70,43,27,37,32,44,38,48,32,40,54,45,96,43,70,65,60,42,49,54,51,50,51,52,51,33,60,76,24,47,44,48,58,74,17,50,31,34,18,28,81,86,45,47,75,37,90,47,49,42,42,67,58,59,38,43,100,85,73,48,55,67,93,83,66,48,52,30,66,56,29,76,67,40,55,77,73,58,75,76,75,71,88,76,75,80,83,80,83,84,78,88,75,80,85,79,83,85,70,85,73,78,80,78,72,77,77,74,72,90,68,58,21,81,73,32,56,42,74,79,36,64,50,48,56,66,62,44,41,35,35,36,33,47,34,32,32,24,28,60,88,65,47,54,28,44,81,70,65,84,59,76,59,57,100,78,52,93,83,57,56,76,59,59,60,58,71,64,67,62,75,70,60,79,72,64,29,56,72,30,35,39,38,39,41,32,45,75,57,66,27,26,44,43,34,33,36,41,34,44,35,52,46,46,58,53,67,62,26,61,69,46,74,68,64,80,67,62,53,95,87,55,85,60,49,50,73,37,74,25,8,38,26,35,32,46,76,61,53,29,33,36,69,35,78,82,63,21,29,31,27,81,39,81,57,90,96,46,75,21,54,30,41,33,41,73,42,84,75,39,31,37,38,40,37,31,31,37,53,53,25,49,85,72,71,41,64,94,42,39,94,47,32,64,38,56,43,33,43,29,45,37,42,41,83,80,74,51,44,38,39,36,40,35,42,30,29,37,83,91,73,64,44,71,43,27,38,33,41,36,46,32,39,55,43,94,41,70,65,58,42,50,52,51,51,52,51,51,33,59,75,24,48,42,48,66,73,16,51,33,34,20,31,78,86,37,45,75,38,85,58,49,40,42,70,64,59,41,40,99,87,73,46,51,69,94,82,67,48,51,28,68,56,30,78,67,40,54,76,71,63,68,78,73,74,76,76,73,75,74,78,73,79,78,73,84,82,74,86,78,79,83,83,78,85,79,82,86,80,84,81,83,80,82,86,77,85,78,86,82,90,73,93,78,81,81,82,86,78,83,78,74,94,80,78,88,79,82,86,73,87,80,85,82,89,86,88,88,83,86,85,91,89,88,85,91,90,89,86,91,84,86,91,81,90,131

Foldseek 3Di:
DDDDDDDDDDDDDPDDDDDPDPPDPPPADDLLQADLVVALQVVLVAAKKKWKKFKAWPVRHFDAQPPPDPDDPPNPPDDVVVVLVVLAQGDGATRGIKMKIKHWDDDRQKIKIKMKIKGFADAVVSLVVPPNQPRPRPPQPADRHNQFIFMEMEIDMWGGPGNQSKTWDWDDDDPFTWIWIWDDDDRFKIKIWTAGDCCVVVVNVVCNLRHRQTQKIKMKGGQPPQKIKMKMWGADRNPRATTMMMIIIMGGDDHDVVSLVVVLVSNVVRVHALSRQNQAYPVRHGDPARQLQSPQDPVRDDPPVDDSCSSSNNDCVSVPPDDDDDDDDDDDDDDDDDDDDDDPPPPPPPDDDLLQAALVVALQVVLVAFKKKWKKFKAWLSRHFDAQLVPDPPPPPNPPDDVVVVLVVLADGDQATRGIKMKIKHWDGDRQKIKIKMKIKGFADAVVSLVVVVNLPSDPVVAPADRRNPFIFMEMEIDMWGGPGNQSKTWDWDDDPPATWIWIWDDDPRFKIKIWTAGDCCVVVVNVVCNLRHGQTQKIKMWGGSVPQKIKMKMWGADRNPRRTTMMMIIIMGGDDHDVRSLVVVLVSNVVRRPALSRQNQAYPNRHGDPAQQVQSPQTPVRDDPPPDDSCSSSNNPCVSVPPDPPPDPDPDPDDPDDDDDDDDDDDDDDDDDDDDDDDDDDDDDDDPDPPDDPDDDDDDDDDDDDDDDDDDDDDDDDDDDDDDDD

Organism: NCBI:txid36881